Protein AF-0000000086670358 (afdb_homodimer)

pLDDT: mean 89.49, std 18.05, range [20.8, 98.94]

Radius of gyration: 26.91 Å; Cα contacts (8 Å, |Δi|>4): 1297; chains: 2; bounding box: 58×82×70 Å

InterPro domains:
  IPR007577 Glycosyltransferase, DXD sugar-binding motif [PF04488] (51-144)
  IPR029044 Nucleotide-diphospho-sugar transferases [SSF53448] (92-226)

Solvent-accessible surface area (backbone atoms only — not comparable to full-atom values): 35829 Å² total; per-residue (Å²): 132,79,78,81,76,72,82,74,72,80,70,80,76,76,82,60,94,47,50,21,48,62,27,37,38,34,68,57,56,53,76,55,61,83,57,73,58,77,46,50,52,48,42,34,47,15,53,48,24,38,46,71,47,56,59,43,72,32,38,37,38,36,22,48,62,45,71,70,43,51,50,31,16,52,72,35,76,44,28,70,34,19,19,53,50,66,60,41,84,48,60,41,81,38,79,40,87,70,60,57,43,36,91,79,65,49,68,51,90,43,43,70,57,30,33,56,58,49,48,46,51,50,31,28,73,65,22,10,34,40,44,36,52,53,28,37,45,66,41,60,52,62,50,63,28,48,18,59,28,39,23,40,38,17,18,25,77,86,65,34,33,39,72,53,40,38,33,25,21,52,67,34,68,56,43,51,54,33,64,63,44,25,44,74,45,52,77,82,61,89,41,50,30,43,22,50,39,43,31,38,45,40,33,51,32,38,70,41,82,37,41,40,42,59,27,21,26,46,31,40,17,63,52,48,72,48,70,69,39,46,44,53,33,62,34,72,48,95,58,68,66,81,61,61,69,73,64,75,39,75,63,58,86,56,95,63,83,84,73,65,74,82,70,84,69,83,50,83,71,71,61,85,61,56,51,31,34,27,42,34,50,56,74,71,60,54,89,80,56,70,47,82,94,58,88,63,72,30,54,39,53,26,74,56,35,23,22,41,48,17,52,68,46,27,55,55,49,50,52,35,38,76,69,66,74,47,46,71,66,46,76,74,117,133,78,79,81,76,72,81,76,73,80,70,80,77,74,81,62,94,44,50,21,49,64,28,38,38,35,68,56,56,53,77,56,62,83,57,75,58,76,44,50,53,48,42,36,48,15,55,48,24,39,46,70,47,56,59,43,72,33,36,36,40,36,23,46,61,46,69,71,44,51,51,32,16,51,73,35,75,44,28,69,34,22,19,53,50,67,62,40,86,49,59,42,80,39,80,39,87,70,61,57,45,37,92,79,65,50,68,50,90,42,41,70,57,30,33,56,60,48,48,47,51,50,31,28,73,64,22,10,33,42,43,35,53,54,27,36,45,66,42,60,53,61,49,64,28,49,17,60,27,39,23,42,40,17,17,25,77,87,65,35,32,40,71,53,40,38,34,24,21,52,66,36,70,56,42,50,54,34,64,62,45,22,42,74,46,52,77,83,61,90,41,48,29,44,21,49,40,40,32,38,45,39,32,50,33,37,71,42,83,36,41,41,43,58,28,22,26,45,30,39,18,63,50,49,72,49,71,67,40,44,45,54,34,61,34,71,47,97,57,67,67,79,60,60,67,74,64,75,39,75,63,58,86,55,97,64,83,84,74,64,75,80,70,86,69,82,53,83,73,71,59,84,61,57,50,30,34,28,42,34,51,57,72,71,60,53,90,81,56,70,47,83,96,57,87,64,74,30,54,40,54,26,74,58,35,24,23,41,47,17,53,68,46,29,56,55,50,50,53,35,39,77,70,66,73,47,48,71,65,45,77,74,121

Sequence (666 aa):
MRPNTNLNFTSTILRGKDEIPNQVHFVWALYDVDSELRLAFEQYLSMYSAWFYLKPHTIYLHTNAKEAQIDRARNGSSGKWAARIFSMPGLQVKWMEAPHETNQGVKLAYKEHISDFMRVKAVHEYGGVYIDFDVQVLRDVAALRKSGFTAVGGRQIDQNLNSGTFMSKKGTKMTKLWMENMHKFYNGGWTTHSNWCLTRVAESLVREPGEVLILDSKAFAPVGWNPEDAIELFGLQNETLELDIDAGLTASADDGEVKIDWTPIKPSWPLDWTATYFLHAFTPDWKVIPIEGFQGVTPRYILSRQSNYALATYPVVKHMYINGLVTMEDGEYMRPNTNLNFTSTILRGKDEIPNQVHFVWALYDVDSELRLAFEQYLSMYSAWFYLKPHTIYLHTNAKEAQIDRARNGSSGKWAARIFSMPGLQVKWMEAPHETNQGVKLAYKEHISDFMRVKAVHEYGGVYIDFDVQVLRDVAALRKSGFTAVGGRQIDQNLNSGTFMSKKGTKMTKLWMENMHKFYNGGWTTHSNWCLTRVAESLVREPGEVLILDSKAFAPVGWNPEDAIELFGLQNETLELDIDAGLTASADDGEVKIDWTPIKPSWPLDWTATYFLHAFTPDWKVIPIEGFQGVTPRYILSRQSNYALATYPVVKHMYINGLVTMEDGEY

Secondary structure (DSSP, 8-state):
------------------SS-SEEEEEE--SSTTS-----HHHHHHHHHHHHHH--SEEEEEE---HHHHHHHHHTTT-HHHHHHTT-TTEEEEE-PPPSB-TT--B---HHHHHHHHHHHHHHHH-EEEE-TTEEE-S--HHHHTSS-SEEEEB-TTSSBPSSEEEE-TT-HHHHHHHHHHHHH--S-SSIIIIIHHHHHHHHHTTSTTSEEEE-HHHH--S-SSHHHHHHHH---SS-----HHHHS-----S--------SSPPSSSPP-TT-SEEE-----TTTS--TT---S-HHHHHTT-SHHHHHHHHHHHHHHHTTS--TTTT--/------------------SS-SEEEEEE--SSTTS-----HHHHHHHHHHHHHH--SEEEEEE---HHHHHHHHHTTT-HHHHHHTT-TTEEEEE-PPPSB-TT--B---HHHHHHHHHHHHHHHH-EEEE-TTEEE-S--HHHHTSS-SEEEEB-TTSSBPSSEEEE-TT-HHHHHHHHHHHHH--S-SSIIIIIHHHHHHHHHTTSTTSEEEE-HHHH--S-SSHHHHHHHH---SS-----HHHHS-----S--------SSPPSSSPP-TT-SEEE-----TTTS--TT---S-HHHHHTT-SHHHHHHHHHHHHHHHTTS--TTTT--

Foldseek 3Di:
DPPPPPPPPPDPPPPDPFLFALEEEEEDEDPPLPDAPADDVLLLLAVLLSCVAAVGQAYEYEYQHDPVRLVCLCVAVNHLSSVSNSPDPRYDYDYDDFDQAFPVRHGDPDRLVSRLLVQLVVCQAAWHKYAYSLKGFQHYCSCVRRVLAQWEWEAAPVRFTDQRIITGHHNAQLSVQLNVCLSVQDDNDDDRSGRVSSRVSQVVCVVPPRHYHYHYNLAAEVFDQDLVRLCLAQAFAPDADPPPLCPRHDVPPPVDDDDDDPDPDQDSPQGDSPNYRMYNNNDDDCVVRPHPPDDDDALLSLCSRGHNNSSSSVNSSVVCVVVPVHDNCTPVD/DPDPPPPPPPDPPPPDPFLFALEEEEEDEDPPLPDAPADDVLLLLAVLLSCVAAVGQAYEYEYQHDPVRLVCLCVAVNHLSSVSNSPDPRYDYDYDDFDQAFPVRHGDPDRLVSRLLVQLVVCQAAWHKYAYSLKGFQHYCSCVRRVLAQWEWEAAPVRFTDQRIITGHHNAQLSVQLNVCLSVQDDNDDDRSGRVSSRVSQVVCVVPPRHYHYHYNLAAEVFDQDLVRLCLAQAFAPDADPPPVCPRPPVPPPVDDDDDDPDPDQDSPQGDSPNYRMYNNNDDDCVVRPHPPDDDDALLSLCSRGHNNSSSSVVSSVVCVVVPVHDNCTPVD

Nearest PDB structures (foldseek):
  8xgq-assembly1_A  TM=5.984E-01  e=5.494E-05  Legionella pneumophila subsp. pneumophila
  8j2n-assembly2_B  TM=5.446E-01  e=3.021E-04  Mycobacterium tuberculosis H37Rv
  4kt7-assembly1_B  TM=4.990E-01  e=3.854E-04  Anaerococcus prevotii DSM 20548
  8j2n-assembly1_A  TM=4.870E-01  e=1.644E-04  Mycobacterium tuberculosis H37Rv
  4ph6-assembly1_B  TM=3.455E-01  e=5.078E-01  Enterococcus faecalis V583

Organism: Colletotrichum gloeosporioides (NCBI:txid474922)

Structure (mmCIF, N/CA/C/O backbone):
data_AF-0000000086670358-model_v1
#
loop_
_entity.id
_entity.type
_entity.pdbx_description
1 polymer 'Glycosyl transferase'
#
loop_
_atom_site.group_PDB
_atom_site.id
_atom_site.type_symbol
_atom_site.label_atom_id
_atom_site.label_alt_id
_atom_site.label_comp_id
_atom_site.label_asym_id
_atom_site.label_entity_id
_atom_site.label_seq_id
_atom_site.pdbx_PDB_ins_code
_atom_site.Cartn_x
_atom_site.Cartn_y
_atom_site.Cartn_z
_atom_site.occupancy
_atom_site.B_iso_or_equiv
_atom_site.auth_seq_id
_atom_site.auth_comp_id
_atom_site.auth_asym_id
_atom_site.auth_atom_id
_atom_site.pdbx_PDB_model_num
ATOM 1 N N . MET A 1 1 ? -17.438 30.344 37.406 1 20.84 1 MET A N 1
ATOM 2 C CA . MET A 1 1 ? -16.016 30.078 37.156 1 20.84 1 MET A CA 1
ATOM 3 C C . MET A 1 1 ? -15.812 28.609 36.781 1 20.84 1 MET A C 1
ATOM 5 O O . MET A 1 1 ? -15.938 27.719 37.625 1 20.84 1 MET A O 1
ATOM 9 N N . ARG A 1 2 ? -16.172 28.188 35.656 1 28.94 2 ARG A N 1
ATOM 10 C CA . ARG A 1 2 ? -16.172 26.781 35.25 1 28.94 2 ARG A CA 1
ATOM 11 C C . ARG A 1 2 ? -14.781 26.188 35.344 1 28.94 2 ARG A C 1
ATOM 13 O O . ARG A 1 2 ? -13.797 26.844 35.031 1 28.94 2 ARG A O 1
ATOM 20 N N . PRO A 1 3 ? -14.594 25.141 36.188 1 29 3 PRO A N 1
ATOM 21 C CA . PRO A 1 3 ? -13.297 24.5 36.438 1 29 3 PRO A CA 1
ATOM 22 C C . PRO A 1 3 ? -12.484 24.281 35.188 1 29 3 PRO A C 1
ATOM 24 O O . PRO A 1 3 ? -13.047 24.125 34.094 1 29 3 PRO A O 1
ATOM 27 N N . ASN A 1 4 ? -11.242 24.953 35.062 1 30.42 4 ASN A N 1
ATOM 28 C CA . ASN A 1 4 ? -10.195 24.703 34.094 1 30.42 4 ASN A CA 1
ATOM 29 C C . ASN A 1 4 ? -9.844 23.219 34 1 30.42 4 ASN A C 1
ATOM 31 O O . ASN A 1 4 ? -9.289 22.656 34.969 1 30.42 4 ASN A O 1
ATOM 35 N N . THR A 1 5 ? -10.711 22.422 33.562 1 33.19 5 THR A N 1
ATOM 36 C CA . THR A 1 5 ? -10.461 21 33.438 1 33.19 5 THR A CA 1
ATOM 37 C C . THR A 1 5 ? -9.109 20.75 32.75 1 33.19 5 THR A C 1
ATOM 39 O O . THR A 1 5 ? -8.953 20.969 31.562 1 33.19 5 THR A O 1
ATOM 42 N N . ASN A 1 6 ? -7.996 20.984 33.531 1 32.22 6 ASN A N 1
ATOM 43 C CA . ASN A 1 6 ? -6.676 20.5 33.156 1 32.22 6 ASN A CA 1
ATOM 44 C C . ASN A 1 6 ? -6.734 1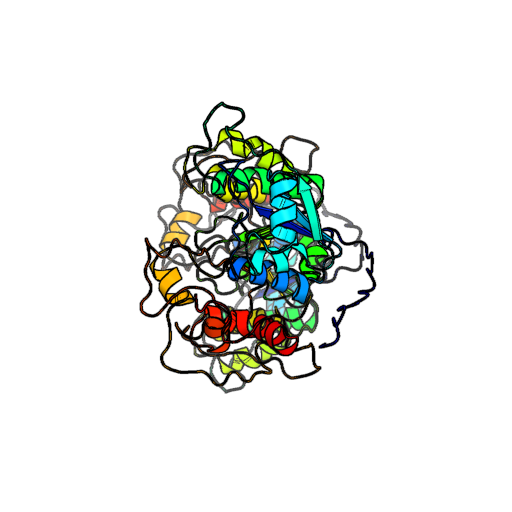9.031 32.719 1 32.22 6 ASN A C 1
ATOM 46 O O . ASN A 1 6 ? -7.141 18.156 33.469 1 32.22 6 ASN A O 1
ATOM 50 N N . LEU A 1 7 ? -6.957 18.797 31.516 1 35.41 7 LEU A N 1
ATOM 51 C CA . LEU A 1 7 ? -6.844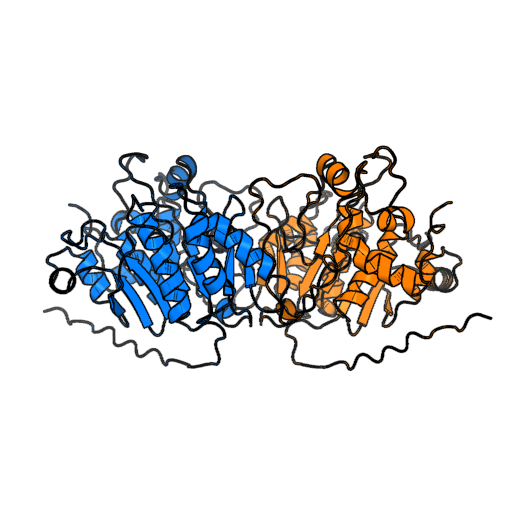 17.453 30.953 1 35.41 7 LEU A CA 1
ATOM 52 C C . LEU A 1 7 ? -5.488 16.828 31.297 1 35.41 7 LEU A C 1
ATOM 54 O O . LEU A 1 7 ? -4.473 17.188 30.703 1 35.41 7 LEU A O 1
ATOM 58 N N . ASN A 1 8 ? -5.184 16.641 32.625 1 33.59 8 ASN A N 1
ATOM 59 C CA . ASN A 1 8 ? -3.994 15.914 33.062 1 33.59 8 ASN A CA 1
ATOM 60 C C . ASN A 1 8 ? -3.998 14.477 32.531 1 33.59 8 ASN A C 1
ATOM 62 O O . ASN A 1 8 ? -4.535 13.586 33.188 1 33.59 8 ASN A O 1
ATOM 66 N N . PHE A 1 9 ? -4.074 14.188 31.312 1 34.56 9 PHE A N 1
ATOM 67 C CA . PHE A 1 9 ? -3.986 12.789 30.906 1 34.56 9 PHE A CA 1
ATOM 68 C C . PHE A 1 9 ? -2.537 12.32 30.906 1 34.56 9 PHE A C 1
ATOM 70 O O . PHE A 1 9 ? -1.729 12.766 30.094 1 34.56 9 PHE A O 1
ATOM 77 N N . THR A 1 10 ? -2.037 11.875 32.094 1 32.06 10 THR A N 1
ATOM 78 C CA . THR A 1 10 ? -0.748 11.203 32.188 1 32.06 10 THR A CA 1
ATOM 79 C C . THR A 1 10 ? -0.733 9.953 31.297 1 32.06 10 THR A C 1
ATOM 81 O O . THR A 1 10 ? -1.354 8.945 31.625 1 32.06 10 THR A O 1
ATOM 84 N N . SER A 1 11 ? -0.647 10.086 30.062 1 33.22 11 SER A N 1
ATOM 85 C CA . SER A 1 11 ? -0.424 8.906 29.234 1 33.22 11 SER A CA 1
ATOM 86 C C . SER A 1 11 ? 0.93 8.266 29.531 1 33.22 11 SER A C 1
ATOM 88 O O . SER A 1 11 ? 1.943 8.969 29.625 1 33.22 11 SER A O 1
ATOM 90 N N . THR A 1 12 ? 0.969 7.16 30.281 1 32.34 12 THR A N 1
ATOM 91 C CA . THR A 1 12 ? 2.158 6.332 30.469 1 32.34 12 THR A CA 1
ATOM 92 C C . THR A 1 12 ? 2.871 6.117 29.125 1 32.34 12 THR A C 1
ATOM 94 O O . THR A 1 12 ? 2.285 5.582 28.188 1 32.34 12 THR A O 1
ATOM 97 N N . ILE A 1 13 ? 3.949 6.863 28.891 1 36.16 13 ILE A N 1
ATOM 98 C CA . ILE A 1 13 ? 4.863 6.703 27.766 1 36.16 13 ILE A CA 1
ATOM 99 C C . ILE A 1 13 ? 5.426 5.285 27.75 1 36.16 13 ILE A C 1
ATOM 101 O O . ILE A 1 13 ? 6.156 4.891 28.672 1 36.16 13 ILE A O 1
ATOM 105 N N . LEU A 1 14 ? 4.816 4.344 27.312 1 33.03 14 LEU A N 1
ATOM 106 C CA . LEU A 1 14 ? 5.469 3.059 27.094 1 33.03 14 LEU A CA 1
ATOM 107 C C . LEU A 1 14 ? 6.609 3.188 26.094 1 33.03 14 LEU A C 1
ATOM 109 O O . LEU A 1 14 ? 6.379 3.539 24.922 1 33.03 14 LEU A O 1
ATOM 113 N N . ARG A 1 15 ? 7.777 3.629 26.469 1 36.81 15 ARG A N 1
ATOM 114 C CA . ARG A 1 15 ? 8.992 3.678 25.672 1 36.81 15 ARG A CA 1
ATOM 115 C C . ARG A 1 15 ? 9.281 2.324 25.031 1 36.81 15 ARG A C 1
ATOM 117 O O . ARG A 1 15 ? 9.914 1.461 25.641 1 36.81 15 ARG A O 1
ATOM 124 N N . GLY A 1 16 ? 8.328 1.654 24.547 1 43.72 16 GLY A N 1
ATOM 125 C CA . GLY A 1 16 ? 8.711 0.408 23.906 1 43.72 16 GLY A CA 1
ATOM 126 C C . GLY A 1 16 ? 9.531 0.615 22.641 1 43.72 16 GLY A C 1
ATOM 127 O O . GLY A 1 16 ? 9.602 1.728 22.125 1 43.72 16 GLY A O 1
ATOM 128 N N . LYS A 1 17 ? 10.508 -0.25 22.172 1 54.41 17 LYS A N 1
ATOM 129 C CA . LYS A 1 17 ? 11.453 -0.236 21.062 1 54.41 17 LYS A CA 1
ATOM 130 C C . LYS A 1 17 ? 10.742 -0.004 19.734 1 54.41 17 LYS A C 1
ATOM 132 O O . LYS A 1 17 ? 10.398 -0.958 19.031 1 54.41 17 LYS A O 1
ATOM 137 N N . ASP A 1 18 ? 9.977 1.22 19.625 1 65.31 18 ASP A N 1
ATOM 138 C CA . ASP A 1 18 ? 9.438 1.544 18.312 1 65.31 18 ASP A CA 1
ATOM 139 C C . ASP A 1 18 ? 10.562 1.773 17.297 1 65.31 18 ASP A C 1
ATOM 141 O O . ASP A 1 18 ? 11.586 2.387 17.625 1 65.31 18 ASP A O 1
ATOM 145 N N . GLU A 1 19 ? 10.383 1.155 16.156 1 79.12 19 GLU A N 1
ATOM 146 C CA . GLU A 1 19 ? 11.312 1.487 15.078 1 79.12 19 GLU A CA 1
ATOM 147 C C . GLU A 1 19 ? 11.219 2.965 14.711 1 79.12 19 GLU A C 1
ATOM 149 O O . GLU A 1 19 ? 12.234 3.664 14.672 1 79.12 19 GLU A O 1
ATOM 154 N N . ILE A 1 20 ? 9.961 3.508 14.578 1 97.69 20 ILE A N 1
ATOM 155 C CA . ILE A 1 20 ? 9.695 4.926 14.352 1 97.69 20 ILE A CA 1
ATOM 156 C C . ILE A 1 20 ? 9.102 5.543 15.617 1 97.69 20 ILE A C 1
ATOM 158 O O . ILE A 1 20 ? 8.078 5.078 16.125 1 97.69 20 ILE A O 1
ATOM 162 N N . PRO A 1 21 ? 9.711 6.574 16.203 1 98.19 21 PRO A N 1
ATOM 163 C CA . PRO A 1 21 ? 9.25 7.121 17.469 1 98.19 21 PRO A CA 1
ATOM 164 C C . PRO A 1 21 ? 7.84 7.699 17.391 1 98.19 21 PRO A C 1
ATOM 166 O O . PRO A 1 21 ? 7.449 8.242 16.359 1 98.19 21 PRO A O 1
ATOM 169 N N . ASN A 1 22 ? 7.094 7.574 18.484 1 98 22 ASN A N 1
ATOM 170 C CA . ASN A 1 22 ? 5.738 8.102 18.531 1 98 22 ASN A CA 1
ATOM 171 C C . ASN A 1 22 ? 5.73 9.602 18.828 1 98 22 ASN A C 1
ATOM 173 O O . ASN A 1 22 ? 5.324 10.023 19.906 1 98 22 ASN A O 1
ATOM 177 N N . GLN A 1 23 ? 6.121 10.352 17.969 1 98.5 23 GLN A N 1
ATOM 178 C CA . GLN A 1 23 ? 6.055 11.812 17.953 1 98.5 23 GLN A CA 1
ATOM 179 C C . GLN A 1 23 ? 5.609 12.32 16.578 1 98.5 23 GLN A C 1
ATOM 181 O O . GLN A 1 23 ? 5.738 11.617 15.578 1 98.5 23 GLN A O 1
ATOM 186 N N . VAL A 1 24 ? 5.02 13.492 16.594 1 98.88 24 VAL A N 1
ATOM 187 C CA . VAL A 1 24 ? 4.449 14 15.352 1 98.88 24 VAL A CA 1
ATOM 188 C C . VAL A 1 24 ? 5.008 15.391 15.062 1 98.88 24 VAL A C 1
ATOM 190 O O . VAL A 1 24 ? 5.461 16.094 15.969 1 98.88 24 VAL A O 1
ATOM 193 N N . HIS A 1 25 ? 5.051 15.727 13.766 1 98.94 25 HIS A N 1
ATOM 194 C CA . HIS A 1 25 ? 5.566 17.016 13.305 1 98.94 25 HIS A CA 1
ATOM 195 C C . HIS A 1 25 ? 4.527 17.75 12.461 1 98.94 25 HIS A C 1
ATOM 197 O O . HIS A 1 25 ? 3.889 17.156 11.594 1 98.94 25 HIS A O 1
ATOM 203 N N . PHE A 1 26 ? 4.414 19 12.773 1 98.94 26 PHE A N 1
ATOM 204 C CA . PHE A 1 26 ? 3.721 19.969 11.938 1 98.94 26 PHE A CA 1
ATOM 205 C C . PHE A 1 26 ? 4.652 21.109 11.547 1 98.94 26 PHE A C 1
ATOM 207 O O . PHE A 1 26 ? 5.574 21.453 12.289 1 98.94 26 PHE A O 1
ATOM 214 N N . VAL A 1 27 ? 4.387 21.672 10.312 1 98.81 27 VAL A N 1
ATOM 215 C CA . VAL A 1 27 ? 5.148 22.844 9.867 1 98.81 27 VAL A CA 1
ATOM 216 C C . VAL A 1 27 ? 4.195 23.984 9.523 1 98.81 27 VAL A C 1
ATOM 218 O O . VAL A 1 27 ? 3.182 23.766 8.852 1 98.81 27 VAL A O 1
ATOM 221 N N . TRP A 1 28 ? 4.457 25.125 10.055 1 98.12 28 TRP A N 1
ATOM 222 C CA . TRP A 1 28 ? 3.797 26.359 9.625 1 98.12 28 TRP A CA 1
ATOM 223 C C . TRP A 1 28 ? 4.82 27.438 9.289 1 98.12 28 TRP A C 1
ATOM 225 O O . TRP A 1 28 ? 5.254 28.188 10.164 1 98.12 28 TRP A O 1
ATOM 235 N N . ALA A 1 29 ? 5.117 27.578 8.023 1 97 29 ALA A N 1
ATOM 236 C CA . ALA A 1 29 ? 6.105 28.547 7.555 1 97 29 ALA A CA 1
ATOM 237 C C . ALA A 1 29 ? 5.449 29.875 7.215 1 97 29 ALA A C 1
ATOM 239 O O . ALA A 1 29 ? 4.363 29.922 6.633 1 97 29 ALA A O 1
ATOM 240 N N . LEU A 1 30 ? 6.102 30.922 7.625 1 95.62 30 LEU A N 1
ATOM 241 C CA . LEU A 1 30 ? 5.711 32.281 7.223 1 95.62 30 LEU A CA 1
ATOM 242 C C . LEU A 1 30 ? 6.574 32.75 6.062 1 95.62 30 LEU A C 1
ATOM 244 O O . LEU A 1 30 ? 7.801 32.781 6.172 1 95.62 30 LEU A O 1
ATOM 248 N N . TYR A 1 31 ? 5.898 33.062 5 1 94.19 31 TYR A N 1
ATOM 249 C CA . TYR A 1 31 ? 6.668 33.625 3.9 1 94.19 31 TYR A CA 1
ATOM 250 C C . TYR A 1 31 ? 7.207 35 4.27 1 94.19 31 TYR A C 1
ATOM 252 O O . TYR A 1 31 ? 8.391 35.281 4.078 1 94.19 31 TYR A O 1
ATOM 260 N N . ASP A 1 32 ? 6.238 35.875 4.664 1 93.31 32 ASP A N 1
ATOM 261 C CA . ASP A 1 32 ? 6.598 37.125 5.32 1 93.31 32 ASP A CA 1
ATOM 262 C C . ASP A 1 32 ? 6.773 36.906 6.824 1 93.31 32 ASP A C 1
ATOM 264 O O . ASP A 1 32 ? 5.797 36.719 7.551 1 93.31 32 ASP A O 1
ATOM 268 N N . VAL A 1 33 ? 7.953 37.062 7.262 1 92.06 33 VAL A N 1
ATOM 269 C CA . VAL A 1 33 ? 8.297 36.75 8.641 1 92.06 33 VAL A CA 1
ATOM 270 C C . VAL A 1 33 ? 7.574 37.688 9.594 1 92.06 33 VAL A C 1
ATOM 272 O O . VAL A 1 33 ? 7.508 37.438 10.797 1 92.06 33 VAL A O 1
ATOM 275 N N . ASP A 1 34 ? 6.977 38.75 9.039 1 93.25 34 ASP A N 1
ATOM 276 C CA . ASP A 1 34 ? 6.285 39.719 9.891 1 93.25 34 ASP A CA 1
ATOM 277 C C . ASP A 1 34 ? 4.789 39.406 9.953 1 93.25 34 ASP A C 1
ATOM 279 O O . ASP A 1 34 ? 4.055 40.031 10.719 1 93.25 34 ASP A O 1
ATOM 283 N N . SER A 1 35 ? 4.383 38.438 9.234 1 93.25 35 SER A N 1
ATOM 284 C CA . SER A 1 35 ? 2.971 38.062 9.242 1 93.25 35 SER A CA 1
ATOM 285 C C . SER A 1 35 ? 2.598 37.312 10.531 1 93.25 35 SER A C 1
ATOM 287 O O . SER A 1 35 ? 3.459 36.75 11.203 1 93.25 35 SER A O 1
ATOM 289 N N . GLU A 1 36 ? 1.332 37.344 10.836 1 93 36 GLU A N 1
ATOM 290 C CA . GLU A 1 36 ? 0.828 36.688 12.031 1 93 36 GLU A CA 1
ATOM 291 C C . GLU A 1 36 ? 0.563 35.188 11.766 1 93 36 GLU A C 1
ATOM 293 O O . GLU A 1 36 ? 0.35 34.781 10.625 1 93 36 GLU A O 1
ATOM 298 N N . LEU A 1 37 ? 0.663 34.438 12.844 1 94.81 37 LEU A N 1
ATOM 299 C CA . LEU A 1 37 ? 0.271 33.031 12.789 1 94.81 37 LEU A CA 1
ATOM 300 C C . LEU A 1 37 ? -1.247 32.906 12.758 1 94.81 37 LEU A C 1
ATOM 302 O O . LEU A 1 37 ? -1.882 32.75 13.805 1 94.81 37 LEU A O 1
ATOM 306 N N . ARG A 1 38 ? -1.776 32.969 11.555 1 91.38 38 ARG A N 1
ATOM 307 C CA . ARG A 1 38 ? -3.217 32.812 11.375 1 91.38 38 ARG A CA 1
ATOM 308 C C . ARG A 1 38 ? -3.594 31.359 11.109 1 91.38 38 ARG A C 1
ATOM 310 O O . ARG A 1 38 ? -3.361 30.844 10.016 1 91.38 38 ARG A O 1
ATOM 317 N N . LEU A 1 39 ? -4.164 30.781 12.086 1 95.94 39 LEU A N 1
ATOM 318 C CA . LEU A 1 39 ? -4.582 29.375 12.016 1 95.94 39 LEU A CA 1
ATOM 319 C C . LEU A 1 39 ? -6.094 29.25 12.172 1 95.94 39 LEU A C 1
ATOM 321 O O . LEU A 1 39 ? -6.699 29.984 12.961 1 95.94 39 LEU A O 1
ATOM 325 N N . ALA A 1 40 ? -6.68 28.375 11.391 1 95.81 40 ALA A N 1
ATOM 326 C CA . ALA A 1 40 ? -8.125 28.141 11.398 1 95.81 40 ALA A CA 1
ATOM 327 C C . ALA A 1 40 ? -8.453 26.844 12.141 1 95.81 40 ALA A C 1
ATOM 329 O O . ALA A 1 40 ? -7.562 26.156 12.633 1 95.81 40 ALA A O 1
ATOM 330 N N . PHE A 1 41 ? -9.734 26.578 12.258 1 97.81 41 PHE A N 1
ATOM 331 C CA . PHE A 1 41 ? -10.219 25.422 12.984 1 97.81 41 PHE A CA 1
ATOM 332 C C . PHE A 1 41 ? -9.656 24.141 12.391 1 97.81 41 PHE A C 1
ATOM 334 O O . PHE A 1 41 ? -9.312 23.203 13.117 1 97.81 41 PHE A O 1
ATOM 341 N N . GLU A 1 42 ? -9.531 24.016 11.086 1 98.38 42 GLU A N 1
ATOM 342 C CA . GLU A 1 42 ? -9.07 22.797 10.422 1 98.38 42 GLU A CA 1
ATOM 343 C C . GLU A 1 42 ? -7.672 22.406 10.898 1 98.38 42 GLU A C 1
ATOM 345 O O . GLU A 1 42 ? -7.375 21.219 11.07 1 98.38 42 GLU A O 1
ATOM 350 N N . GLN A 1 43 ? -6.812 23.469 11.117 1 98.44 43 GLN A N 1
ATOM 351 C CA . GLN A 1 43 ? -5.469 23.188 11.602 1 98.44 43 GLN A CA 1
ATOM 352 C C . GLN A 1 43 ? -5.504 22.656 13.039 1 98.44 43 GLN A C 1
ATOM 354 O O . GLN A 1 43 ? -4.773 21.734 13.383 1 98.44 43 GLN A O 1
ATOM 359 N N . TYR A 1 44 ? -6.352 23.266 13.836 1 98.62 44 TYR A N 1
ATOM 360 C CA . TYR A 1 44 ? -6.535 22.766 15.195 1 98.62 44 TYR A CA 1
ATOM 361 C C . TYR A 1 44 ? -7.07 21.328 15.18 1 98.62 44 TYR A C 1
ATOM 363 O O . TYR A 1 44 ? -6.59 20.469 15.922 1 98.62 44 TYR A O 1
ATOM 371 N N . LEU A 1 45 ? -8.016 21.062 14.289 1 98.81 45 LEU A N 1
ATOM 372 C CA . LEU A 1 45 ? -8.609 19.734 14.141 1 98.81 45 LEU A CA 1
ATOM 373 C C . LEU A 1 45 ? -7.543 18.719 13.766 1 98.81 45 LEU A C 1
ATOM 375 O O . LEU A 1 45 ? -7.523 17.609 14.312 1 98.81 45 LEU A O 1
ATOM 379 N N . SER A 1 46 ? -6.688 19.047 12.891 1 98.88 46 SER A N 1
ATOM 380 C CA . SER A 1 46 ? -5.617 18.156 12.469 1 98.88 46 SER A CA 1
ATOM 381 C C . SER A 1 46 ? -4.711 17.781 13.633 1 98.88 46 SER A C 1
ATOM 383 O O . SER A 1 46 ? -4.496 16.594 13.898 1 98.88 46 SER A O 1
ATOM 385 N N . MET A 1 47 ? -4.238 18.781 14.344 1 98.88 47 MET A N 1
ATOM 386 C CA . MET A 1 47 ? -3.346 18.516 15.469 1 98.88 47 MET A CA 1
ATOM 387 C C . MET A 1 47 ? -4.066 17.75 16.562 1 98.88 47 MET A C 1
ATOM 389 O O . MET A 1 47 ? -3.5 16.828 17.156 1 98.88 47 MET A O 1
ATOM 393 N N . TYR A 1 48 ? -5.324 18.094 16.797 1 98.81 48 TYR A N 1
ATOM 394 C CA . TYR A 1 48 ? -6.102 17.406 17.828 1 98.81 48 TYR A CA 1
ATOM 395 C C . TYR A 1 48 ? -6.34 15.945 17.453 1 98.81 48 TYR A C 1
ATOM 397 O O . TYR A 1 48 ? -6.277 15.062 18.297 1 98.81 48 TYR A O 1
ATOM 405 N N . SER A 1 49 ? -6.672 15.703 16.188 1 98.81 49 SER A N 1
ATOM 406 C CA . SER A 1 49 ? -6.887 14.328 15.758 1 98.81 49 SER A CA 1
ATOM 407 C C . SER A 1 49 ? -5.617 13.492 15.914 1 98.81 49 SER A C 1
ATOM 409 O O . SER A 1 49 ? -5.684 12.312 16.266 1 98.81 49 SER A O 1
ATOM 411 N N . ALA A 1 50 ? -4.445 14.117 15.664 1 98.88 50 ALA A N 1
ATOM 412 C CA . ALA A 1 50 ? -3.174 13.438 15.891 1 98.88 50 ALA A CA 1
ATOM 413 C C . ALA A 1 50 ? -2.99 13.102 17.375 1 98.88 50 ALA A C 1
ATOM 415 O O . ALA A 1 50 ? -2.613 11.977 17.719 1 98.88 50 ALA A O 1
ATOM 416 N N . TRP A 1 51 ? -3.264 14.07 18.188 1 98.75 51 TRP A N 1
ATOM 417 C CA . TRP A 1 51 ? -3.174 13.844 19.625 1 98.75 51 TRP A CA 1
ATOM 418 C C . TRP A 1 51 ? -4.141 12.75 20.062 1 98.75 51 TRP A C 1
ATOM 420 O O . TRP A 1 51 ? -3.768 11.852 20.812 1 98.75 51 TRP A O 1
ATOM 430 N N . PHE A 1 52 ? -5.371 12.789 19.578 1 98.12 52 PHE A N 1
ATOM 431 C CA . PHE A 1 52 ? -6.473 11.922 19.984 1 98.12 52 PHE A CA 1
ATOM 432 C C . PHE A 1 52 ? -6.18 10.469 19.609 1 98.12 52 PHE A C 1
ATOM 434 O O . PHE A 1 52 ? -6.332 9.578 20.453 1 98.12 52 PHE A O 1
ATOM 441 N N . TYR A 1 53 ? -5.68 10.203 18.438 1 98 53 TYR A N 1
ATOM 442 C CA . TYR A 1 53 ? -5.57 8.828 17.953 1 98 53 TYR A CA 1
ATOM 443 C C . TYR A 1 53 ? -4.16 8.289 18.172 1 98 53 TYR A C 1
ATOM 445 O O . TYR A 1 53 ? -3.982 7.113 18.5 1 98 53 TYR A O 1
ATOM 453 N N . LEU A 1 54 ? -3.141 9.133 18.016 1 98.12 54 LEU A N 1
ATOM 454 C CA . LEU A 1 54 ? -1.774 8.617 18.031 1 98.12 54 LEU A CA 1
ATOM 455 C C . LEU A 1 54 ? -1.197 8.664 19.438 1 98.12 54 LEU A C 1
ATOM 457 O O . LEU A 1 54 ? -0.246 7.941 19.75 1 98.12 54 LEU A O 1
ATOM 461 N N . LYS A 1 55 ? -1.719 9.586 20.234 1 97.62 55 LYS A N 1
ATOM 462 C CA . LYS A 1 55 ? -1.231 9.781 21.594 1 97.62 55 LYS A CA 1
ATOM 463 C C . LYS A 1 55 ? 0.289 9.914 21.625 1 97.62 55 LYS A C 1
ATOM 465 O O . LYS A 1 55 ? 0.963 9.211 22.375 1 97.62 55 LYS A O 1
ATOM 470 N N . PRO A 1 56 ? 0.788 10.875 20.828 1 98.25 56 PRO A N 1
ATOM 471 C CA . PRO A 1 56 ? 2.242 11.023 20.734 1 98.25 56 PRO A CA 1
ATOM 472 C C . PRO A 1 56 ? 2.869 11.539 22.016 1 98.25 56 PRO A C 1
ATOM 474 O O . PRO A 1 56 ? 2.213 12.242 22.797 1 98.25 56 PRO A O 1
ATOM 477 N N . HIS A 1 57 ? 4.137 11.18 22.172 1 96.44 57 HIS A N 1
ATOM 478 C CA . HIS A 1 57 ? 4.879 11.719 23.297 1 96.44 57 HIS A CA 1
ATOM 479 C C . HIS A 1 57 ? 5.109 13.219 23.141 1 96.44 57 HIS A C 1
ATOM 481 O O . HIS A 1 57 ? 5.117 13.961 24.125 1 96.44 57 HIS A O 1
ATOM 487 N N . THR A 1 58 ? 5.332 13.594 21.938 1 98.25 58 THR A N 1
ATOM 488 C CA . THR A 1 58 ? 5.621 14.984 21.641 1 98.25 58 THR A CA 1
ATOM 489 C C . THR A 1 58 ? 4.965 15.398 20.312 1 98.25 58 THR A C 1
ATOM 491 O O . THR A 1 58 ? 4.965 14.633 19.359 1 98.25 58 THR A O 1
ATOM 494 N N . ILE A 1 59 ? 4.352 16.547 20.359 1 98.88 59 ILE A N 1
ATOM 495 C CA . ILE A 1 59 ? 3.918 17.219 19.141 1 98.88 59 ILE A CA 1
ATOM 496 C C . ILE A 1 59 ? 4.848 18.391 18.828 1 98.88 59 ILE A C 1
ATOM 498 O O . ILE A 1 59 ? 4.926 19.344 19.609 1 98.88 59 ILE A O 1
ATOM 502 N N . TYR A 1 60 ? 5.547 18.328 17.719 1 98.94 60 TYR A N 1
ATOM 503 C CA . TYR A 1 60 ? 6.43 19.406 17.297 1 98.94 60 TYR A CA 1
ATOM 504 C C . TYR A 1 60 ? 5.73 20.344 16.312 1 98.94 60 TYR A C 1
ATOM 506 O O . TYR A 1 60 ? 5.137 19.875 15.328 1 98.94 60 TYR A O 1
ATOM 514 N N . LEU A 1 61 ? 5.789 21.578 16.594 1 98.88 61 LEU A N 1
ATOM 515 C CA . LEU A 1 61 ? 5.457 22.609 15.617 1 98.88 61 LEU A CA 1
ATOM 516 C C . LEU A 1 61 ? 6.707 23.359 15.172 1 98.88 61 LEU A C 1
ATOM 518 O O . LEU A 1 61 ? 7.305 24.094 15.953 1 98.88 61 LEU A O 1
ATOM 522 N N . HIS A 1 62 ? 7.09 23.156 13.945 1 98.81 62 HIS A N 1
ATOM 523 C CA . HIS A 1 62 ? 8.227 23.859 13.367 1 98.81 62 HIS A CA 1
ATOM 524 C C . HIS A 1 62 ? 7.773 25.125 12.641 1 98.81 62 HIS A C 1
ATOM 526 O O . HIS A 1 62 ? 6.867 25.078 11.805 1 98.81 62 HIS A O 1
ATOM 532 N N . THR A 1 63 ? 8.398 26.25 12.969 1 98.5 63 THR A N 1
ATOM 533 C CA . THR A 1 63 ? 8.023 27.516 12.352 1 98.5 63 THR A CA 1
ATOM 534 C C . THR A 1 63 ? 9.195 28.5 12.352 1 98.5 63 THR A C 1
ATOM 536 O O . THR A 1 63 ? 10.133 28.344 13.133 1 98.5 63 THR A O 1
ATOM 539 N N . ASN A 1 64 ? 9.156 29.422 11.391 1 97.81 64 ASN A N 1
ATOM 540 C CA . ASN A 1 64 ? 10.133 30.516 11.391 1 97.81 64 ASN A CA 1
ATOM 541 C C . ASN A 1 64 ? 9.562 31.781 12.016 1 97.81 64 ASN A C 1
ATOM 543 O O . ASN A 1 64 ? 10.102 32.875 11.82 1 97.81 64 ASN A O 1
ATOM 547 N N . ALA A 1 65 ? 8.453 31.672 12.711 1 97.69 65 ALA A N 1
ATOM 548 C CA . ALA A 1 65 ? 7.824 32.812 13.375 1 97.69 65 ALA A CA 1
ATOM 549 C C . ALA A 1 65 ? 8.703 33.344 14.516 1 97.69 65 ALA A C 1
ATOM 551 O O . ALA A 1 65 ? 9.367 32.562 15.195 1 97.69 65 ALA A O 1
ATOM 552 N N . LYS A 1 66 ? 8.625 34.625 14.789 1 97.19 66 LYS A N 1
ATOM 553 C CA . LYS A 1 66 ? 9.352 35.25 15.891 1 97.19 66 LYS A CA 1
ATOM 554 C C . LYS A 1 66 ? 8.641 35.031 17.219 1 97.19 66 LYS A C 1
ATOM 556 O O . LYS A 1 66 ? 7.469 34.656 17.25 1 97.19 66 LYS A O 1
ATOM 561 N N . GLU A 1 67 ? 9.359 35.25 18.219 1 96.94 67 GLU A N 1
ATOM 562 C CA . GLU A 1 67 ? 8.844 35 19.562 1 96.94 67 GLU A CA 1
ATOM 563 C C . GLU A 1 67 ? 7.574 35.812 19.828 1 96.94 67 GLU A C 1
ATOM 565 O O . GLU A 1 67 ? 6.641 35.344 20.469 1 96.94 67 GLU A O 1
ATOM 570 N N . ALA A 1 68 ? 7.559 37.062 19.297 1 96.94 68 ALA A N 1
ATOM 571 C CA . ALA A 1 68 ? 6.398 37.906 19.5 1 96.94 68 ALA A CA 1
ATOM 572 C C . ALA A 1 68 ? 5.148 37.312 18.859 1 96.94 68 ALA A C 1
ATOM 574 O O . ALA A 1 68 ? 4.055 37.406 19.422 1 96.94 68 ALA A O 1
ATOM 575 N N . GLN A 1 69 ? 5.309 36.781 17.719 1 97.25 69 GLN A N 1
ATOM 576 C CA . GLN A 1 69 ? 4.207 36.125 17.016 1 97.25 69 GLN A CA 1
ATOM 577 C C . GLN A 1 69 ? 3.727 34.875 17.781 1 97.25 69 GLN A C 1
ATOM 579 O O . GLN A 1 69 ? 2.523 34.625 17.859 1 97.25 69 GLN A O 1
ATOM 584 N N . ILE A 1 70 ? 4.66 34.125 18.312 1 97.62 70 ILE A N 1
ATOM 585 C CA . ILE A 1 70 ? 4.344 32.938 19.109 1 97.62 70 ILE A CA 1
ATOM 586 C C . ILE A 1 70 ? 3.57 33.344 20.359 1 97.62 70 ILE A C 1
ATOM 588 O O . ILE A 1 70 ? 2.572 32.688 20.719 1 97.62 70 ILE A O 1
ATOM 592 N N . ASP A 1 71 ? 3.994 34.406 20.953 1 97.44 71 ASP A N 1
ATOM 593 C CA . ASP A 1 71 ? 3.328 34.875 22.156 1 97.44 71 ASP A CA 1
ATOM 594 C C . ASP A 1 71 ? 1.892 35.312 21.859 1 97.44 71 ASP A C 1
ATOM 596 O O . ASP A 1 71 ? 0.978 35.031 22.641 1 97.44 71 ASP A O 1
ATOM 600 N N . ARG A 1 72 ? 1.742 36 20.703 1 97.19 72 ARG A N 1
ATOM 601 C CA . ARG A 1 72 ? 0.407 36.438 20.312 1 97.19 72 ARG A CA 1
ATOM 602 C C . ARG A 1 72 ? -0.49 35.25 19.984 1 97.19 72 ARG A C 1
ATOM 604 O O . ARG A 1 72 ? -1.692 35.281 20.25 1 97.19 72 ARG A O 1
ATOM 611 N N . ALA A 1 73 ? 0.121 34.188 19.469 1 96.62 73 ALA A N 1
ATOM 612 C CA . ALA A 1 73 ? -0.64 32.969 19.234 1 96.62 73 ALA A CA 1
ATOM 613 C C . ALA A 1 73 ? -1.058 32.312 20.547 1 96.62 73 ALA A C 1
ATOM 615 O O . ALA A 1 73 ? -2.209 31.906 20.688 1 96.62 73 ALA A O 1
ATOM 616 N N . ARG A 1 74 ? -0.235 32.281 21.516 1 96.56 74 ARG A N 1
ATOM 617 C CA . ARG A 1 74 ? -0.46 31.641 22.812 1 96.56 74 ARG A CA 1
ATOM 618 C C . ARG A 1 74 ? -1.525 32.375 23.609 1 96.56 74 ARG A C 1
ATOM 620 O O . ARG A 1 74 ? -2.352 31.75 24.281 1 96.56 74 ARG A O 1
ATOM 627 N N . ASN A 1 75 ? -1.524 33.688 23.5 1 96 75 ASN A N 1
ATOM 628 C CA . ASN A 1 75 ? -2.393 34.469 24.375 1 96 75 ASN A CA 1
ATOM 629 C C . ASN A 1 75 ? -3.734 34.781 23.719 1 96 75 ASN A C 1
ATOM 631 O O . ASN A 1 75 ? -4.578 35.438 24.297 1 96 75 ASN A O 1
ATOM 635 N N . GLY A 1 76 ? -3.854 34.375 22.484 1 93.69 76 GLY A N 1
ATOM 636 C CA . GLY A 1 76 ? -5.156 34.5 21.844 1 93.69 76 GLY A CA 1
ATOM 637 C C . GLY A 1 76 ? -5.277 35.688 20.922 1 93.69 76 GLY A C 1
ATOM 638 O O . GLY A 1 76 ? -6.262 35.812 20.188 1 93.69 76 GLY A O 1
ATOM 639 N N . SER A 1 77 ? -4.25 36.5 20.844 1 94.06 77 SER A N 1
ATOM 640 C CA . SER A 1 77 ? -4.293 37.719 20.031 1 94.06 77 SER A CA 1
ATOM 641 C C . SER A 1 77 ? -4.336 37.375 18.531 1 94.06 77 SER A C 1
ATOM 643 O O . SER A 1 77 ? -4.863 38.156 17.734 1 94.06 77 SER A O 1
ATOM 645 N N . SER A 1 78 ? -3.799 36.25 18.172 1 93.75 78 SER A N 1
ATOM 646 C CA . SER A 1 78 ? -3.771 35.844 16.766 1 93.75 78 SER A CA 1
ATOM 647 C C . SER A 1 78 ? -5.039 35.094 16.391 1 93.75 78 SER A C 1
ATOM 649 O O . SER A 1 78 ? -5.234 34.75 15.227 1 93.75 78 SER A O 1
ATOM 651 N N . GLY A 1 79 ? -5.875 34.781 17.391 1 94.12 79 GLY A N 1
ATOM 652 C CA . GLY A 1 79 ? -7.117 34.062 17.125 1 94.12 79 GLY A CA 1
ATOM 653 C C . GLY A 1 79 ? -7.336 32.875 18.047 1 94.12 79 GLY A C 1
ATOM 654 O O . GLY A 1 79 ? -6.383 32.344 18.609 1 94.12 79 GLY A O 1
ATOM 655 N N . LYS A 1 80 ? -8.547 32.469 18.109 1 94.75 80 LYS A N 1
ATOM 656 C CA . LYS A 1 80 ? -8.969 31.406 19 1 94.75 80 LYS A CA 1
ATOM 657 C C . LYS A 1 80 ? -8.25 30.094 18.688 1 94.75 80 LYS A C 1
ATOM 659 O O . LYS A 1 80 ? -7.766 29.406 19.594 1 94.75 80 LYS A O 1
ATOM 664 N N . TRP A 1 81 ? -8.18 29.797 17.469 1 97.06 81 TRP A N 1
ATOM 665 C CA . TRP A 1 81 ? -7.668 28.484 17.062 1 97.06 81 TRP A CA 1
ATOM 666 C C . TRP A 1 81 ? -6.152 28.422 17.234 1 97.06 81 TRP A C 1
ATOM 668 O O . TRP A 1 81 ? -5.602 27.375 17.578 1 97.06 81 TRP A O 1
ATOM 678 N N . ALA A 1 82 ? -5.488 29.547 17 1 97.38 82 ALA A N 1
ATOM 679 C CA . ALA A 1 82 ? -4.066 29.594 17.312 1 97.38 82 ALA A CA 1
ATOM 680 C C . ALA A 1 82 ? -3.828 29.328 18.797 1 97.38 82 ALA A C 1
ATOM 682 O O . ALA A 1 82 ? -2.934 28.562 19.172 1 97.38 82 ALA A O 1
ATOM 683 N N . ALA A 1 83 ? -4.629 29.984 19.609 1 97.12 83 ALA A N 1
ATOM 684 C CA . ALA A 1 83 ? -4.492 29.797 21.047 1 97.12 83 ALA A CA 1
ATOM 685 C C . ALA A 1 83 ? -4.711 28.328 21.438 1 97.12 83 ALA A C 1
ATOM 687 O O . ALA A 1 83 ? -3.99 27.781 22.281 1 97.12 83 ALA A O 1
ATOM 688 N N . ARG A 1 84 ? -5.656 27.672 20.797 1 97.56 84 ARG A N 1
ATOM 689 C CA . ARG A 1 84 ? -5.945 26.266 21.078 1 97.56 84 ARG A CA 1
ATOM 690 C C . ARG A 1 84 ? -4.789 25.375 20.656 1 97.56 84 ARG A C 1
ATOM 692 O O . ARG A 1 84 ? -4.406 24.453 21.375 1 97.56 84 ARG A O 1
ATOM 699 N N . ILE A 1 85 ? -4.223 25.656 19.516 1 98.38 85 ILE A N 1
ATOM 700 C CA . ILE A 1 85 ? -3.107 24.875 18.984 1 98.38 85 ILE A CA 1
ATOM 701 C C . ILE A 1 85 ? -1.904 25.016 19.906 1 98.38 85 ILE A C 1
ATOM 703 O O . ILE A 1 85 ? -1.284 24.016 20.281 1 98.38 85 ILE A O 1
ATOM 707 N N . PHE A 1 86 ? -1.651 26.203 20.359 1 98.12 86 PHE A N 1
ATOM 708 C CA . PHE A 1 86 ? -0.458 26.453 21.156 1 98.12 86 PHE A CA 1
ATOM 709 C C . PHE A 1 86 ? -0.669 26.031 22.609 1 98.12 86 PHE A C 1
ATOM 711 O O . PHE A 1 86 ? 0.263 26.062 23.406 1 98.12 86 PHE A O 1
ATOM 718 N N . SER A 1 87 ? -1.853 25.516 22.922 1 97 87 SER A N 1
ATOM 719 C CA . SER A 1 87 ? -2.137 24.984 24.25 1 97 87 SER A CA 1
ATOM 720 C C . SER A 1 87 ? -2.248 23.469 24.219 1 97 87 SER A C 1
ATOM 722 O O . SER A 1 87 ? -2.598 22.844 25.234 1 97 87 SER A O 1
ATOM 724 N N . MET A 1 88 ? -1.947 22.859 23.125 1 98.06 88 MET A N 1
ATOM 725 C CA . MET A 1 88 ? -2.037 21.406 22.984 1 98.06 88 MET A CA 1
ATOM 726 C C . MET A 1 88 ? -1.097 20.703 23.969 1 98.06 88 MET A C 1
ATOM 728 O O . MET A 1 88 ? 0.047 21.125 24.141 1 98.06 88 MET A O 1
ATOM 732 N N . PRO A 1 89 ? -1.542 19.641 24.578 1 96.56 89 PRO A N 1
ATOM 733 C CA . PRO A 1 89 ? -0.631 18.859 25.422 1 96.56 89 PRO A CA 1
ATOM 734 C C . PRO A 1 89 ? 0.55 18.281 24.656 1 96.56 89 PRO A C 1
ATOM 736 O O . PRO A 1 89 ? 0.367 17.719 23.562 1 96.56 89 PRO A O 1
ATOM 739 N N . GLY A 1 90 ? 1.673 18.469 25.172 1 96.81 90 GLY A N 1
ATOM 740 C CA . GLY A 1 90 ? 2.854 17.859 24.578 1 96.81 90 GLY A CA 1
ATOM 741 C C . GLY A 1 90 ? 3.438 18.672 23.438 1 96.81 90 GLY A C 1
ATOM 742 O O . GLY A 1 90 ? 4.402 18.25 22.797 1 96.81 90 GLY A O 1
ATOM 743 N N . LEU A 1 91 ? 2.916 19.906 23.266 1 98.5 91 LEU A N 1
ATOM 744 C CA . LEU A 1 91 ? 3.387 20.734 22.156 1 98.5 91 LEU A CA 1
ATOM 745 C C . LEU A 1 91 ? 4.762 21.312 22.453 1 98.5 91 LEU A C 1
ATOM 747 O O . LEU A 1 91 ? 4.984 21.844 23.547 1 98.5 91 LEU A O 1
ATOM 751 N N . GLN A 1 92 ? 5.645 21.172 21.578 1 98.56 92 GLN A N 1
ATOM 752 C CA . GLN A 1 92 ? 6.934 21.859 21.562 1 98.56 92 GLN A CA 1
ATOM 753 C C . GLN A 1 92 ? 7.098 22.656 20.281 1 98.56 92 GLN A C 1
ATOM 755 O O . GLN A 1 92 ? 7.07 22.109 19.172 1 98.56 92 GLN A O 1
ATOM 760 N N . VAL A 1 93 ? 7.238 23.938 20.469 1 98.56 93 VAL A N 1
ATOM 761 C CA . VAL A 1 93 ? 7.469 24.812 19.328 1 98.56 93 VAL A CA 1
ATOM 762 C C . VAL A 1 93 ? 8.961 24.906 19.031 1 98.56 93 VAL A C 1
ATOM 764 O O . VAL A 1 93 ? 9.758 25.203 19.922 1 98.56 93 VAL A O 1
ATOM 767 N N . LYS A 1 94 ? 9.344 24.578 17.812 1 98.44 94 LYS A N 1
ATOM 768 C CA . LYS A 1 94 ? 10.742 24.641 17.391 1 98.44 94 LYS A CA 1
ATOM 769 C C . LYS A 1 94 ? 10.93 25.641 16.266 1 98.44 94 LYS A C 1
ATOM 771 O O . LYS A 1 94 ? 10.32 25.531 15.195 1 98.44 94 LYS A O 1
ATOM 776 N N . TRP A 1 95 ? 11.758 26.594 16.578 1 97.94 95 TRP A N 1
ATOM 777 C CA . TRP A 1 95 ? 12.109 27.5 15.508 1 97.94 95 TRP A CA 1
ATOM 778 C C . TRP A 1 95 ? 12.984 26.812 14.469 1 97.94 95 TRP A C 1
ATOM 780 O O . TRP A 1 95 ? 13.906 26.062 14.812 1 97.94 95 TRP A O 1
ATOM 790 N N . MET A 1 96 ? 12.633 27.078 13.219 1 97.69 96 MET A N 1
ATOM 791 C CA . MET A 1 96 ? 13.391 26.547 12.086 1 97.69 96 MET A CA 1
ATOM 792 C C . MET A 1 96 ? 13.492 27.562 10.969 1 97.69 96 MET A C 1
ATOM 794 O O . MET A 1 96 ? 12.508 28.219 10.633 1 97.69 96 MET A O 1
ATOM 798 N N . GLU A 1 97 ? 14.711 27.672 10.43 1 95.94 97 GLU A N 1
ATOM 799 C CA . GLU A 1 97 ? 14.883 28.578 9.305 1 95.94 97 GLU A CA 1
ATOM 800 C C . GLU A 1 97 ? 14.086 28.125 8.086 1 95.94 97 GLU A C 1
ATOM 802 O O . GLU A 1 97 ? 14.109 26.938 7.742 1 95.94 97 GLU A O 1
ATOM 807 N N . ALA A 1 98 ? 13.367 29.047 7.52 1 95.75 98 ALA A N 1
ATOM 808 C CA . ALA A 1 98 ? 12.648 28.781 6.277 1 95.75 98 ALA A CA 1
ATOM 809 C C . ALA A 1 98 ? 13.516 29.094 5.062 1 95.75 98 ALA A C 1
ATOM 811 O O . ALA A 1 98 ? 13.969 30.219 4.898 1 95.75 98 ALA A O 1
ATOM 812 N N . PRO A 1 99 ? 13.734 28.062 4.27 1 95.5 99 PRO A N 1
ATOM 813 C CA . PRO A 1 99 ? 14.508 28.391 3.066 1 95.5 99 PRO A CA 1
ATOM 814 C C . PRO A 1 99 ? 13.711 29.203 2.057 1 95.5 99 PRO A C 1
ATOM 816 O O . PRO A 1 99 ? 12.516 28.969 1.861 1 95.5 99 PRO A O 1
ATOM 819 N N . HIS A 1 100 ? 14.391 30.188 1.448 1 95 100 HIS A N 1
ATOM 820 C CA . HIS A 1 100 ? 13.703 30.984 0.442 1 95 100 HIS A CA 1
ATOM 821 C C . HIS A 1 100 ? 14.18 30.641 -0.963 1 95 100 HIS A C 1
ATOM 823 O O . HIS A 1 100 ? 13.617 31.109 -1.951 1 95 100 HIS A O 1
ATOM 829 N N . GLU A 1 101 ? 15.148 29.859 -1.052 1 96.25 101 GLU A N 1
ATOM 830 C CA . GLU A 1 101 ? 15.641 29.328 -2.322 1 96.25 101 GLU A CA 1
ATOM 831 C C . GLU A 1 101 ? 16.281 27.953 -2.141 1 96.25 101 GLU A C 1
ATOM 833 O O . GLU A 1 101 ? 16.656 27.578 -1.03 1 96.25 101 GLU A O 1
ATOM 838 N N . THR A 1 102 ? 16.328 27.234 -3.209 1 97.06 102 THR A N 1
ATOM 839 C CA . THR A 1 102 ? 17.047 25.969 -3.186 1 97.06 102 THR A CA 1
ATOM 840 C C . THR A 1 102 ? 18.547 26.203 -3.117 1 97.06 102 THR A C 1
ATOM 842 O O . THR A 1 102 ? 19.016 27.328 -3.234 1 97.06 102 THR A O 1
ATOM 845 N N . ASN A 1 103 ? 19.281 25.094 -2.932 1 95.31 103 ASN A N 1
ATOM 846 C CA . ASN A 1 103 ? 20.734 25.188 -2.926 1 95.31 103 ASN A CA 1
ATOM 847 C C . ASN A 1 103 ? 21.281 25.562 -4.301 1 95.31 103 ASN A C 1
ATOM 849 O O . ASN A 1 103 ? 22.438 25.938 -4.426 1 95.31 103 ASN A O 1
ATOM 853 N N . GLN A 1 104 ? 20.438 25.531 -5.305 1 94.44 104 GLN A N 1
ATOM 854 C CA . GLN A 1 104 ? 20.828 25.891 -6.66 1 94.44 104 GLN A CA 1
ATOM 855 C C . GLN A 1 104 ? 20.359 27.297 -7.02 1 94.44 104 GLN A C 1
ATOM 857 O O . GLN A 1 104 ? 20.453 27.719 -8.172 1 94.44 104 GLN A O 1
ATOM 862 N N . GLY A 1 105 ? 19.75 27.906 -6.066 1 94.25 105 GLY A N 1
ATOM 863 C CA . GLY A 1 105 ? 19.422 29.312 -6.238 1 94.25 105 GLY A CA 1
ATOM 864 C C . GLY A 1 105 ? 18.031 29.531 -6.801 1 94.25 105 GLY A C 1
ATOM 865 O O . GLY A 1 105 ? 17.672 30.641 -7.18 1 94.25 105 GLY A O 1
ATOM 866 N N . VAL A 1 106 ? 17.266 28.5 -6.93 1 95.88 106 VAL A N 1
ATOM 867 C CA . VAL A 1 106 ? 15.898 28.672 -7.422 1 95.88 106 VAL A CA 1
ATOM 868 C C . VAL A 1 106 ? 14.992 29.156 -6.293 1 95.88 106 VAL A C 1
ATOM 870 O O . VAL A 1 106 ? 14.898 28.5 -5.246 1 95.88 106 VAL A O 1
ATOM 873 N N . LYS A 1 107 ? 14.336 30.219 -6.527 1 96.19 107 LYS A N 1
ATOM 874 C CA . LYS A 1 107 ? 13.516 30.844 -5.496 1 96.19 107 LYS A CA 1
ATOM 875 C C . LYS A 1 107 ? 12.281 30 -5.188 1 96.19 107 LYS A C 1
ATOM 877 O O . LYS A 1 107 ? 11.648 29.469 -6.098 1 96.19 107 LYS A O 1
ATOM 882 N N . LEU A 1 108 ? 11.93 29.906 -3.916 1 96.12 108 LEU A N 1
ATOM 883 C CA . LEU A 1 108 ? 10.68 29.297 -3.473 1 96.12 108 LEU A CA 1
ATOM 884 C C . LEU A 1 108 ? 9.578 30.344 -3.369 1 96.12 108 LEU A C 1
ATOM 886 O O . LEU A 1 108 ? 9.578 31.172 -2.453 1 96.12 108 LEU A O 1
ATOM 890 N N . ALA A 1 109 ? 8.625 30.25 -4.199 1 89.38 109 ALA A N 1
ATOM 891 C CA . ALA A 1 109 ? 7.652 31.312 -4.367 1 89.38 109 ALA A CA 1
ATOM 892 C C . ALA A 1 109 ? 6.5 31.172 -3.379 1 89.38 109 ALA A C 1
ATOM 894 O O . ALA A 1 109 ? 5.781 32.125 -3.102 1 89.38 109 ALA A O 1
ATOM 895 N N . TYR A 1 110 ? 6.324 29.969 -2.838 1 91.38 110 TYR A N 1
ATOM 896 C CA . TYR A 1 110 ? 5.148 29.703 -2.01 1 91.38 110 TYR A CA 1
ATOM 897 C C . TYR A 1 110 ? 5.555 29.156 -0.65 1 91.38 110 TYR A C 1
ATOM 899 O O . TYR A 1 110 ? 6.488 28.359 -0.55 1 91.38 110 TYR A O 1
ATOM 9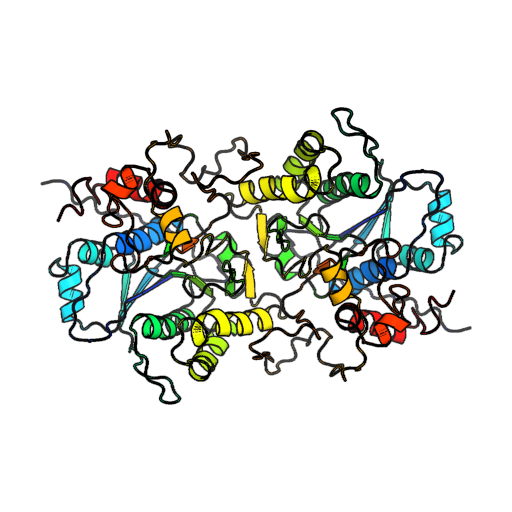07 N N . LYS A 1 111 ? 4.836 29.562 0.406 1 92.88 111 LYS A N 1
ATOM 908 C CA . LYS A 1 111 ? 5.094 29.062 1.752 1 92.88 111 LYS A CA 1
ATOM 909 C C . LYS A 1 111 ? 4.895 27.547 1.819 1 92.88 111 LYS A C 1
ATOM 911 O O . LYS A 1 111 ? 5.566 26.875 2.594 1 92.88 111 LYS A O 1
ATOM 916 N N . GLU A 1 112 ? 3.959 27.078 0.939 1 93.38 112 GLU A N 1
ATOM 917 C CA . GLU A 1 112 ? 3.713 25.641 0.883 1 93.38 112 GLU A CA 1
ATOM 918 C C . GLU A 1 112 ? 4.953 24.875 0.419 1 93.38 112 GLU A C 1
ATOM 920 O O . GLU A 1 112 ? 5.234 23.781 0.901 1 93.38 112 GLU A O 1
ATOM 925 N N . HIS A 1 113 ? 5.727 25.469 -0.5 1 96.12 113 HIS A N 1
ATOM 926 C CA . HIS A 1 113 ? 6.969 24.859 -0.961 1 96.12 113 HIS A CA 1
ATOM 927 C C . HIS A 1 113 ? 8.047 24.906 0.115 1 96.12 113 HIS A C 1
ATOM 929 O O . HIS A 1 113 ? 8.836 23.984 0.26 1 96.12 113 HIS A O 1
ATOM 935 N N . ILE A 1 114 ? 8.031 26.047 0.814 1 97.31 114 ILE A N 1
ATOM 936 C CA . ILE A 1 114 ? 8.945 26.172 1.939 1 97.31 114 ILE A CA 1
ATOM 937 C C . ILE A 1 114 ? 8.68 25.062 2.957 1 97.31 114 ILE A C 1
ATOM 939 O O . ILE A 1 114 ? 9.609 24.406 3.43 1 97.31 114 ILE A O 1
ATOM 943 N N . SER A 1 115 ? 7.453 24.828 3.223 1 97.69 115 SER A N 1
ATOM 944 C CA . SER A 1 115 ? 7.035 23.797 4.156 1 97.69 115 SER A CA 1
ATOM 945 C C . SER A 1 115 ? 7.527 22.422 3.717 1 97.69 115 SER A C 1
ATOM 947 O O . SER A 1 115 ? 7.879 21.578 4.551 1 97.69 115 SER A O 1
ATOM 949 N N . ASP A 1 116 ? 7.566 22.172 2.391 1 98.12 116 ASP A N 1
ATOM 950 C CA . ASP A 1 116 ? 8.055 20.906 1.865 1 98.12 116 ASP A CA 1
ATOM 951 C C . ASP A 1 116 ? 9.492 20.641 2.297 1 98.12 116 ASP A C 1
ATOM 953 O O . ASP A 1 116 ? 9.844 19.531 2.686 1 98.12 116 ASP A O 1
ATOM 957 N N . PHE A 1 117 ? 10.32 21.656 2.262 1 98.31 117 PHE A N 1
ATOM 958 C CA . PHE A 1 117 ? 11.727 21.5 2.627 1 98.31 117 PHE A CA 1
ATOM 959 C C . PHE A 1 117 ? 11.883 21.375 4.137 1 98.31 117 PHE A C 1
ATOM 961 O O . PHE A 1 117 ? 12.695 20.594 4.621 1 98.31 117 PHE A O 1
ATOM 968 N N . MET A 1 118 ? 11.086 22.094 4.875 1 98.69 118 MET A N 1
ATOM 969 C CA . MET A 1 118 ? 11.172 22.078 6.332 1 98.69 118 MET A CA 1
ATOM 970 C C . MET A 1 118 ? 10.695 20.734 6.891 1 98.69 118 MET A C 1
ATOM 972 O O . MET A 1 118 ? 11.273 20.219 7.852 1 98.69 118 MET A O 1
ATOM 976 N N . ARG A 1 119 ? 9.711 20.141 6.254 1 98.75 119 ARG A N 1
ATOM 977 C CA . ARG A 1 119 ? 9.094 18.953 6.816 1 98.75 119 ARG A CA 1
ATOM 978 C C . ARG A 1 119 ? 10.039 17.75 6.746 1 98.75 119 ARG A C 1
ATOM 980 O O . ARG A 1 119 ? 10.094 16.938 7.668 1 98.75 119 ARG A O 1
ATOM 987 N N . VAL A 1 120 ? 10.734 17.594 5.645 1 98.69 120 VAL A N 1
ATOM 988 C CA . VAL A 1 120 ? 11.664 16.469 5.523 1 98.69 120 VAL A CA 1
ATOM 989 C C . VAL A 1 120 ? 12.82 16.656 6.504 1 98.69 120 VAL A C 1
ATOM 991 O O . VAL A 1 120 ? 13.273 15.68 7.117 1 98.69 120 VAL A O 1
ATOM 994 N N . LYS A 1 121 ? 13.289 17.922 6.633 1 98.38 121 LYS A N 1
ATOM 995 C CA . LYS A 1 121 ? 14.352 18.203 7.594 1 98.38 121 LYS A CA 1
ATOM 996 C C . LYS A 1 121 ? 13.914 17.875 9.016 1 98.38 121 LYS A C 1
ATOM 998 O O . LYS A 1 121 ? 14.672 17.25 9.773 1 98.38 121 LYS A O 1
ATOM 1003 N N . ALA A 1 122 ? 12.719 18.25 9.375 1 98.75 122 ALA A N 1
ATOM 1004 C CA . ALA A 1 122 ? 12.188 17.969 10.711 1 98.75 122 ALA A CA 1
ATOM 1005 C C . ALA A 1 122 ? 12.188 16.469 10.992 1 98.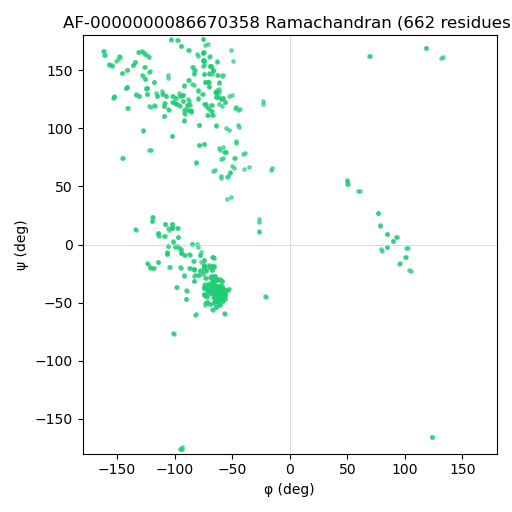75 122 ALA A C 1
ATOM 1007 O O . ALA A 1 122 ? 12.711 16.031 12.023 1 98.75 122 ALA A O 1
ATOM 1008 N N . VAL A 1 123 ? 11.688 15.688 10.094 1 98.81 123 VAL A N 1
ATOM 1009 C CA . VAL A 1 123 ? 11.57 14.25 10.312 1 98.81 123 VAL A CA 1
ATOM 1010 C C . VAL A 1 123 ? 12.961 13.609 10.273 1 98.81 123 VAL A C 1
ATOM 1012 O O . VAL A 1 123 ? 13.227 12.664 11.023 1 98.81 123 VAL A O 1
ATOM 1015 N N . HIS A 1 124 ? 13.836 14.109 9.422 1 98.75 124 HIS A N 1
ATOM 1016 C CA . HIS A 1 124 ? 15.195 13.594 9.367 1 98.75 124 HIS A CA 1
ATOM 1017 C C . HIS A 1 124 ? 15.914 13.789 10.703 1 98.75 124 HIS A C 1
ATOM 1019 O O . HIS A 1 124 ? 16.641 12.906 11.156 1 98.75 124 HIS A O 1
ATOM 1025 N N . GLU A 1 125 ? 15.688 14.883 11.336 1 98.31 125 GLU A N 1
ATOM 1026 C CA . GLU A 1 125 ? 16.422 15.266 12.547 1 98.31 125 GLU A CA 1
ATOM 1027 C C . GLU A 1 125 ? 15.812 14.602 13.781 1 98.31 125 GLU A C 1
ATOM 1029 O O . GLU A 1 125 ? 16.531 14.25 14.719 1 98.31 125 GLU A O 1
ATOM 1034 N N . TYR A 1 126 ? 14.477 14.375 13.75 1 98.19 126 TYR A N 1
ATOM 1035 C CA . TYR A 1 126 ? 13.852 13.961 15 1 98.19 126 TYR A CA 1
ATOM 1036 C C . TYR A 1 126 ? 13.219 12.586 14.867 1 98.19 126 TYR A C 1
ATOM 1038 O O . TYR A 1 126 ? 12.961 11.906 15.867 1 98.19 126 TYR A O 1
ATOM 1046 N N . GLY A 1 127 ? 12.969 12.188 13.633 1 98.56 127 GLY A N 1
ATOM 1047 C CA . GLY A 1 127 ? 12.133 11.008 13.445 1 98.56 127 GLY A CA 1
ATOM 1048 C C . GLY A 1 127 ? 10.68 11.234 13.836 1 98.56 127 GLY A C 1
ATOM 1049 O O . GLY A 1 127 ? 10.359 12.227 14.5 1 98.56 127 GLY A O 1
ATOM 1050 N N . GLY A 1 128 ? 9.805 10.383 13.383 1 98.81 128 GLY A N 1
ATOM 1051 C CA . GLY A 1 128 ? 8.398 10.492 13.734 1 98.81 128 GLY A CA 1
ATOM 1052 C C . GLY A 1 128 ? 7.484 10.594 12.523 1 98.81 128 GLY A C 1
ATOM 1053 O O . GLY A 1 128 ? 7.883 10.242 11.414 1 98.81 128 GLY A O 1
ATOM 1054 N N . VAL A 1 129 ? 6.258 10.992 12.781 1 98.94 129 VAL A N 1
ATOM 1055 C CA . VAL A 1 129 ? 5.227 11.125 11.758 1 98.94 129 VAL A CA 1
ATOM 1056 C C . VAL A 1 129 ? 5.055 12.594 11.375 1 98.94 129 VAL A C 1
ATOM 1058 O O . VAL A 1 129 ? 4.879 13.445 12.25 1 98.94 129 VAL A O 1
ATOM 1061 N N . TYR A 1 130 ? 5.227 12.883 10.094 1 98.94 130 TYR A N 1
ATOM 1062 C CA . TYR A 1 130 ? 4.867 14.211 9.625 1 98.94 130 TYR A CA 1
ATOM 1063 C C . TYR A 1 130 ? 3.398 14.273 9.219 1 98.94 130 TYR A C 1
ATOM 1065 O O . TYR A 1 130 ? 2.889 13.352 8.578 1 98.94 130 TYR A O 1
ATOM 1073 N N . ILE A 1 131 ? 2.73 15.414 9.523 1 98.94 131 ILE A N 1
ATOM 1074 C CA . ILE A 1 131 ? 1.314 15.586 9.219 1 98.94 131 ILE A CA 1
ATOM 1075 C C . ILE A 1 131 ? 1.062 17.016 8.742 1 98.94 131 ILE A C 1
ATOM 1077 O O . ILE A 1 131 ? 1.265 17.969 9.484 1 98.94 131 ILE A O 1
ATOM 1081 N N . ASP A 1 132 ? 0.586 17.125 7.422 1 98.75 132 ASP A N 1
ATOM 1082 C CA . ASP A 1 132 ? 0.112 18.438 6.961 1 98.75 132 ASP A CA 1
ATOM 1083 C C . ASP A 1 132 ? -1.1 18.891 7.77 1 98.75 132 ASP A C 1
ATOM 1085 O O . ASP A 1 132 ? -1.896 18.062 8.227 1 98.75 132 ASP A O 1
ATOM 1089 N N . PHE A 1 133 ? -1.328 20.141 7.789 1 98.56 133 PHE A N 1
ATOM 1090 C CA . PHE A 1 133 ? -2.408 20.672 8.609 1 98.56 133 PHE A CA 1
ATOM 1091 C C . PHE A 1 133 ? -3.764 20.375 7.973 1 98.56 133 PHE A C 1
ATOM 1093 O O . PHE A 1 133 ? -4.805 20.562 8.609 1 98.56 133 PHE A O 1
ATOM 1100 N N . ASP A 1 134 ? -3.797 19.969 6.734 1 98.38 134 ASP A N 1
ATOM 1101 C CA . ASP A 1 134 ? -5.066 19.562 6.152 1 98.38 134 ASP A CA 1
ATOM 1102 C C . ASP A 1 134 ? -5.168 18.031 6.086 1 98.38 134 ASP A C 1
ATOM 1104 O O . ASP A 1 134 ? -5.949 17.484 5.305 1 98.38 134 ASP A O 1
ATOM 1108 N N . VAL A 1 135 ? -4.316 17.328 6.793 1 98.88 135 VAL A N 1
ATOM 1109 C CA . VAL A 1 135 ? -4.43 15.891 7.02 1 98.88 135 VAL A CA 1
ATOM 1110 C C . VAL A 1 135 ? -5.133 15.633 8.352 1 98.88 135 VAL A C 1
ATOM 1112 O O . VAL A 1 135 ? -4.77 16.219 9.375 1 98.88 135 VAL A O 1
ATOM 1115 N N . GLN A 1 136 ? -6.168 14.82 8.336 1 98.88 136 GLN A N 1
ATOM 1116 C CA . GLN A 1 136 ? -6.871 14.398 9.539 1 98.88 136 GLN A CA 1
ATOM 1117 C C . GLN A 1 136 ? -6.57 12.938 9.875 1 98.88 136 GLN A C 1
ATOM 1119 O O . GLN A 1 136 ? -6.703 12.062 9.023 1 98.88 136 GLN A O 1
ATOM 1124 N N . VAL A 1 137 ? -6.152 12.711 11.125 1 98.81 137 VAL A N 1
ATOM 1125 C CA . VAL A 1 137 ? -5.863 11.352 11.57 1 98.81 137 VAL A CA 1
ATOM 1126 C C . VAL A 1 137 ? -7.164 10.641 11.914 1 98.81 137 VAL A C 1
ATOM 1128 O O . VAL A 1 137 ? -8.023 11.188 12.609 1 98.81 137 VAL A O 1
ATOM 1131 N N . LEU A 1 138 ? -7.297 9.398 11.398 1 98.06 138 LEU A N 1
ATOM 1132 C CA . LEU A 1 138 ? -8.555 8.688 11.602 1 98.06 138 LEU A CA 1
ATOM 1133 C C . LEU A 1 138 ? -8.344 7.453 12.477 1 98.06 138 LEU A C 1
ATOM 1135 O O . LEU A 1 138 ? -9.312 6.883 12.992 1 98.06 138 LEU A O 1
ATOM 1139 N N . ARG A 1 139 ? -7.027 7.102 12.594 1 95.75 139 ARG A N 1
ATOM 1140 C CA . ARG A 1 139 ? -6.73 5.918 13.391 1 95.75 139 ARG A CA 1
ATOM 1141 C C . ARG A 1 139 ? -5.266 5.902 13.82 1 95.75 139 ARG A C 1
ATOM 1143 O O . ARG A 1 139 ? -4.434 6.605 13.242 1 95.75 139 ARG A O 1
ATOM 1150 N N . ASP A 1 140 ? -5.039 5.035 14.836 1 96.94 140 ASP A N 1
ATOM 1151 C CA . ASP A 1 140 ? -3.67 4.891 15.328 1 96.94 140 ASP A CA 1
ATOM 1152 C C . ASP A 1 140 ? -2.793 4.172 14.305 1 96.94 140 ASP A C 1
ATOM 1154 O O . ASP A 1 140 ? -3.27 3.307 13.57 1 96.94 140 ASP A O 1
ATOM 1158 N N . VAL A 1 141 ? -1.534 4.555 14.281 1 97.81 141 VAL A N 1
ATOM 1159 C CA . VAL A 1 141 ? -0.602 3.943 13.336 1 97.81 141 VAL A CA 1
ATOM 1160 C C . VAL A 1 141 ? 0.526 3.254 14.102 1 97.81 141 VAL A C 1
ATOM 1162 O O . VAL A 1 141 ? 1.617 3.053 13.562 1 97.81 141 VAL A O 1
ATOM 1165 N N . ALA A 1 142 ? 0.33 2.869 15.352 1 97.44 142 ALA A N 1
ATOM 1166 C CA . ALA A 1 142 ? 1.358 2.217 16.156 1 97.44 142 ALA A CA 1
ATOM 1167 C C . ALA A 1 142 ? 1.873 0.954 15.477 1 97.44 142 ALA A C 1
ATOM 1169 O O . ALA A 1 142 ? 3.078 0.695 15.461 1 97.44 142 ALA A O 1
ATOM 1170 N N . ALA A 1 143 ? 0.963 0.183 14.922 1 96.88 143 ALA A N 1
ATOM 1171 C CA . ALA A 1 143 ? 1.364 -1.054 14.258 1 96.88 143 ALA A CA 1
ATOM 1172 C C . ALA A 1 143 ? 2.311 -0.77 13.094 1 96.88 143 ALA A C 1
ATOM 1174 O O . ALA A 1 143 ? 3.242 -1.537 12.844 1 96.88 143 ALA A O 1
ATOM 1175 N N . LEU A 1 144 ? 2.094 0.348 12.391 1 98.19 144 LEU A N 1
ATOM 1176 C CA . LEU A 1 144 ? 2.973 0.741 11.297 1 98.19 144 LEU A CA 1
ATOM 1177 C C . LEU A 1 144 ? 4.324 1.208 11.828 1 98.19 144 LEU A C 1
ATOM 1179 O O . LEU A 1 144 ? 5.367 0.831 11.289 1 98.19 144 LEU A O 1
ATOM 1183 N N . ARG A 1 145 ? 4.297 1.939 12.906 1 97.94 145 ARG A N 1
ATOM 1184 C CA . ARG A 1 145 ? 5.535 2.434 13.5 1 97.94 145 ARG A CA 1
ATOM 1185 C C . ARG A 1 145 ? 6.391 1.284 14.016 1 97.94 145 ARG A C 1
ATOM 1187 O O . ARG A 1 145 ? 7.621 1.385 14.055 1 97.94 145 ARG A O 1
ATOM 1194 N N . LYS A 1 146 ? 5.754 0.202 14.367 1 96.81 146 LYS A N 1
ATOM 1195 C CA . LYS A 1 146 ? 6.434 -0.933 14.977 1 96.81 146 LYS A CA 1
ATOM 1196 C C . LYS A 1 146 ? 6.664 -2.051 13.969 1 96.81 146 LYS A C 1
ATOM 1198 O O . LYS A 1 146 ? 7 -3.176 14.344 1 96.81 146 LYS A O 1
ATOM 1203 N N . SER A 1 147 ? 6.527 -1.784 12.75 1 96.62 147 SER A N 1
ATOM 1204 C CA . SER A 1 147 ? 6.535 -2.807 11.703 1 96.62 147 SER A CA 1
ATOM 1205 C C . SER A 1 147 ? 7.945 -3.326 11.453 1 96.62 147 SER A C 1
ATOM 1207 O O . SER A 1 147 ? 8.125 -4.367 10.812 1 96.62 147 SER A O 1
ATOM 1209 N N . GLY A 1 148 ? 8.938 -2.637 11.844 1 96.38 148 GLY A N 1
ATOM 1210 C CA . GLY A 1 148 ? 10.312 -3.016 11.578 1 96.38 148 GLY A CA 1
ATOM 1211 C C . GLY A 1 148 ? 10.93 -2.254 10.422 1 96.38 148 GLY A C 1
ATOM 1212 O O . GLY A 1 148 ? 12.148 -2.289 10.227 1 96.38 148 GLY A O 1
ATOM 1213 N N . PHE A 1 149 ? 10.133 -1.517 9.672 1 97.81 149 PHE A N 1
ATOM 1214 C CA . PHE A 1 149 ? 10.633 -0.652 8.609 1 97.81 149 PHE A CA 1
ATOM 1215 C C . PHE A 1 149 ? 11.094 0.687 9.18 1 97.81 149 PHE A C 1
ATOM 1217 O O . PHE A 1 149 ? 10.5 1.203 10.125 1 97.81 149 PHE A O 1
ATOM 1224 N N . THR A 1 150 ? 12.117 1.247 8.547 1 98.12 150 THR A N 1
ATOM 1225 C CA . THR A 1 150 ? 12.672 2.488 9.086 1 98.12 150 THR A CA 1
ATOM 1226 C C . THR A 1 150 ? 11.852 3.688 8.617 1 98.12 150 THR A C 1
ATOM 1228 O O . THR A 1 150 ? 11.938 4.77 9.203 1 98.12 150 THR A O 1
ATOM 1231 N N . ALA A 1 151 ? 11.102 3.498 7.5 1 98.75 151 ALA A N 1
ATOM 1232 C CA . ALA A 1 151 ? 10.227 4.543 6.973 1 98.75 151 ALA A CA 1
ATOM 1233 C C . ALA A 1 151 ? 8.969 3.941 6.355 1 98.75 151 ALA A C 1
ATOM 1235 O O . ALA A 1 151 ? 8.992 2.816 5.852 1 98.75 151 ALA A O 1
ATOM 1236 N N . VAL A 1 152 ? 7.871 4.668 6.449 1 98.88 152 VAL A N 1
ATOM 1237 C CA . VAL A 1 152 ? 6.59 4.25 5.895 1 98.88 152 VAL A CA 1
ATOM 1238 C C . VAL A 1 152 ? 5.957 5.406 5.121 1 98.88 152 VAL A C 1
ATOM 1240 O O . VAL A 1 152 ? 5.918 6.539 5.609 1 98.88 152 VAL A O 1
ATOM 1243 N N . GLY A 1 153 ? 5.559 5.152 3.904 1 98.81 153 GLY A N 1
ATOM 1244 C CA . GLY A 1 153 ? 4.801 6.086 3.088 1 98.81 153 GLY A CA 1
ATOM 1245 C C . GLY A 1 153 ? 3.576 5.461 2.445 1 98.81 153 GLY A C 1
ATOM 1246 O O . GLY A 1 153 ? 3.391 4.246 2.506 1 98.81 153 GLY A O 1
ATOM 1247 N N . GLY A 1 154 ? 2.703 6.273 1.944 1 98.81 154 GLY A N 1
ATOM 1248 C CA . GLY A 1 154 ? 1.512 5.836 1.235 1 98.81 154 GLY A CA 1
ATOM 1249 C C . GLY A 1 154 ? 1.35 6.492 -0.123 1 98.81 154 GLY A C 1
ATOM 1250 O O . GLY A 1 154 ? 1.688 7.664 -0.296 1 98.81 154 GLY A O 1
ATOM 1251 N N . ARG A 1 155 ? 0.802 5.715 -1.065 1 98.75 155 ARG A N 1
ATOM 1252 C CA . ARG A 1 155 ? 0.519 6.242 -2.398 1 98.75 155 ARG A CA 1
ATOM 1253 C C . ARG A 1 155 ? -0.611 7.266 -2.354 1 98.75 155 ARG A C 1
ATOM 1255 O O . ARG A 1 155 ? -1.449 7.234 -1.451 1 98.75 155 ARG A O 1
ATOM 1262 N N . GLN A 1 156 ? -0.545 8.156 -3.338 1 98.25 156 GLN A N 1
ATOM 1263 C CA . GLN A 1 156 ? -1.7 8.969 -3.705 1 98.25 156 GLN A CA 1
ATOM 1264 C C . GLN A 1 156 ? -2.439 8.367 -4.898 1 98.25 156 GLN A C 1
ATOM 1266 O O . GLN A 1 156 ? -2.004 7.363 -5.461 1 98.25 156 GLN A O 1
ATOM 1271 N N . ILE A 1 157 ? -3.539 9.008 -5.23 1 96.38 157 ILE A N 1
ATOM 1272 C CA . ILE A 1 157 ? -4.34 8.516 -6.348 1 96.38 157 ILE A CA 1
ATOM 1273 C C . ILE A 1 157 ? -3.494 8.492 -7.617 1 96.38 157 ILE A C 1
ATOM 1275 O O . ILE A 1 157 ? -3.643 7.602 -8.453 1 96.38 157 ILE A O 1
ATOM 1279 N N . ASP A 1 158 ? -2.562 9.375 -7.77 1 94.88 158 ASP A N 1
ATOM 1280 C CA . ASP A 1 158 ? -1.728 9.445 -8.969 1 94.88 158 ASP A CA 1
ATOM 1281 C C . ASP A 1 158 ? -0.539 8.492 -8.867 1 94.88 158 ASP A C 1
ATOM 1283 O O . ASP A 1 158 ? 0.371 8.539 -9.695 1 94.88 158 ASP A O 1
ATOM 1287 N N . GLN A 1 159 ? -0.395 7.754 -7.793 1 94.62 159 GLN A N 1
ATOM 1288 C CA . GLN A 1 159 ? 0.554 6.668 -7.566 1 94.62 159 GLN A CA 1
ATOM 1289 C C . GLN A 1 159 ? 1.9 7.207 -7.086 1 94.62 159 GLN A C 1
ATOM 1291 O O . GLN A 1 159 ? 2.811 6.434 -6.785 1 94.62 159 GLN A O 1
ATOM 1296 N N . ASN A 1 160 ? 2.008 8.562 -7 1 97.12 160 ASN A N 1
ATOM 1297 C CA . ASN A 1 160 ? 3.125 9.094 -6.23 1 97.12 160 ASN A CA 1
ATOM 1298 C C . ASN A 1 160 ? 2.902 8.938 -4.73 1 97.12 160 ASN A C 1
ATOM 1300 O O . ASN A 1 160 ? 1.779 8.688 -4.289 1 97.12 160 ASN A O 1
ATOM 1304 N N . LEU A 1 161 ? 3.984 8.961 -4.023 1 98.56 161 LEU A N 1
ATOM 1305 C CA . LEU A 1 161 ? 3.852 8.922 -2.57 1 98.56 161 LEU A CA 1
ATOM 1306 C C . LEU A 1 161 ? 3.375 10.266 -2.031 1 98.56 161 LEU A C 1
ATOM 1308 O O . LEU A 1 161 ? 3.74 11.312 -2.564 1 98.56 161 LEU A O 1
ATOM 1312 N N . ASN A 1 162 ? 2.605 10.195 -0.978 1 98.75 162 ASN A N 1
ATOM 1313 C CA . ASN A 1 162 ? 2.121 11.383 -0.278 1 98.75 162 ASN A CA 1
ATOM 1314 C C . ASN A 1 162 ? 3.232 12.055 0.524 1 98.75 162 ASN A C 1
ATOM 1316 O O . ASN A 1 162 ? 3.859 11.414 1.374 1 98.75 162 ASN A O 1
ATOM 1320 N N . SER A 1 163 ? 3.492 13.305 0.216 1 98.5 163 SER A N 1
ATOM 1321 C CA . SER A 1 163 ? 4.539 14.016 0.945 1 98.5 163 SER A CA 1
ATOM 1322 C C . SER A 1 163 ? 3.957 14.812 2.105 1 98.5 163 SER A C 1
ATOM 1324 O O . SER A 1 163 ? 4.699 15.367 2.916 1 98.5 163 SER A O 1
ATOM 1326 N N . GLY A 1 164 ? 2.604 14.867 2.197 1 98.69 164 GLY A N 1
ATOM 1327 C CA . GLY A 1 164 ? 1.966 15.594 3.281 1 98.69 164 GLY A CA 1
ATOM 1328 C C . GLY A 1 164 ? 1.846 14.789 4.559 1 98.69 164 GLY A C 1
ATOM 1329 O O . GLY A 1 164 ? 1.497 15.328 5.609 1 98.69 164 GLY A O 1
ATOM 1330 N N . THR A 1 165 ? 2.055 13.5 4.43 1 98.81 165 THR A N 1
ATOM 1331 C CA . THR A 1 165 ? 2.125 12.633 5.602 1 98.81 165 THR A CA 1
ATOM 1332 C C . THR A 1 165 ? 3.002 11.414 5.32 1 98.81 165 THR A C 1
ATOM 1334 O O . THR A 1 165 ? 2.852 10.758 4.289 1 98.81 165 THR A O 1
ATOM 1337 N N . PHE A 1 166 ? 3.965 11.148 6.137 1 98.88 166 PHE A N 1
ATOM 1338 C CA . PHE A 1 166 ? 4.922 10.047 6.094 1 98.88 166 PHE A CA 1
ATOM 1339 C C . PHE A 1 166 ? 5.582 9.852 7.453 1 98.88 166 PHE A C 1
ATOM 1341 O O . PHE A 1 166 ? 5.402 10.672 8.359 1 98.88 166 PHE A O 1
ATOM 1348 N N . MET A 1 167 ? 6.246 8.789 7.66 1 98.62 167 MET A N 1
ATOM 1349 C CA . MET A 1 167 ? 6.93 8.586 8.938 1 98.62 167 MET A CA 1
ATOM 1350 C C . MET A 1 167 ? 8.281 7.918 8.727 1 98.62 167 MET A C 1
ATOM 1352 O O . MET A 1 167 ? 8.492 7.219 7.738 1 98.62 167 MET A O 1
ATOM 1356 N N . SER A 1 168 ? 9.156 8.219 9.594 1 98.69 168 SER A N 1
ATOM 1357 C CA . SER A 1 168 ? 10.531 7.73 9.484 1 98.69 168 SER A CA 1
ATOM 1358 C C . SER A 1 168 ? 11.227 7.73 10.836 1 98.69 168 SER A C 1
ATOM 1360 O O . SER A 1 168 ? 10.883 8.523 11.719 1 98.69 168 SER A O 1
ATOM 1362 N N . LYS A 1 169 ? 12.188 6.879 10.906 1 98.25 169 LYS A N 1
ATOM 1363 C CA . LYS A 1 169 ? 13.203 7.051 11.938 1 98.25 169 LYS A CA 1
ATOM 1364 C C . LYS A 1 169 ? 14.07 8.273 11.656 1 98.25 169 LYS A C 1
ATOM 1366 O O . LYS A 1 169 ? 14.078 8.789 10.531 1 98.25 169 LYS A O 1
ATOM 1371 N N . LYS A 1 170 ? 14.711 8.664 12.711 1 97.75 170 LYS A N 1
ATOM 1372 C CA . LYS A 1 170 ? 15.68 9.742 12.539 1 97.75 170 LYS A CA 1
ATOM 1373 C C . LYS A 1 170 ? 16.828 9.305 11.633 1 97.75 170 LYS A C 1
ATOM 1375 O O . LYS A 1 170 ? 17.328 8.188 11.742 1 97.75 170 LYS A O 1
ATOM 1380 N N . GLY A 1 171 ? 17.172 10.094 10.641 1 97.75 171 GLY A N 1
ATOM 1381 C CA . GLY A 1 171 ? 18.406 9.938 9.891 1 97.75 171 GLY A CA 1
ATOM 1382 C C . GLY A 1 171 ? 18.359 8.789 8.891 1 97.75 171 GLY A C 1
ATOM 1383 O O . GLY A 1 171 ? 19.391 8.211 8.555 1 97.75 171 GLY A O 1
ATOM 1384 N N . THR A 1 172 ? 17.25 8.438 8.422 1 97.75 172 THR A N 1
ATOM 1385 C CA . THR A 1 172 ? 17.141 7.305 7.512 1 97.75 172 THR A CA 1
ATOM 1386 C C . THR A 1 172 ? 17.641 7.676 6.121 1 97.75 172 THR A C 1
ATOM 1388 O O . THR A 1 172 ? 17.75 8.859 5.789 1 97.75 172 THR A O 1
ATOM 1391 N N . LYS A 1 173 ? 17.891 6.652 5.273 1 97.75 173 LYS A N 1
ATOM 1392 C CA . LYS A 1 173 ? 18.281 6.852 3.883 1 97.75 173 LYS A CA 1
ATOM 1393 C C . LYS A 1 173 ? 17.188 7.605 3.111 1 97.75 173 LYS A C 1
ATOM 1395 O O . LYS A 1 173 ? 17.5 8.453 2.27 1 97.75 173 LYS A O 1
ATOM 1400 N N . MET A 1 174 ? 15.977 7.32 3.393 1 98.44 174 MET A N 1
ATOM 1401 C CA . MET A 1 174 ? 14.891 7.953 2.646 1 98.44 174 MET A CA 1
ATOM 1402 C C . MET A 1 174 ? 14.906 9.461 2.836 1 98.44 174 MET A C 1
ATOM 1404 O O . MET A 1 174 ? 14.953 10.219 1.861 1 98.44 174 MET A O 1
ATOM 1408 N N . THR A 1 175 ? 14.961 9.867 4.094 1 98.69 175 THR A N 1
ATOM 1409 C CA . THR A 1 175 ? 14.906 11.305 4.344 1 98.69 175 THR A CA 1
ATOM 1410 C C . THR A 1 175 ? 16.203 11.977 3.893 1 98.69 175 THR A C 1
ATOM 1412 O O . THR A 1 175 ? 16.188 13.094 3.375 1 98.69 175 THR A O 1
ATOM 1415 N N . LYS A 1 176 ? 17.281 11.312 4.02 1 98.25 176 LYS A N 1
ATOM 1416 C CA . LYS A 1 176 ? 18.562 11.875 3.59 1 98.25 176 LYS A CA 1
ATOM 1417 C C . LYS A 1 176 ? 18.578 12.102 2.08 1 98.25 176 LYS A C 1
ATOM 1419 O O . LYS A 1 176 ? 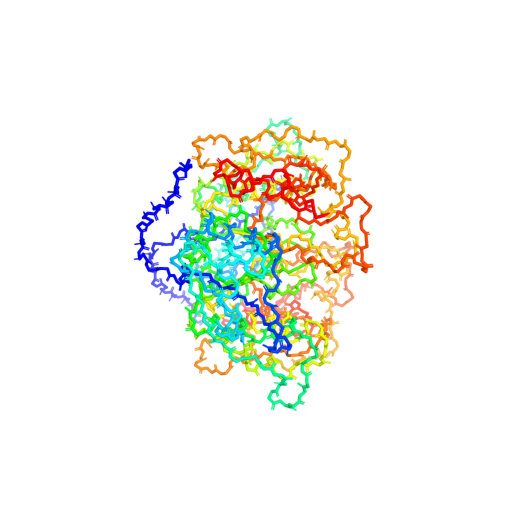18.859 13.203 1.613 1 98.25 176 LYS A O 1
ATOM 1424 N N . LEU A 1 177 ? 18.281 11.047 1.357 1 98.19 177 LEU A N 1
ATOM 1425 C CA . LEU A 1 177 ? 18.312 11.117 -0.099 1 98.19 177 LEU A CA 1
ATOM 1426 C C . LEU A 1 177 ? 17.25 12.086 -0.617 1 98.19 177 LEU A C 1
ATOM 1428 O O . LEU A 1 177 ? 17.469 12.797 -1.601 1 98.19 177 LEU A O 1
ATOM 1432 N N . TRP A 1 178 ? 16.094 12.125 0.024 1 98.56 178 TRP A N 1
ATOM 1433 C CA . TRP A 1 178 ? 15.047 13.07 -0.342 1 98.56 178 TRP A CA 1
ATOM 1434 C C . TRP A 1 178 ? 15.508 14.508 -0.131 1 98.56 178 TRP A C 1
ATOM 1436 O O . TRP A 1 178 ? 15.422 15.336 -1.042 1 98.56 178 TRP A O 1
ATOM 1446 N N . MET A 1 179 ? 16.078 14.844 0.997 1 97.44 179 MET A N 1
ATOM 1447 C CA . MET A 1 179 ? 16.578 16.172 1.318 1 97.44 179 MET A CA 1
ATOM 1448 C C . MET A 1 179 ? 17.641 16.609 0.321 1 97.44 179 MET A C 1
ATOM 1450 O O . MET A 1 179 ? 17.672 17.766 -0.098 1 97.44 179 MET A O 1
ATOM 1454 N N . GLU A 1 180 ? 18.406 15.703 -0.065 1 94.94 180 GLU A N 1
ATOM 1455 C CA . GLU A 1 180 ? 19.516 16.016 -0.964 1 94.94 180 GLU A CA 1
ATOM 1456 C C . GLU A 1 180 ? 19.016 16.281 -2.381 1 94.94 180 GLU A C 1
ATOM 1458 O O . GLU A 1 180 ? 19.5 17.203 -3.051 1 94.94 180 GLU A O 1
ATOM 1463 N N . ASN A 1 181 ? 18.047 15.57 -2.793 1 97.19 181 ASN A N 1
ATOM 1464 C CA . ASN A 1 181 ? 17.672 15.617 -4.203 1 97.19 181 ASN A CA 1
ATOM 1465 C C . ASN A 1 181 ? 16.547 16.594 -4.453 1 97.19 181 ASN A C 1
ATOM 1467 O O . ASN A 1 181 ? 16.359 17.078 -5.574 1 97.19 181 ASN A O 1
ATOM 1471 N N . MET A 1 182 ? 15.82 16.938 -3.408 1 97.44 182 MET A N 1
ATOM 1472 C CA . MET A 1 182 ? 14.664 17.797 -3.635 1 97.44 182 MET A CA 1
ATOM 1473 C C . MET A 1 182 ? 15.109 19.188 -4.086 1 97.44 182 MET A C 1
ATOM 1475 O O . MET A 1 182 ? 14.391 19.875 -4.816 1 97.44 182 MET A O 1
ATOM 1479 N N . HIS A 1 183 ? 16.281 19.641 -3.715 1 96.69 183 HIS A N 1
ATOM 1480 C CA . HIS A 1 183 ? 16.844 20.906 -4.191 1 96.69 183 HIS A CA 1
ATOM 1481 C C . HIS A 1 183 ? 17.094 20.859 -5.695 1 96.69 183 HIS A C 1
ATOM 1483 O O . HIS A 1 183 ? 16.859 21.844 -6.398 1 96.69 183 HIS A O 1
ATOM 1489 N N . LYS A 1 184 ? 17.5 19.734 -6.16 1 95.44 184 LYS A N 1
ATOM 1490 C CA . LYS A 1 184 ? 17.844 19.547 -7.57 1 95.44 184 LYS A CA 1
ATOM 1491 C C . LYS A 1 184 ? 16.594 19.516 -8.438 1 95.44 184 LYS A C 1
ATOM 1493 O O . LYS A 1 184 ? 16.609 19.984 -9.578 1 95.44 184 LYS A O 1
ATOM 1498 N N . PHE A 1 185 ? 15.531 19.094 -7.879 1 95.56 185 PHE A N 1
ATOM 1499 C CA . PHE A 1 185 ? 14.391 18.797 -8.742 1 95.56 185 PHE A CA 1
ATOM 1500 C C . PHE A 1 185 ? 13.312 19.859 -8.594 1 95.56 185 PHE A C 1
ATOM 1502 O O . PHE A 1 185 ? 12.328 19.859 -9.336 1 95.56 185 PHE A O 1
ATOM 1509 N N . TYR A 1 186 ? 13.531 20.719 -7.645 1 96.25 186 TYR A N 1
ATOM 1510 C CA . TYR A 1 186 ? 12.57 21.812 -7.555 1 96.25 186 TYR A CA 1
ATOM 1511 C C . TYR A 1 186 ? 12.578 22.656 -8.828 1 96.25 186 TYR A C 1
ATOM 1513 O O . TYR A 1 186 ? 13.625 23.156 -9.227 1 96.25 186 TYR A O 1
ATOM 1521 N N . ASN A 1 187 ? 11.406 22.844 -9.43 1 93.44 187 ASN A N 1
ATOM 1522 C CA . ASN A 1 187 ? 11.289 23.594 -10.672 1 93.44 187 ASN A CA 1
ATOM 1523 C C . ASN A 1 187 ? 10.133 24.594 -10.617 1 93.44 187 ASN A C 1
ATOM 1525 O O . ASN A 1 187 ? 9.664 25.062 -11.656 1 93.44 187 ASN A O 1
ATOM 1529 N N . GLY A 1 188 ? 9.648 24.781 -9.445 1 93.06 188 GLY A N 1
ATOM 1530 C CA . GLY A 1 188 ? 8.523 25.688 -9.289 1 93.06 188 GLY A CA 1
ATOM 1531 C C . GLY A 1 188 ? 7.184 24.984 -9.281 1 93.06 188 GLY A C 1
ATOM 1532 O O . GLY A 1 188 ? 6.172 25.547 -8.867 1 93.06 188 GLY A O 1
ATOM 1533 N N . GLY A 1 189 ? 7.195 23.719 -9.75 1 91.81 189 GLY A N 1
ATOM 1534 C CA . GLY A 1 189 ? 5.977 22.922 -9.711 1 91.81 189 GLY A CA 1
ATOM 1535 C C . GLY A 1 189 ? 5.641 22.422 -8.32 1 91.81 189 GLY A C 1
ATOM 1536 O O . GLY A 1 189 ? 6.488 22.422 -7.43 1 91.81 189 GLY A O 1
ATOM 1537 N N . TRP A 1 190 ? 4.457 21.969 -8.18 1 91.56 190 TRP A N 1
ATOM 1538 C CA . TRP A 1 190 ? 3.936 21.656 -6.852 1 91.56 190 TRP A CA 1
ATOM 1539 C C . TRP A 1 190 ? 4.457 20.297 -6.375 1 91.56 190 TRP A C 1
ATOM 1541 O O . TRP A 1 190 ? 4.633 20.078 -5.176 1 91.56 190 TRP A O 1
ATOM 1551 N N . THR A 1 191 ? 4.812 19.375 -7.344 1 95 191 THR A N 1
ATOM 1552 C CA . THR A 1 191 ? 4.93 18 -6.887 1 95 191 THR A CA 1
ATOM 1553 C C . THR A 1 191 ? 6.316 17.438 -7.199 1 95 191 THR A C 1
ATOM 1555 O O . THR A 1 191 ? 6.719 16.422 -6.633 1 95 191 THR A O 1
ATOM 1558 N N . THR A 1 192 ? 7.078 18.031 -8.047 1 96.06 192 THR A N 1
ATOM 1559 C CA . THR A 1 192 ? 8.289 17.406 -8.57 1 96.06 192 THR A CA 1
ATOM 1560 C C . THR A 1 192 ? 9.305 17.188 -7.453 1 96.06 192 THR A C 1
ATOM 1562 O O . THR A 1 192 ? 9.812 16.078 -7.289 1 96.06 192 THR A O 1
ATOM 1565 N N . HIS A 1 193 ? 9.617 18.172 -6.586 1 97.25 193 HIS A N 1
ATOM 1566 C CA . HIS A 1 193 ? 10.617 18.078 -5.527 1 97.25 193 HIS A CA 1
ATOM 1567 C C . HIS A 1 193 ? 10.078 17.297 -4.332 1 97.25 193 HIS A C 1
ATOM 1569 O O . HIS A 1 193 ? 10.852 16.812 -3.51 1 97.25 193 HIS A O 1
ATOM 1575 N N . SER A 1 194 ? 8.742 17.266 -4.23 1 97.81 194 SER A N 1
ATOM 1576 C CA . SER A 1 194 ? 8.117 16.656 -3.057 1 97.81 194 SER A CA 1
ATOM 1577 C C . SER A 1 194 ? 7.629 15.242 -3.363 1 97.81 194 SER A C 1
ATOM 1579 O O . SER A 1 194 ? 8.375 14.273 -3.219 1 97.81 194 SER A O 1
ATOM 1581 N N . ASN A 1 195 ? 6.52 15.094 -4.039 1 98.12 195 ASN A N 1
ATOM 1582 C CA . ASN A 1 195 ? 5.895 13.797 -4.258 1 98.12 195 ASN A CA 1
ATOM 1583 C C . ASN A 1 195 ? 6.723 12.93 -5.199 1 98.12 195 ASN A C 1
ATOM 1585 O O . ASN A 1 195 ? 7.016 11.773 -4.891 1 98.12 195 ASN A O 1
ATOM 1589 N N . TRP A 1 196 ? 7.07 13.508 -6.355 1 97.38 196 TRP A N 1
ATOM 1590 C CA . TRP A 1 196 ? 7.781 12.727 -7.363 1 97.38 196 TRP A CA 1
ATOM 1591 C C . TRP A 1 196 ? 9.164 12.32 -6.863 1 97.38 196 TRP A C 1
ATOM 1593 O O . TRP A 1 196 ? 9.555 11.148 -6.965 1 97.38 196 TRP A O 1
ATOM 1603 N N . CYS A 1 197 ? 9.938 13.234 -6.324 1 97.94 197 CYS A N 1
ATOM 1604 C CA . CYS A 1 197 ? 11.258 12.953 -5.781 1 97.94 197 CYS A CA 1
ATOM 1605 C C . CYS A 1 197 ? 11.18 11.914 -4.668 1 97.94 197 CYS A C 1
ATOM 1607 O O . CYS A 1 197 ? 11.945 10.945 -4.664 1 97.94 197 CYS A O 1
ATOM 1609 N N . LEU A 1 198 ? 10.258 12.109 -3.754 1 98.62 198 LEU A N 1
ATOM 1610 C CA . LEU A 1 198 ? 10.047 11.148 -2.678 1 98.62 198 LEU A CA 1
ATOM 1611 C C . LEU A 1 198 ? 9.766 9.758 -3.238 1 98.62 198 LEU A C 1
ATOM 1613 O O . LEU A 1 198 ? 10.305 8.766 -2.748 1 98.62 198 LEU A O 1
ATOM 1617 N N . THR A 1 199 ? 8.969 9.695 -4.223 1 98.19 199 THR A N 1
ATOM 1618 C CA . THR A 1 199 ? 8.578 8.422 -4.824 1 98.19 199 THR A CA 1
ATOM 1619 C C . THR A 1 199 ? 9.797 7.688 -5.379 1 98.19 199 THR A C 1
ATOM 1621 O O . THR A 1 199 ? 9.984 6.5 -5.113 1 98.19 199 THR A O 1
ATOM 1624 N N . ARG A 1 200 ? 10.602 8.375 -6.098 1 97.19 200 ARG A N 1
ATOM 1625 C CA . ARG A 1 200 ? 11.781 7.766 -6.695 1 97.19 200 ARG A CA 1
ATOM 1626 C C . ARG A 1 200 ? 12.742 7.262 -5.621 1 97.19 200 ARG A C 1
ATOM 1628 O O . ARG A 1 200 ? 13.266 6.152 -5.723 1 97.19 200 ARG A O 1
ATOM 1635 N N . VAL A 1 201 ? 12.898 8.047 -4.602 1 97.94 201 VAL A N 1
ATOM 1636 C CA . VAL A 1 201 ? 13.789 7.684 -3.506 1 97.94 201 VAL A CA 1
ATOM 1637 C C . VAL A 1 201 ? 13.234 6.465 -2.77 1 97.94 201 VAL A C 1
ATOM 1639 O O . VAL A 1 201 ? 13.945 5.469 -2.588 1 97.94 201 VAL A O 1
ATOM 1642 N N . ALA A 1 202 ? 12 6.543 -2.41 1 98.5 202 ALA A N 1
ATOM 1643 C CA . ALA A 1 202 ? 11.391 5.488 -1.611 1 98.5 202 ALA A CA 1
ATOM 1644 C C . ALA A 1 202 ? 11.383 4.16 -2.365 1 98.5 202 ALA A C 1
ATOM 1646 O O . ALA A 1 202 ? 11.734 3.119 -1.805 1 98.5 202 ALA A O 1
ATOM 1647 N N . GLU A 1 203 ? 10.984 4.219 -3.588 1 97.06 203 GLU A N 1
ATOM 1648 C CA . GLU A 1 203 ? 10.938 2.994 -4.383 1 97.06 203 GLU A CA 1
ATOM 1649 C C . GLU A 1 203 ? 12.32 2.365 -4.516 1 97.06 203 GLU A C 1
ATOM 1651 O O . GLU A 1 203 ? 12.461 1.143 -4.461 1 97.06 203 GLU A O 1
ATOM 1656 N N . SER A 1 204 ? 13.336 3.174 -4.645 1 96 204 SER A N 1
ATOM 1657 C CA . SER A 1 204 ? 14.695 2.668 -4.793 1 96 204 SER A CA 1
ATOM 1658 C C . SER A 1 204 ? 15.164 1.967 -3.521 1 96 204 SER A C 1
ATOM 1660 O O . SER A 1 204 ? 16.109 1.165 -3.557 1 96 204 SER A O 1
ATOM 1662 N N . LEU A 1 205 ? 14.5 2.24 -2.434 1 97.12 205 LEU A N 1
ATOM 1663 C CA . LEU A 1 205 ? 14.945 1.721 -1.146 1 97.12 205 LEU A CA 1
ATOM 1664 C C . LEU A 1 205 ? 14.133 0.491 -0.747 1 97.12 205 LEU A C 1
ATOM 1666 O O . LEU A 1 205 ? 14.438 -0.159 0.255 1 97.12 205 LEU A O 1
ATOM 1670 N N . VAL A 1 206 ? 13.148 0.091 -1.55 1 96.19 206 VAL A N 1
ATOM 1671 C CA . VAL A 1 206 ? 12.328 -1.076 -1.25 1 96.19 206 VAL A CA 1
ATOM 1672 C C . VAL A 1 206 ? 13.18 -2.34 -1.313 1 96.19 206 VAL A C 1
ATOM 1674 O O . VAL A 1 206 ? 12.961 -3.289 -0.558 1 96.19 206 VAL A O 1
ATOM 1677 N N . ARG A 1 207 ? 14.133 -2.33 -2.131 1 91.94 207 ARG A N 1
ATOM 1678 C CA . ARG A 1 207 ? 14.969 -3.506 -2.346 1 91.94 207 ARG A CA 1
ATOM 1679 C C . ARG A 1 207 ? 15.812 -3.814 -1.112 1 91.94 207 ARG A C 1
ATOM 1681 O O . ARG A 1 207 ? 16.359 -4.91 -0.989 1 91.94 207 ARG A O 1
ATOM 1688 N N . GLU A 1 208 ? 16 -2.787 -0.286 1 93.56 208 GLU A N 1
ATOM 1689 C CA . GLU A 1 208 ? 16.703 -2.998 0.978 1 93.56 208 GLU A CA 1
ATOM 1690 C C . GLU A 1 208 ? 15.727 -3.406 2.084 1 93.56 208 GLU A C 1
ATOM 1692 O O . GLU A 1 208 ? 14.867 -2.619 2.48 1 93.56 208 GLU A O 1
ATOM 1697 N N . PRO A 1 209 ? 15.906 -4.633 2.586 1 92.94 209 PRO A N 1
ATOM 1698 C CA . PRO A 1 209 ? 14.93 -5.141 3.557 1 92.94 209 PRO A CA 1
ATOM 1699 C C . PRO A 1 209 ? 14.766 -4.219 4.766 1 92.94 209 PRO A C 1
ATOM 1701 O O . PRO A 1 209 ? 15.758 -3.848 5.398 1 92.94 209 PRO A O 1
ATOM 1704 N N . GLY A 1 210 ? 13.562 -3.775 5.004 1 95.12 210 GLY A N 1
ATOM 1705 C CA . GLY A 1 210 ? 13.242 -3.035 6.215 1 95.12 210 GLY A CA 1
ATOM 1706 C C . GLY A 1 210 ? 13.43 -1.537 6.066 1 95.12 210 GLY A C 1
ATOM 1707 O O . GLY A 1 210 ? 13.219 -0.781 7.016 1 95.12 210 GLY A O 1
ATOM 1708 N N . GLU A 1 211 ? 13.797 -1.054 4.855 1 96.62 211 GLU A N 1
ATOM 1709 C CA . GLU A 1 211 ? 14.062 0.373 4.699 1 96.62 211 GLU A CA 1
ATOM 1710 C C . GLU A 1 211 ? 12.766 1.155 4.504 1 96.62 211 GLU A C 1
ATOM 1712 O O . GLU A 1 211 ? 12.422 2.014 5.32 1 96.62 211 GLU A O 1
ATOM 1717 N N . VAL A 1 212 ? 12.008 0.807 3.387 1 98.38 212 VAL A N 1
ATOM 1718 C CA . VAL A 1 212 ? 10.812 1.602 3.154 1 98.38 212 VAL A CA 1
ATOM 1719 C C . VAL A 1 212 ? 9.617 0.678 2.91 1 98.38 212 VAL A C 1
ATOM 1721 O O . VAL A 1 212 ? 9.703 -0.253 2.105 1 98.38 212 VAL A O 1
ATOM 1724 N N . LEU A 1 213 ? 8.578 0.915 3.65 1 98.69 213 LEU A N 1
ATOM 1725 C CA . LEU A 1 213 ? 7.277 0.292 3.451 1 98.69 213 LEU A CA 1
ATOM 1726 C C . LEU A 1 213 ? 6.336 1.231 2.707 1 98.69 213 LEU A C 1
ATOM 1728 O O . LEU A 1 213 ? 6.078 2.35 3.158 1 98.69 213 LEU A O 1
ATOM 1732 N N . ILE A 1 214 ? 5.836 0.819 1.575 1 98.88 214 ILE A N 1
ATOM 1733 C CA . ILE A 1 214 ? 4.934 1.657 0.793 1 98.88 214 ILE A CA 1
ATOM 1734 C C . ILE A 1 214 ? 3.521 1.081 0.843 1 98.88 214 ILE A C 1
ATOM 1736 O O . ILE A 1 214 ? 3.283 -0.037 0.381 1 98.88 214 ILE A O 1
ATOM 1740 N N . LEU A 1 215 ? 2.576 1.863 1.373 1 98.88 215 LEU A N 1
ATOM 1741 C CA . LEU A 1 215 ? 1.179 1.466 1.498 1 98.88 215 LEU A CA 1
ATOM 1742 C C . LEU A 1 215 ? 0.366 1.954 0.304 1 98.88 215 LEU A C 1
ATOM 1744 O O . LEU A 1 215 ? 0.854 2.748 -0.502 1 98.88 215 LEU A O 1
ATOM 1748 N N . ASP A 1 216 ? -0.885 1.474 0.227 1 98.56 216 ASP A N 1
ATOM 1749 C CA . ASP A 1 216 ? -1.774 1.849 -0.868 1 98.56 216 ASP A CA 1
ATOM 1750 C C . ASP A 1 216 ? -2.299 3.271 -0.687 1 98.56 216 ASP A C 1
ATOM 1752 O O . ASP A 1 216 ? -1.991 3.93 0.309 1 98.56 216 ASP A O 1
ATOM 1756 N N . SER A 1 217 ? -3.061 3.727 -1.659 1 98.12 217 SER A N 1
ATOM 1757 C CA . SER A 1 217 ? -3.514 5.113 -1.665 1 98.12 217 SER A CA 1
ATOM 1758 C C . SER A 1 217 ? -4.59 5.348 -0.611 1 98.12 217 SER A C 1
ATOM 1760 O O . SER A 1 217 ? -4.77 6.473 -0.138 1 98.12 217 SER A O 1
ATOM 1762 N N . LYS A 1 218 ? -5.285 4.352 -0.164 1 97.69 218 LYS A N 1
ATOM 1763 C CA . LYS A 1 218 ? -6.367 4.52 0.805 1 97.69 218 LYS A CA 1
ATOM 1764 C C . LYS A 1 218 ? -5.812 4.801 2.199 1 97.69 218 LYS A C 1
ATOM 1766 O O . LYS A 1 218 ? -6.535 5.281 3.074 1 97.69 218 LYS A O 1
ATOM 1771 N N . ALA A 1 219 ? -4.559 4.477 2.365 1 98.62 219 ALA A N 1
ATOM 1772 C CA . ALA A 1 219 ? -3.973 4.52 3.701 1 98.62 219 ALA A CA 1
ATOM 1773 C C . ALA A 1 219 ? -3.773 5.961 4.168 1 98.62 219 ALA A C 1
ATOM 1775 O O . ALA A 1 219 ? -4.211 6.332 5.262 1 98.62 219 ALA A O 1
ATOM 1776 N N . PHE A 1 220 ? -3.131 6.816 3.27 1 98.75 220 PHE A N 1
ATOM 1777 C CA . PHE A 1 220 ? -2.744 8.141 3.734 1 98.75 220 PHE A CA 1
ATOM 1778 C C . PHE A 1 220 ? -3.398 9.227 2.885 1 98.75 220 PHE A C 1
ATOM 1780 O O . PHE A 1 220 ? -3.461 10.391 3.291 1 98.75 220 PHE A O 1
ATOM 1787 N N . ALA A 1 221 ? -3.834 8.859 1.701 1 98.5 221 ALA A N 1
ATOM 1788 C CA . ALA A 1 221 ? -4.41 9.828 0.774 1 98.5 221 ALA A CA 1
ATOM 1789 C C . ALA A 1 221 ? -5.531 9.203 -0.048 1 98.5 221 ALA A C 1
ATOM 1791 O O . ALA A 1 221 ? -5.414 9.07 -1.269 1 98.5 221 ALA A O 1
ATOM 1792 N N . PRO A 1 222 ? -6.668 9 0.6 1 97.5 222 PRO A N 1
ATOM 1793 C CA . PRO A 1 222 ? -7.75 8.242 -0.039 1 97.5 222 PRO A CA 1
ATOM 1794 C C . PRO A 1 222 ? -8.523 9.07 -1.059 1 97.5 222 PRO A C 1
ATOM 1796 O O . PRO A 1 222 ? -9.383 8.539 -1.772 1 97.5 222 PRO A O 1
ATOM 1799 N N . VAL A 1 223 ? -8.281 10.398 -1.139 1 97.5 223 VAL A N 1
ATOM 1800 C CA . VAL A 1 223 ? -8.961 11.25 -2.107 1 97.5 223 VAL A CA 1
ATOM 1801 C C . VAL A 1 223 ? -7.934 12.023 -2.932 1 97.5 223 VAL A C 1
ATOM 1803 O O . VAL A 1 223 ? -6.754 12.07 -2.572 1 97.5 223 VAL A O 1
ATOM 1806 N N . GLY A 1 224 ? -8.414 12.578 -4.059 1 96.56 224 GLY A N 1
ATOM 1807 C CA . GLY A 1 224 ? -7.527 13.359 -4.91 1 96.56 224 GLY A CA 1
ATOM 1808 C C . GLY A 1 224 ? -7.562 14.844 -4.609 1 96.56 224 GLY A C 1
ATOM 1809 O O . GLY A 1 224 ? -8.203 15.273 -3.645 1 96.56 224 GLY A O 1
ATOM 1810 N N . TRP A 1 225 ? -6.844 15.633 -5.453 1 95.81 225 TRP A N 1
ATOM 1811 C CA . TRP A 1 225 ? -6.723 17.062 -5.203 1 95.81 225 TRP A CA 1
ATOM 1812 C C . TRP A 1 225 ? -7.406 17.875 -6.301 1 95.81 225 TRP A C 1
ATOM 1814 O O . TRP A 1 225 ? -7.27 19.094 -6.359 1 95.81 225 TRP A O 1
ATOM 1824 N N . ASN A 1 226 ? -8.109 17.203 -7.176 1 95.88 226 ASN A N 1
ATOM 1825 C CA . ASN A 1 226 ? -8.852 17.922 -8.211 1 95.88 226 ASN A CA 1
ATOM 1826 C C . ASN A 1 226 ? -10.109 18.578 -7.648 1 95.88 226 ASN A C 1
ATOM 1828 O O . ASN A 1 226 ? -10.594 18.188 -6.582 1 95.88 226 ASN A O 1
ATOM 1832 N N . PRO A 1 227 ? -10.602 19.594 -8.383 1 96.19 227 PRO A N 1
ATOM 1833 C CA . PRO A 1 227 ? -11.805 20.266 -7.898 1 96.19 227 PRO A CA 1
ATOM 1834 C C . PRO A 1 227 ? -12.953 19.312 -7.609 1 96.19 227 PRO A C 1
ATOM 1836 O O . PRO A 1 227 ? -13.648 19.453 -6.605 1 96.19 227 PRO A O 1
ATOM 1839 N N . GLU A 1 228 ? -13.117 18.281 -8.438 1 95.94 228 GLU A N 1
ATOM 1840 C CA . GLU A 1 228 ? -14.203 17.328 -8.25 1 95.94 228 GLU A CA 1
ATOM 1841 C C . GLU A 1 228 ? -14.023 16.531 -6.957 1 95.94 228 GLU A C 1
ATOM 1843 O O . GLU A 1 228 ? -15 16.156 -6.309 1 95.94 228 GLU A O 1
ATOM 1848 N N . ASP A 1 229 ? -12.812 16.25 -6.586 1 96.81 229 ASP A N 1
ATOM 1849 C CA . ASP A 1 229 ? -12.523 15.547 -5.344 1 96.81 229 ASP A CA 1
ATOM 1850 C C . ASP A 1 229 ? -12.906 16.391 -4.129 1 96.81 229 ASP A C 1
ATOM 1852 O O . ASP A 1 229 ? -13.469 15.875 -3.158 1 96.81 229 ASP A O 1
ATOM 1856 N N . ALA A 1 230 ? -12.633 17.672 -4.223 1 96.94 230 ALA A N 1
ATOM 1857 C CA . ALA A 1 230 ? -12.984 18.594 -3.141 1 96.94 230 ALA A CA 1
ATOM 1858 C C . ALA A 1 230 ? -14.5 18.688 -2.979 1 96.94 230 ALA A C 1
ATOM 1860 O O . ALA A 1 230 ? -15.016 18.672 -1.856 1 96.94 230 ALA A O 1
ATOM 1861 N N . ILE A 1 231 ? -15.156 18.781 -4.102 1 96.12 231 ILE A N 1
ATOM 1862 C CA . ILE A 1 231 ? -16.609 18.875 -4.082 1 96.12 231 ILE A CA 1
ATOM 1863 C C . ILE A 1 231 ? -17.203 17.609 -3.461 1 96.12 231 ILE A C 1
ATOM 1865 O O . ILE A 1 231 ? -18.109 17.688 -2.631 1 96.12 231 ILE A O 1
ATOM 1869 N N . GLU A 1 232 ? -16.656 16.484 -3.812 1 96.06 232 GLU A N 1
ATOM 1870 C CA . GLU A 1 232 ? -17.141 15.219 -3.264 1 96.06 232 GLU A CA 1
ATOM 1871 C C . GLU A 1 232 ? -16.859 15.117 -1.768 1 96.06 232 GLU A C 1
ATOM 1873 O O . GLU A 1 232 ? -17.703 14.648 -1 1 96.06 232 GLU A O 1
ATOM 1878 N N . LEU A 1 233 ? -15.734 15.539 -1.338 1 97.62 233 LEU A N 1
ATOM 1879 C CA . LEU A 1 233 ? -15.297 15.398 0.047 1 97.62 233 LEU A CA 1
ATOM 1880 C C . LEU A 1 233 ? -16.047 16.375 0.955 1 97.62 233 LEU A C 1
ATOM 1882 O O . LEU A 1 233 ? -16.562 15.977 2 1 97.62 233 LEU A O 1
ATOM 1886 N N . PHE A 1 234 ? -16.203 17.625 0.541 1 97.38 234 PHE A N 1
ATOM 1887 C CA . PHE A 1 234 ? -16.672 18.688 1.428 1 97.38 234 PHE A CA 1
ATOM 1888 C C . PHE A 1 234 ? -18.125 19.031 1.135 1 97.38 234 PHE A C 1
ATOM 1890 O O . PHE A 1 234 ? -18.781 19.688 1.938 1 97.38 234 PHE A O 1
ATOM 1897 N N . GLY A 1 235 ? -18.578 18.656 -0.061 1 96.06 235 GLY A N 1
ATOM 1898 C CA . GLY A 1 235 ? -19.922 19.047 -0.48 1 96.06 235 GLY A CA 1
ATOM 1899 C C . GLY A 1 235 ? -21 18.562 0.464 1 96.06 235 GLY A C 1
ATOM 1900 O O . GLY A 1 235 ? -20.922 17.453 1 1 96.06 235 GLY A O 1
ATOM 1901 N N . LEU A 1 236 ? -22.016 19.375 0.594 1 93.62 236 LEU A N 1
ATOM 1902 C CA . LEU A 1 236 ? -23.094 19.094 1.532 1 93.62 236 LEU A CA 1
ATOM 1903 C C . LEU A 1 236 ? -24.141 18.172 0.907 1 93.62 236 LEU A C 1
ATOM 1905 O O . LEU A 1 236 ? -24.453 18.297 -0.276 1 93.62 236 LEU A O 1
ATOM 1909 N N . GLN A 1 237 ? -24.5 17.25 1.87 1 89.94 237 GLN A N 1
ATOM 1910 C CA . GLN A 1 237 ? -25.578 16.359 1.505 1 89.94 237 GLN A CA 1
ATOM 1911 C C . GLN A 1 237 ? -26.875 16.734 2.227 1 89.94 237 GLN A C 1
ATOM 1913 O O . GLN A 1 237 ? -26.844 17.281 3.328 1 89.94 237 GLN A O 1
ATOM 1918 N N . ASN A 1 238 ? -27.969 16.547 1.589 1 80.69 238 ASN A N 1
ATOM 1919 C CA . ASN A 1 238 ? -29.266 16.953 2.135 1 80.69 238 ASN A CA 1
ATOM 1920 C C . ASN A 1 238 ? -29.75 15.984 3.201 1 80.69 238 ASN A C 1
ATOM 1922 O O . ASN A 1 238 ? -30.719 16.281 3.914 1 80.69 238 ASN A O 1
ATOM 1926 N N . GLU A 1 239 ? -29.188 14.859 3.281 1 77.94 239 GLU A N 1
ATOM 1927 C CA . GLU A 1 239 ? -29.609 13.867 4.27 1 77.94 239 GLU A CA 1
ATOM 1928 C C . GLU A 1 239 ? -28.531 13.672 5.34 1 77.94 239 GLU A C 1
ATOM 1930 O O . GLU A 1 239 ? -27.344 13.727 5.047 1 77.94 239 GLU A O 1
ATOM 1935 N N . THR A 1 240 ? -29.141 13.719 6.598 1 71.5 240 THR A N 1
ATOM 1936 C CA . THR A 1 240 ? -28.25 13.375 7.691 1 71.5 240 THR A CA 1
ATOM 1937 C C . THR A 1 240 ? -28.312 11.875 7.988 1 71.5 240 THR A C 1
ATOM 1939 O O . THR A 1 240 ? -29.391 11.312 8.148 1 71.5 240 THR A O 1
ATOM 1942 N N . LEU A 1 241 ? -27.172 11.266 7.773 1 67.62 241 LEU A N 1
ATOM 1943 C CA . LEU A 1 241 ? -27.125 9.844 8.086 1 67.62 241 LEU A CA 1
ATOM 1944 C C . LEU A 1 241 ? -27.062 9.617 9.594 1 67.62 241 LEU A C 1
ATOM 1946 O O . LEU A 1 241 ? -26.438 10.391 10.32 1 67.62 241 LEU A O 1
ATOM 1950 N N . GLU A 1 242 ? -28.094 8.883 10.07 1 59.22 242 GLU A N 1
ATOM 1951 C CA . GLU A 1 242 ? -27.969 8.484 11.469 1 59.22 242 GLU A CA 1
ATOM 1952 C C . GLU A 1 242 ? -26.703 7.68 11.711 1 59.22 242 GLU A C 1
ATOM 1954 O O . GLU A 1 242 ? -26.438 6.691 11.023 1 59.22 242 GLU A O 1
ATOM 1959 N N . LEU A 1 243 ? -25.641 8.32 11.898 1 57.91 243 LEU A N 1
ATOM 1960 C CA . LEU A 1 243 ? -24.422 7.574 12.188 1 57.91 243 LEU A CA 1
ATOM 1961 C C . LEU A 1 243 ? -24.609 6.664 13.398 1 57.91 243 LEU A C 1
ATOM 1963 O O . LEU A 1 243 ? -25.203 7.074 14.398 1 57.91 243 LEU A O 1
ATOM 1967 N N . ASP A 1 244 ? -24.844 5.41 13.156 1 47.12 244 ASP A N 1
ATOM 1968 C CA . ASP A 1 244 ? -24.641 4.633 14.375 1 47.12 244 ASP A CA 1
ATOM 1969 C C . ASP A 1 244 ? -23.406 5.125 15.141 1 47.12 244 ASP A C 1
ATOM 1971 O O . ASP A 1 244 ? -22.281 5.02 14.648 1 47.12 244 ASP A O 1
ATOM 1975 N N . ILE A 1 245 ? -23.625 6.195 15.805 1 45 245 ILE A N 1
ATOM 1976 C CA . ILE A 1 245 ? -22.609 6.863 16.609 1 45 245 ILE A CA 1
ATOM 1977 C C . ILE A 1 245 ? -21.5 5.875 16.953 1 45 245 ILE A C 1
ATOM 1979 O O . ILE A 1 245 ? -20.344 6.27 17.172 1 45 245 ILE A O 1
ATOM 1983 N N . ASP A 1 246 ? -21.906 4.695 17.359 1 39.47 246 ASP A N 1
ATOM 1984 C CA . ASP A 1 246 ? -20.875 3.74 17.781 1 39.47 246 ASP A CA 1
ATOM 1985 C C . ASP A 1 246 ? -20 3.336 16.609 1 39.47 246 ASP A C 1
ATOM 1987 O O . ASP A 1 246 ? -19.047 2.564 16.766 1 39.47 246 ASP A O 1
ATOM 1991 N N . ALA A 1 247 ? -20.375 3.5 15.438 1 38.69 247 ALA A N 1
ATOM 1992 C CA . ALA A 1 247 ? -19.719 2.971 14.242 1 38.69 247 ALA A CA 1
ATOM 1993 C C . ALA A 1 247 ? -18.438 3.729 13.945 1 38.69 247 ALA A C 1
ATOM 1995 O O . ALA A 1 247 ? -17.547 3.209 13.266 1 38.69 247 ALA A O 1
ATOM 1996 N N . GLY A 1 248 ? -18.5 5.031 13.875 1 38.34 248 GLY A N 1
ATOM 1997 C CA . GLY A 1 248 ? -17.359 5.844 13.484 1 38.34 248 GLY A CA 1
ATOM 1998 C C . GLY A 1 248 ? -16.141 5.629 14.375 1 38.34 248 GLY A C 1
ATOM 1999 O O . GLY A 1 248 ? -15.055 6.129 14.078 1 38.34 248 GLY A O 1
ATOM 2000 N N . LEU A 1 249 ? -16.391 5.93 15.758 1 38.88 249 LEU A N 1
ATOM 2001 C CA . LEU A 1 249 ? -15.227 5.742 16.609 1 38.88 249 LEU A CA 1
ATOM 2002 C C . LEU A 1 249 ? -14.602 4.371 16.391 1 38.88 249 LEU A C 1
ATOM 2004 O O . LEU A 1 249 ? -15.25 3.465 15.867 1 38.88 249 LEU A O 1
ATOM 2008 N N . THR A 1 250 ? -13.352 4.25 16.969 1 38.91 250 THR A N 1
ATOM 2009 C CA . THR A 1 250 ? -12.547 3.035 17.047 1 38.91 250 THR A CA 1
ATOM 2010 C C . THR A 1 250 ? -13.43 1.823 17.344 1 38.91 250 THR A C 1
ATOM 2012 O O . THR A 1 250 ? -14.039 1.746 18.406 1 38.91 250 THR A O 1
ATOM 2015 N N . ALA A 1 251 ? -14.352 1.364 16.531 1 35.66 251 ALA A N 1
ATOM 2016 C CA . ALA A 1 251 ? -14.773 0.051 17.016 1 35.66 251 ALA A CA 1
ATOM 2017 C C . ALA A 1 251 ? -13.773 -0.519 18 1 35.66 251 ALA A C 1
ATOM 2019 O O . ALA A 1 251 ? -12.656 -0.899 17.625 1 35.66 251 ALA A O 1
ATOM 2020 N N . SER A 1 252 ? -13.609 0.12 19.109 1 37.38 252 SER A N 1
ATOM 2021 C CA . SER A 1 252 ? -12.82 -0.613 20.094 1 37.38 252 SER A CA 1
ATOM 2022 C C . SER A 1 252 ? -12.859 -2.115 19.828 1 37.38 252 SER A C 1
ATOM 2024 O O . SER A 1 252 ? -13.875 -2.639 19.359 1 37.38 252 SER A O 1
ATOM 2026 N N . ALA A 1 253 ? -11.68 -2.656 19.625 1 38.41 253 ALA A N 1
ATOM 2027 C CA . ALA A 1 253 ? -11.562 -4.109 19.625 1 38.41 253 ALA A CA 1
ATOM 2028 C C . ALA A 1 253 ? -12.648 -4.754 20.469 1 38.41 253 ALA A C 1
ATOM 2030 O O . ALA A 1 253 ? -12.391 -5.191 21.594 1 38.41 253 ALA A O 1
ATOM 2031 N N . ASP A 1 254 ? -13.789 -4.078 20.734 1 38.47 254 ASP A N 1
ATOM 2032 C CA . ASP A 1 254 ? -14.648 -5 21.484 1 38.47 254 ASP A CA 1
ATOM 2033 C C . ASP A 1 254 ? -14.797 -6.328 20.734 1 38.47 254 ASP A C 1
ATOM 2035 O O . ASP A 1 254 ? -14.75 -6.371 19.516 1 38.47 254 ASP A O 1
ATOM 2039 N N . ASP A 1 255 ? -14.539 -7.406 21.406 1 46.66 255 ASP A N 1
ATOM 2040 C CA . ASP A 1 255 ? -14.664 -8.836 21.141 1 46.66 255 ASP A CA 1
ATOM 2041 C C . ASP A 1 255 ? -15.766 -9.117 20.125 1 46.66 255 ASP A C 1
ATOM 2043 O O . ASP A 1 255 ? -16.234 -10.25 20 1 46.66 255 ASP A O 1
ATOM 2047 N N . GLY A 1 256 ? -16.344 -7.98 19.406 1 53.22 256 GLY A N 1
ATOM 2048 C CA . GLY A 1 256 ? -17.547 -8.336 18.656 1 53.22 256 GLY A CA 1
ATOM 2049 C C . GLY A 1 256 ? -17.266 -8.68 17.203 1 53.22 256 GLY A C 1
ATOM 2050 O O . GLY A 1 256 ? -16.094 -8.75 16.797 1 53.22 256 GLY A O 1
ATOM 2051 N N . GLU A 1 257 ? -18.328 -8.93 16.438 1 69.25 257 GLU A N 1
ATOM 2052 C CA . GLU A 1 257 ? -18.438 -9.383 15.055 1 69.25 257 GLU A CA 1
ATOM 2053 C C . GLU A 1 257 ? -17.938 -8.312 14.086 1 69.25 257 GLU A C 1
ATOM 2055 O O . GLU A 1 257 ? -18.281 -7.137 14.219 1 69.25 257 GLU A O 1
ATOM 2060 N N . VAL A 1 258 ? -16.797 -8.555 13.414 1 78.56 258 VAL A N 1
ATOM 2061 C CA . VAL A 1 258 ? -16.312 -7.691 12.352 1 78.56 258 VAL A CA 1
ATOM 2062 C C . VAL A 1 258 ? -17.453 -7.359 11.391 1 78.56 258 VAL A C 1
ATOM 2064 O O . VAL A 1 258 ? -18.078 -8.258 10.836 1 78.56 258 VAL A O 1
ATOM 2067 N N . LYS A 1 259 ? -17.734 -6.113 11.312 1 81.94 259 LYS A N 1
ATOM 2068 C CA . LYS A 1 259 ? -18.734 -5.68 10.336 1 81.94 259 LYS A CA 1
ATOM 2069 C C . LYS A 1 259 ? -18.094 -5.398 8.984 1 81.94 259 LYS A C 1
ATOM 2071 O O . LYS A 1 259 ? -17.141 -4.613 8.891 1 81.94 259 LYS A O 1
ATOM 2076 N N . ILE A 1 260 ? -18.578 -6.137 8.023 1 90.5 260 ILE A N 1
ATOM 2077 C CA . ILE A 1 260 ? -18.062 -5.977 6.668 1 90.5 260 ILE A CA 1
ATOM 2078 C C . ILE A 1 260 ? -19.125 -5.352 5.781 1 90.5 260 ILE A C 1
ATOM 2080 O O . ILE A 1 260 ? -20.281 -5.773 5.805 1 90.5 260 ILE A O 1
ATOM 2084 N N . ASP A 1 261 ? -18.766 -4.328 5.078 1 83.69 261 ASP A N 1
ATOM 2085 C CA . ASP A 1 261 ? -19.656 -3.703 4.105 1 83.69 261 ASP A CA 1
ATOM 2086 C C . ASP A 1 261 ? -19.578 -4.41 2.754 1 83.69 261 ASP A C 1
ATOM 2088 O O . ASP A 1 261 ? -18.547 -4.328 2.064 1 83.69 261 ASP A O 1
ATOM 2092 N N . TRP A 1 262 ? -20.672 -5.043 2.297 1 89.25 262 TRP A N 1
ATOM 2093 C CA . TRP A 1 262 ? -20.672 -5.848 1.078 1 89.25 262 TRP A CA 1
ATOM 2094 C C . TRP A 1 262 ? -21.312 -5.09 -0.077 1 89.25 262 TRP A C 1
ATOM 2096 O O . TRP A 1 262 ? -21.625 -5.676 -1.119 1 89.25 262 TRP A O 1
ATOM 2106 N N . THR A 1 263 ? -21.453 -3.775 0.02 1 83.62 263 THR A N 1
ATOM 2107 C CA . THR A 1 263 ? -22.031 -2.994 -1.067 1 83.62 263 THR A CA 1
ATOM 2108 C C . THR A 1 263 ? -21.109 -2.99 -2.281 1 83.62 263 THR A C 1
ATOM 2110 O O . THR A 1 263 ? -19.953 -2.545 -2.193 1 83.62 263 THR A O 1
ATOM 2113 N N . PRO A 1 264 ? -21.578 -3.492 -3.434 1 77.12 264 PRO A N 1
ATOM 2114 C CA . PRO A 1 264 ? -20.703 -3.697 -4.594 1 77.12 264 PRO A CA 1
ATOM 2115 C C . PRO A 1 264 ? -20.266 -2.385 -5.242 1 77.12 264 PRO A C 1
ATOM 2117 O O . PRO A 1 264 ? -19.188 -2.312 -5.828 1 77.12 264 PRO A O 1
ATOM 2120 N N . ILE A 1 265 ? -21.188 -1.42 -5.312 1 72.5 265 ILE A N 1
ATOM 2121 C CA . ILE A 1 265 ? -20.875 -0.142 -5.945 1 72.5 265 ILE A CA 1
ATOM 2122 C C . ILE A 1 265 ? -20.531 0.895 -4.879 1 72.5 265 ILE A C 1
ATOM 2124 O O . ILE A 1 265 ? -21.297 1.084 -3.922 1 72.5 265 ILE A O 1
ATOM 2128 N N . LYS A 1 266 ? -19.375 1.446 -5.113 1 73.12 266 LYS A N 1
ATOM 2129 C CA . LYS A 1 266 ? -18.953 2.477 -4.168 1 73.12 266 LYS A CA 1
ATOM 2130 C C . LYS A 1 266 ? -19.797 3.732 -4.305 1 73.12 266 LYS A C 1
ATOM 2132 O O . LYS A 1 266 ? -19.812 4.375 -5.355 1 73.12 266 LYS A O 1
ATOM 2137 N N . PRO A 1 267 ? -20.484 4.02 -3.248 1 78.12 267 PRO A N 1
ATOM 2138 C CA . PRO A 1 267 ? -21.25 5.258 -3.311 1 78.12 267 PRO A CA 1
ATOM 2139 C C . PRO A 1 267 ? -20.391 6.508 -3.172 1 78.12 267 PRO A C 1
ATOM 2141 O O . PRO A 1 267 ? -19.266 6.43 -2.676 1 78.12 267 PRO A O 1
ATOM 2144 N N . SER A 1 268 ? -20.969 7.52 -3.76 1 81.62 268 SER A N 1
ATOM 2145 C CA . SER A 1 268 ? -20.297 8.805 -3.555 1 81.62 268 SER A CA 1
ATOM 2146 C C . SER A 1 268 ? -20.547 9.336 -2.146 1 81.62 268 SER A C 1
ATOM 2148 O O . SER A 1 268 ? -19.844 10.234 -1.685 1 81.62 268 SER A O 1
ATOM 2150 N N . TRP A 1 269 ? -21.625 8.828 -1.486 1 86.75 269 TRP A N 1
ATOM 2151 C CA . TRP A 1 269 ? -21.938 9.242 -0.124 1 86.75 269 TRP A CA 1
ATOM 2152 C C . TRP A 1 269 ? -22.703 8.141 0.612 1 86.75 269 TRP A C 1
ATOM 2154 O O . TRP A 1 269 ? -23.719 7.641 0.117 1 86.75 269 TRP A O 1
ATOM 2164 N N . PRO A 1 270 ? -22.172 7.719 1.85 1 90.94 270 PRO A N 1
ATOM 2165 C CA . PRO A 1 270 ? -20.875 8.188 2.361 1 90.94 270 PRO A CA 1
ATOM 2166 C C . PRO A 1 270 ? -19.703 7.395 1.798 1 90.94 270 PRO A C 1
ATOM 2168 O O . PRO A 1 270 ? -19.859 6.223 1.443 1 90.94 270 PRO A O 1
ATOM 2171 N N . LEU A 1 271 ? -18.625 8.062 1.699 1 92.31 271 LEU A N 1
ATOM 2172 C CA . LEU A 1 271 ? -17.391 7.363 1.351 1 92.31 271 LEU A CA 1
ATOM 2173 C C . LEU A 1 271 ? -16.953 6.441 2.482 1 92.31 271 LEU A C 1
ATOM 2175 O O . LEU A 1 271 ? -17.281 6.684 3.648 1 92.31 271 LEU A O 1
ATOM 2179 N N . ASP A 1 272 ? -16.219 5.395 2.115 1 90.06 272 ASP A N 1
ATOM 2180 C CA . ASP A 1 272 ? -15.742 4.391 3.062 1 90.06 272 ASP A CA 1
ATOM 2181 C C . ASP A 1 272 ? -14.312 4.691 3.508 1 90.06 272 ASP A C 1
ATOM 2183 O O . ASP A 1 272 ? -13.383 4.672 2.693 1 90.06 272 ASP A O 1
ATOM 2187 N N . TRP A 1 273 ? -14.141 4.895 4.828 1 93 273 TRP A N 1
ATOM 2188 C CA . TRP A 1 273 ? -12.836 5.234 5.375 1 93 273 TRP A CA 1
ATOM 2189 C C . TRP A 1 273 ? -12.25 4.062 6.152 1 93 273 TRP A C 1
ATOM 2191 O O . TRP A 1 273 ? -11.312 4.238 6.938 1 93 273 TRP A O 1
ATOM 2201 N N . THR A 1 274 ? -12.742 2.875 5.965 1 90.81 274 THR A N 1
ATOM 2202 C CA . THR A 1 274 ? -12.43 1.722 6.805 1 90.81 274 THR A CA 1
ATOM 2203 C C . THR A 1 274 ? -10.945 1.377 6.727 1 90.81 274 THR A C 1
ATOM 2205 O O . THR A 1 274 ? -10.352 0.954 7.723 1 90.81 274 THR A O 1
ATOM 2208 N N . ALA A 1 275 ? -10.359 1.649 5.605 1 95.38 275 ALA A N 1
ATOM 2209 C CA . ALA A 1 275 ? -8.961 1.261 5.414 1 95.38 275 ALA A CA 1
ATOM 2210 C C . ALA A 1 275 ? -8.039 2.473 5.508 1 95.38 275 ALA A C 1
ATOM 2212 O O . ALA A 1 275 ? -6.859 2.389 5.156 1 95.38 275 ALA A O 1
ATOM 2213 N N . THR A 1 276 ? -8.562 3.617 6 1 97.75 276 THR A N 1
ATOM 2214 C CA . THR A 1 276 ? -7.82 4.871 5.988 1 97.75 276 THR A CA 1
ATOM 2215 C C . THR A 1 276 ? -7.242 5.172 7.367 1 97.75 276 THR A C 1
ATOM 2217 O O . THR A 1 276 ? -7.957 5.113 8.375 1 97.75 276 THR A O 1
ATOM 2220 N N . TYR A 1 277 ? -5.91 5.449 7.379 1 98.62 277 TYR A N 1
ATOM 2221 C CA . TYR A 1 277 ? -5.27 5.918 8.602 1 98.62 277 TYR A CA 1
ATOM 2222 C C . TYR A 1 277 ? -5.305 7.438 8.688 1 98.62 277 TYR A C 1
ATOM 2224 O O . TYR A 1 277 ? -5.617 8 9.742 1 98.62 277 TYR A O 1
ATOM 2232 N N . PHE A 1 278 ? -4.93 8.039 7.57 1 98.81 278 PHE A N 1
ATOM 2233 C CA . PHE A 1 278 ? -4.883 9.492 7.434 1 98.81 278 PHE A CA 1
ATOM 2234 C C . PHE A 1 278 ? -5.723 9.953 6.25 1 98.81 278 PHE A C 1
ATOM 2236 O O . PHE A 1 278 ? -5.684 9.344 5.176 1 98.81 278 PHE A O 1
ATOM 2243 N N . LEU A 1 279 ? -6.504 10.984 6.496 1 98.81 279 LEU A N 1
ATOM 2244 C CA . LEU A 1 279 ? -7.242 11.625 5.418 1 98.81 279 LEU A CA 1
ATOM 2245 C C . LEU A 1 279 ? -6.566 12.922 4.996 1 98.81 279 LEU A C 1
ATOM 2247 O O . LEU A 1 279 ? -6.727 13.953 5.652 1 98.81 279 LEU A O 1
ATOM 2251 N N . HIS A 1 280 ? -5.691 12.852 3.973 1 98.88 280 HIS A N 1
ATOM 2252 C CA . HIS A 1 280 ? -5.227 14.086 3.344 1 98.88 280 HIS A CA 1
ATOM 2253 C C . HIS A 1 280 ? -6.336 14.734 2.52 1 98.88 280 HIS A C 1
ATOM 2255 O O . HIS A 1 280 ? -6.707 14.219 1.46 1 98.88 280 HIS A O 1
ATOM 2261 N N . ALA A 1 281 ? -6.805 15.844 2.965 1 98.56 281 ALA A N 1
ATOM 2262 C CA . ALA A 1 281 ? -8 16.453 2.396 1 98.56 281 ALA A CA 1
ATOM 2263 C C . ALA A 1 281 ? -7.668 17.266 1.148 1 98.56 281 ALA A C 1
ATOM 2265 O O . ALA A 1 281 ? -8.547 17.578 0.348 1 98.56 281 ALA A O 1
ATOM 2266 N N . PHE A 1 282 ? -6.398 17.656 1.044 1 97.62 282 PHE A N 1
ATOM 2267 C CA . PHE A 1 282 ? -5.98 18.547 -0.037 1 97.62 282 PHE A CA 1
ATOM 2268 C C . PHE A 1 282 ? -6.898 19.75 -0.126 1 97.62 282 PHE A C 1
ATOM 2270 O O . PHE A 1 282 ? -7.402 20.078 -1.202 1 97.62 282 PHE A O 1
ATOM 2277 N N . THR A 1 283 ? -7.055 20.391 1.009 1 97.06 283 THR A N 1
ATOM 2278 C CA . THR A 1 283 ? -7.996 21.5 1.105 1 97.06 283 THR A CA 1
ATOM 2279 C C . THR A 1 283 ? -7.625 22.625 0.129 1 97.06 283 THR A C 1
ATOM 2281 O O . THR A 1 283 ? -6.516 23.156 0.181 1 97.06 283 THR A O 1
ATOM 2284 N N . PRO A 1 284 ? -8.594 22.969 -0.683 1 95.06 284 PRO A N 1
ATOM 2285 C CA . PRO A 1 284 ? -8.289 24.016 -1.665 1 95.06 284 PRO A CA 1
ATOM 2286 C C . PRO A 1 284 ? -8.531 25.422 -1.123 1 95.06 284 PRO A C 1
ATOM 2288 O O . PRO A 1 284 ? -9 25.578 0.008 1 95.06 284 PRO A O 1
ATOM 2291 N N . ASP A 1 285 ? -7.992 26.328 -1.942 1 92.38 285 ASP A N 1
ATOM 2292 C CA . ASP A 1 285 ? -8.469 27.688 -1.756 1 92.38 285 ASP A CA 1
ATOM 2293 C C . ASP A 1 285 ? -9.93 27.828 -2.172 1 92.38 285 ASP A C 1
ATOM 2295 O O . ASP A 1 285 ? -10.258 27.734 -3.357 1 92.38 285 ASP A O 1
ATOM 2299 N N . TRP A 1 286 ? -10.758 28.109 -1.265 1 92.69 286 TRP A N 1
ATOM 2300 C CA . TRP A 1 286 ? -12.195 28.078 -1.49 1 92.69 286 TRP A CA 1
ATOM 2301 C C . TRP A 1 286 ? -12.625 29.219 -2.414 1 92.69 286 TRP A C 1
ATOM 2303 O O . TRP A 1 286 ? -13.727 29.203 -2.957 1 92.69 286 TRP A O 1
ATOM 2313 N N . LYS A 1 287 ? -11.836 30.25 -2.578 1 91.06 287 LYS A N 1
ATOM 2314 C CA . LYS A 1 287 ? -12.109 31.312 -3.543 1 91.06 287 LYS A CA 1
ATOM 2315 C C . LYS A 1 287 ? -11.961 30.797 -4.973 1 91.06 287 LYS A C 1
ATOM 2317 O O . LYS A 1 287 ? -12.625 31.297 -5.887 1 91.06 287 LYS A O 1
ATOM 2322 N N . VAL A 1 288 ? -11.109 29.797 -5.105 1 91.38 288 VAL A N 1
ATOM 2323 C CA . VAL A 1 288 ? -10.82 29.234 -6.414 1 91.38 288 VAL A CA 1
ATOM 2324 C C . VAL A 1 288 ? -11.797 28.078 -6.703 1 91.38 288 VAL A C 1
ATOM 2326 O O . VAL A 1 288 ? -12.25 27.922 -7.836 1 91.38 288 VAL A O 1
ATOM 2329 N N . ILE A 1 289 ? -12.086 27.281 -5.684 1 92.94 289 ILE A N 1
ATOM 2330 C CA . ILE A 1 289 ? -13.008 26.156 -5.809 1 92.94 289 ILE A CA 1
ATOM 2331 C C . ILE A 1 289 ? -14.156 26.312 -4.816 1 92.94 289 ILE A C 1
ATOM 2333 O O . ILE A 1 289 ? -14.188 25.656 -3.773 1 92.94 289 ILE A O 1
ATOM 2337 N N . PRO A 1 290 ? -15.07 27.109 -5.25 1 92.19 290 PRO A N 1
ATOM 2338 C CA . PRO A 1 290 ? -16.203 27.312 -4.34 1 92.19 290 PRO A CA 1
ATOM 2339 C C . PRO A 1 290 ? -17.125 26.094 -4.293 1 92.19 290 PRO A C 1
ATOM 2341 O O . PRO A 1 290 ? -17.312 25.406 -5.305 1 92.19 290 PRO A O 1
ATOM 2344 N N . ILE A 1 291 ? -17.578 25.797 -3.123 1 92.69 291 ILE A N 1
ATOM 2345 C CA . ILE A 1 291 ? -18.578 24.75 -2.906 1 92.69 291 ILE A CA 1
ATOM 2346 C C . ILE A 1 291 ? -19.859 25.391 -2.361 1 92.69 291 ILE A C 1
ATOM 2348 O O . ILE A 1 291 ? -19.828 26.141 -1.382 1 92.69 291 ILE A O 1
ATOM 2352 N N . GLU A 1 292 ? -20.969 25.094 -3.004 1 90.25 292 GLU A N 1
ATOM 2353 C CA . GLU A 1 292 ? -22.25 25.688 -2.637 1 90.25 292 GLU A CA 1
ATOM 2354 C C . GLU A 1 292 ? -22.609 25.391 -1.181 1 90.25 292 GLU A C 1
ATOM 2356 O O . GLU A 1 292 ? -22.594 24.234 -0.759 1 90.25 292 GLU A O 1
ATOM 2361 N N . GLY A 1 293 ? -22.891 26.406 -0.405 1 89.19 293 GLY A N 1
ATOM 2362 C CA . GLY A 1 293 ? -23.344 26.25 0.968 1 89.19 293 GLY A CA 1
ATOM 2363 C C . GLY A 1 293 ? -22.219 25.969 1.945 1 89.19 293 GLY A C 1
ATOM 2364 O O . GLY A 1 293 ? -22.453 25.875 3.152 1 89.19 293 GLY A O 1
ATOM 2365 N N . PHE A 1 294 ? -21.078 25.812 1.399 1 92.5 294 PHE A N 1
ATOM 2366 C CA . PHE A 1 294 ? -19.906 25.516 2.229 1 92.5 294 PHE A CA 1
ATOM 2367 C C . PHE A 1 294 ? -19.188 26.797 2.617 1 92.5 294 PHE A C 1
ATOM 2369 O O . PHE A 1 294 ? -18.797 27.594 1.751 1 92.5 294 PHE A O 1
ATOM 2376 N N . GLN A 1 295 ? -19.031 27 3.914 1 88.56 295 GLN A N 1
ATOM 2377 C CA . GLN A 1 295 ? -18.406 28.219 4.391 1 88.56 295 GLN A CA 1
ATOM 2378 C C . GLN A 1 295 ? -17.078 27.938 5.074 1 88.56 295 GLN A C 1
ATOM 2380 O O . GLN A 1 295 ? -16.531 28.797 5.789 1 88.56 295 GLN A O 1
ATOM 2385 N N . GLY A 1 296 ? -16.609 26.719 4.949 1 93.12 296 GLY A N 1
ATOM 2386 C CA . GLY A 1 296 ? -15.359 26.344 5.582 1 93.12 296 GLY A CA 1
ATOM 2387 C C . GLY A 1 296 ? -15.523 25.234 6.609 1 93.12 296 GLY A C 1
ATOM 2388 O O . GLY A 1 296 ? -16.641 24.844 6.934 1 93.12 296 GLY A O 1
ATOM 2389 N N . VAL A 1 297 ? -14.461 24.719 7.039 1 96.94 297 VAL A N 1
ATOM 2390 C CA . VAL A 1 297 ? -14.461 23.672 8.055 1 96.94 297 VAL A CA 1
ATOM 2391 C C . VAL A 1 297 ? -14.664 24.297 9.438 1 96.94 297 VAL A C 1
ATOM 2393 O O . VAL A 1 297 ? -13.758 24.938 9.969 1 96.94 297 VAL A O 1
ATOM 2396 N N . THR A 1 298 ? -15.867 24.172 9.93 1 96.56 298 THR A N 1
ATOM 2397 C CA . THR A 1 298 ? -16.219 24.656 11.258 1 96.56 298 THR A CA 1
ATOM 2398 C C . THR A 1 298 ? -16.781 23.531 12.117 1 96.56 298 THR A C 1
ATOM 2400 O O . THR A 1 298 ? -17.156 22.469 11.594 1 96.56 298 THR A O 1
ATOM 2403 N N . PRO A 1 299 ? -16.797 23.734 13.453 1 97.06 299 PRO A N 1
ATOM 2404 C CA . PRO A 1 299 ? -17.422 22.719 14.297 1 97.06 299 PRO A CA 1
ATOM 2405 C C . PRO A 1 299 ? -18.859 22.422 13.891 1 97.06 299 PRO A C 1
ATOM 2407 O O . PRO A 1 299 ? -19.266 21.266 13.828 1 97.06 299 PRO A O 1
ATOM 2410 N N . ARG A 1 300 ? -19.641 23.438 13.516 1 94.56 300 ARG A N 1
ATOM 2411 C CA . ARG A 1 300 ? -21.016 23.25 13.094 1 94.56 300 ARG A CA 1
ATOM 2412 C C . ARG A 1 300 ? -21.078 22.406 11.82 1 94.56 300 ARG A C 1
ATOM 2414 O O . ARG A 1 300 ? -21.906 21.484 11.719 1 94.56 300 ARG A O 1
ATOM 2421 N N . TYR A 1 301 ? -20.219 22.703 10.914 1 94.81 301 TYR A N 1
ATOM 2422 C CA . TYR A 1 301 ? -20.141 21.953 9.664 1 94.81 301 TYR A CA 1
ATOM 2423 C C . TYR A 1 301 ? -19.906 20.469 9.93 1 94.81 301 TYR A C 1
ATOM 2425 O O . TYR A 1 301 ? -20.594 19.625 9.359 1 94.81 301 TYR A O 1
ATOM 2433 N N . ILE A 1 302 ? -19.016 20.172 10.828 1 96.19 302 ILE A N 1
ATOM 2434 C CA . ILE A 1 302 ? -18.656 18.781 11.117 1 96.19 302 ILE A CA 1
ATOM 2435 C C . ILE A 1 302 ? -19.766 18.125 11.922 1 96.19 302 ILE A C 1
ATOM 2437 O O . ILE A 1 302 ? -20.172 17 11.625 1 96.19 302 ILE A O 1
ATOM 2441 N N . LEU A 1 303 ? -20.297 18.812 12.867 1 93.81 303 LEU A N 1
ATOM 2442 C CA . LEU A 1 303 ? -21.297 18.25 13.766 1 93.81 303 LEU A CA 1
ATOM 2443 C C . LEU A 1 303 ? -22.609 18.016 13.039 1 93.81 303 LEU A C 1
ATOM 2445 O O . LEU A 1 303 ? -23.453 17.25 13.508 1 93.81 303 LEU A O 1
ATOM 2449 N N . SER A 1 304 ? -22.812 18.656 11.875 1 92.06 304 SER A N 1
ATOM 2450 C CA . SER A 1 304 ? -24.016 18.469 11.07 1 92.06 304 SER A CA 1
ATOM 2451 C C . SER A 1 304 ? -23.969 17.125 10.336 1 92.06 304 SER A C 1
ATOM 2453 O O . SER A 1 304 ? -25 16.641 9.867 1 92.06 304 SER A O 1
ATOM 2455 N N . ARG A 1 305 ? -22.766 16.594 10.078 1 93.44 305 ARG A N 1
ATOM 2456 C CA . ARG A 1 305 ? -22.562 15.273 9.492 1 93.44 305 ARG A CA 1
ATOM 2457 C C . ARG A 1 305 ? -23.203 15.188 8.109 1 93.44 305 ARG A C 1
ATOM 2459 O O . ARG A 1 305 ? -23.844 14.188 7.785 1 93.44 305 ARG A O 1
ATOM 2466 N N . GLN A 1 306 ? -22.953 16.219 7.309 1 93.56 306 GLN A N 1
ATOM 2467 C CA . GLN A 1 306 ? -23.625 16.266 6.02 1 93.56 306 GLN A CA 1
ATOM 2468 C C . GLN A 1 306 ? -22.625 16.266 4.871 1 93.56 306 GLN A C 1
ATOM 2470 O O . GLN A 1 306 ? -22.922 16.781 3.787 1 93.56 306 GLN A O 1
ATOM 2475 N N . SER A 1 307 ? -21.469 15.836 5.121 1 95.56 307 SER A N 1
ATOM 2476 C CA . SER A 1 307 ? -20.453 15.664 4.09 1 95.56 307 SER A CA 1
ATOM 2477 C C . SER A 1 307 ? -19.531 14.492 4.418 1 95.56 307 SER A C 1
ATOM 2479 O O . SER A 1 307 ? -19.5 14.023 5.555 1 95.56 307 SER A O 1
ATOM 2481 N N . ASN A 1 308 ? -18.781 13.984 3.385 1 96.44 308 ASN A N 1
ATOM 2482 C CA . ASN A 1 308 ? -17.812 12.914 3.609 1 96.44 308 ASN A CA 1
ATOM 2483 C C . ASN A 1 308 ? -16.734 13.328 4.609 1 96.44 308 ASN A C 1
ATOM 2485 O O . ASN A 1 308 ? -16.359 12.547 5.477 1 96.44 308 ASN A O 1
ATOM 2489 N N . TYR A 1 309 ? -16.359 14.609 4.488 1 97.31 309 TYR A N 1
ATOM 2490 C CA . TYR A 1 309 ? -15.367 15.141 5.41 1 97.31 309 TYR A CA 1
ATOM 2491 C C . TYR A 1 309 ? -15.914 15.195 6.832 1 97.31 309 TYR A C 1
ATOM 2493 O O . TYR A 1 309 ? -15.242 14.789 7.777 1 97.31 309 TYR A O 1
ATOM 2501 N N . ALA A 1 310 ? -17.078 15.664 6.922 1 96.19 310 ALA A N 1
ATOM 2502 C CA . ALA A 1 310 ? -17.719 15.789 8.234 1 96.19 310 ALA A CA 1
ATOM 2503 C C . ALA A 1 310 ? -17.891 14.43 8.891 1 96.19 310 ALA A C 1
ATOM 2505 O O . ALA A 1 310 ? -17.609 14.266 10.086 1 96.19 310 ALA A O 1
ATOM 2506 N N . LEU A 1 311 ? -18.281 13.5 8.102 1 94.75 311 LEU A N 1
ATOM 2507 C CA . LEU A 1 311 ? -18.469 12.156 8.648 1 94.75 311 LEU A CA 1
ATOM 2508 C C . LEU A 1 311 ? -17.141 11.562 9.117 1 94.75 311 LEU A C 1
ATOM 2510 O O . LEU A 1 311 ? -17.078 10.953 10.188 1 94.75 311 LEU A O 1
ATOM 2514 N N . ALA A 1 312 ? -16.125 11.758 8.398 1 96.81 312 ALA A N 1
ATOM 2515 C CA . ALA A 1 312 ? -14.828 11.18 8.703 1 96.81 312 ALA A CA 1
ATOM 2516 C C . ALA A 1 312 ? -14.258 11.766 9.992 1 96.81 312 ALA A C 1
ATOM 2518 O O . ALA A 1 312 ? -13.602 11.062 10.766 1 96.81 312 ALA A O 1
ATOM 2519 N N . THR A 1 313 ? -14.547 13.016 10.242 1 97.88 313 THR A N 1
ATOM 2520 C CA . THR A 1 313 ? -13.891 13.719 11.336 1 97.88 313 THR A CA 1
ATOM 2521 C C . THR A 1 313 ? -14.844 13.891 12.523 1 97.88 313 THR A C 1
ATOM 2523 O O . THR A 1 313 ? -14.445 14.398 13.57 1 97.88 313 THR A O 1
ATOM 2526 N N . TYR A 1 314 ? -16.047 13.43 12.359 1 96 314 TYR A N 1
ATOM 2527 C CA . TYR A 1 314 ? -17.094 13.617 13.352 1 96 314 TYR A CA 1
ATOM 2528 C C . TYR A 1 314 ? -16.672 13.07 14.711 1 96 314 TYR A C 1
ATOM 2530 O O . TYR A 1 314 ? -16.844 13.734 15.734 1 96 314 TYR A O 1
ATOM 2538 N N . PRO A 1 315 ? -16.031 11.867 14.812 1 95.75 315 PRO A N 1
ATOM 2539 C CA . PRO A 1 315 ? -15.695 11.336 16.141 1 95.75 315 PRO A CA 1
ATOM 2540 C C . PRO A 1 315 ? -14.773 12.258 16.922 1 95.75 315 PRO A C 1
ATOM 2542 O O . PRO A 1 315 ? -14.953 12.43 18.125 1 95.75 315 PRO A O 1
ATOM 2545 N N . VAL A 1 316 ? -13.883 12.859 16.266 1 97.94 316 VAL A N 1
ATOM 2546 C CA . VAL A 1 316 ? -12.922 13.742 16.938 1 97.94 316 VAL A CA 1
ATOM 2547 C C . VAL A 1 316 ? -13.617 15.023 17.391 1 97.94 316 VAL A C 1
ATOM 2549 O O . VAL A 1 316 ? -13.445 15.461 18.531 1 97.94 316 VAL A O 1
ATOM 2552 N N . VAL A 1 317 ? -14.414 15.555 16.516 1 97.62 317 VAL A N 1
ATOM 2553 C CA . VAL A 1 317 ? -15.055 16.828 16.844 1 97.62 317 VAL A CA 1
ATOM 2554 C C . VAL A 1 317 ? -16.125 16.609 17.906 1 97.62 317 VAL A C 1
ATOM 2556 O O . VAL A 1 317 ? -16.328 17.469 18.766 1 97.62 317 VAL A O 1
ATOM 2559 N N . LYS A 1 318 ? -16.781 15.484 17.828 1 96.25 318 LYS A N 1
ATOM 2560 C CA . LYS A 1 318 ? -17.688 15.141 18.922 1 96.25 318 LYS A CA 1
ATOM 2561 C C . LYS A 1 318 ? -16.969 15.133 20.266 1 96.25 318 LYS A C 1
ATOM 2563 O O . LYS A 1 318 ? -17.484 15.672 21.25 1 96.25 318 LYS A O 1
ATOM 2568 N N . HIS A 1 319 ? -15.836 14.539 20.328 1 97.12 319 HIS A N 1
ATOM 2569 C CA . HIS A 1 319 ? -15.031 14.523 21.547 1 97.12 319 HIS A CA 1
ATOM 2570 C C . HIS A 1 319 ? -14.68 15.938 21.984 1 97.12 319 HIS A C 1
ATOM 2572 O O . HIS A 1 319 ? -14.766 16.266 23.172 1 97.12 319 HIS A O 1
ATOM 2578 N N . MET A 1 320 ? -14.297 16.797 21.031 1 97.31 320 MET A N 1
ATOM 2579 C CA . MET A 1 320 ? -13.984 18.203 21.328 1 97.31 320 MET A CA 1
ATOM 2580 C C . MET A 1 320 ? -15.195 18.906 21.922 1 97.31 320 MET A C 1
ATOM 2582 O O . MET A 1 320 ? -15.07 19.656 22.891 1 97.31 320 MET A O 1
ATOM 2586 N N . TYR A 1 321 ? -16.312 18.625 21.312 1 96.31 321 TYR A N 1
ATOM 2587 C CA . TYR A 1 321 ? -17.547 19.266 21.734 1 96.31 321 TYR A CA 1
ATOM 2588 C C . TYR A 1 321 ? -17.938 18.844 23.156 1 96.31 321 TYR A C 1
ATOM 2590 O O . TYR A 1 321 ? -18.234 19.703 24 1 96.31 321 TYR A O 1
ATOM 2598 N N . ILE A 1 322 ? -17.859 17.578 23.422 1 96.25 322 ILE A N 1
ATOM 2599 C CA . ILE A 1 322 ? -18.219 17.016 24.719 1 96.25 322 ILE A CA 1
ATOM 2600 C C . ILE A 1 322 ? -17.281 17.578 25.797 1 96.25 322 ILE A C 1
ATOM 2602 O O . ILE A 1 322 ? -17.703 17.828 26.922 1 96.25 322 ILE A O 1
ATOM 2606 N N . ASN A 1 323 ? -16.062 17.906 25.453 1 96 323 ASN A N 1
ATOM 2607 C CA . ASN A 1 323 ? -15.07 18.375 26.406 1 96 323 ASN A CA 1
ATOM 2608 C C . ASN A 1 323 ? -15 19.906 26.422 1 96 323 ASN A C 1
ATOM 2610 O O . ASN A 1 323 ? -14.07 20.484 27 1 96 323 ASN A O 1
ATOM 2614 N N . GLY A 1 324 ? -15.898 20.594 25.703 1 95.25 324 GLY A N 1
ATOM 2615 C CA . GLY A 1 324 ? -16.062 22.031 25.797 1 95.25 324 GLY A CA 1
ATOM 2616 C C . GLY A 1 324 ? -15.008 22.812 25.031 1 95.25 324 GLY A C 1
ATOM 2617 O O . GLY A 1 324 ? -14.812 24 25.266 1 95.25 324 GLY A O 1
ATOM 2618 N N . LEU A 1 325 ? -14.328 22.109 24.141 1 96.5 325 LEU A N 1
ATOM 2619 C CA . LEU A 1 325 ? -13.258 22.75 23.406 1 96.5 325 LEU A CA 1
ATOM 2620 C C . LEU A 1 325 ? -13.82 23.516 22.203 1 96.5 325 LEU A C 1
ATOM 2622 O O . LEU A 1 325 ? -13.195 24.453 21.719 1 96.5 325 LEU A O 1
ATOM 2626 N N . VAL A 1 326 ? -15.008 23.016 21.719 1 96.88 326 VAL A N 1
ATOM 2627 C CA . VAL A 1 326 ? -15.68 23.703 20.625 1 96.88 326 VAL A CA 1
ATOM 2628 C C . VAL A 1 326 ? -17.172 23.828 20.922 1 96.88 326 VAL A C 1
ATOM 2630 O O . VAL A 1 326 ? -17.703 23.109 21.766 1 96.88 326 VAL A O 1
ATOM 2633 N N . THR A 1 327 ? -17.812 24.844 20.266 1 94.25 327 THR A N 1
ATOM 2634 C CA . THR A 1 327 ? -19.25 25.031 20.312 1 94.25 327 THR A CA 1
ATOM 2635 C C . THR A 1 327 ? -19.844 25.141 18.906 1 94.25 327 THR A C 1
ATOM 2637 O O . THR A 1 327 ? -19.094 25.297 17.938 1 94.25 327 THR A O 1
ATOM 2640 N N . MET A 1 328 ? -21.078 25.031 18.828 1 90.62 328 MET A N 1
ATOM 2641 C CA . MET A 1 328 ? -21.766 25.141 17.547 1 90.62 328 MET A CA 1
ATOM 2642 C C . MET A 1 328 ? -21.656 26.562 16.984 1 90.62 328 MET A C 1
ATOM 2644 O O . MET A 1 328 ? -21.797 26.766 15.781 1 90.62 328 MET A O 1
ATOM 2648 N N . GLU A 1 329 ? -21.375 27.484 17.766 1 88.31 329 GLU A N 1
ATOM 2649 C CA . GLU A 1 329 ? -21.312 28.891 17.375 1 88.31 329 GLU A CA 1
ATOM 2650 C C . GLU A 1 329 ? -19.906 29.281 16.922 1 88.31 329 GLU A C 1
ATOM 2652 O O . GLU A 1 329 ? -19.703 30.375 16.391 1 88.31 329 GLU A O 1
ATOM 2657 N N . ASP A 1 330 ? -19.016 28.25 17.188 1 86.56 330 ASP A N 1
ATOM 2658 C CA . ASP A 1 330 ? -17.641 28.516 16.75 1 86.56 330 ASP A CA 1
ATOM 2659 C C . ASP A 1 330 ? -17.562 28.656 15.227 1 86.56 330 ASP A C 1
ATOM 2661 O O . ASP A 1 330 ? -17.984 27.75 14.492 1 86.56 330 ASP A O 1
ATOM 2665 N N . GLY A 1 331 ? -16.953 29.797 14.57 1 68.75 331 GLY A N 1
ATOM 2666 C CA . GLY A 1 331 ? -16.812 30 13.141 1 68.75 331 GLY A CA 1
ATOM 2667 C C . GLY A 1 331 ? -17.797 30.984 12.578 1 68.75 331 GLY A C 1
ATOM 2668 O O . GLY A 1 331 ? -17.75 31.328 11.391 1 68.75 331 GLY A O 1
ATOM 2669 N N . GLU A 1 332 ? -18.922 31.203 13.281 1 51.75 332 GLU A N 1
ATOM 2670 C CA . GLU A 1 332 ? -19.859 32.25 12.844 1 51.75 332 GLU A CA 1
ATOM 2671 C C . GLU A 1 332 ? -19.234 33.625 12.977 1 51.75 332 GLU A C 1
ATOM 2673 O O . GLU A 1 332 ? -18.797 34.031 14.062 1 51.75 332 GLU A O 1
ATOM 2678 N N . TYR A 1 333 ? -18.125 33.812 12.172 1 42.72 333 TYR A N 1
ATOM 2679 C CA . TYR A 1 333 ? -17.75 35.219 12.188 1 42.72 333 TYR A CA 1
ATOM 2680 C C . TYR A 1 333 ? -18.75 36.062 11.406 1 42.72 333 TYR A C 1
ATOM 2682 O O . TYR A 1 333 ? -19.359 35.594 10.445 1 42.72 333 TYR A O 1
ATOM 2690 N N . MET B 1 1 ? 29.422 -39.25 -16.984 1 20.8 1 MET B N 1
ATOM 2691 C CA . MET B 1 1 ? 28.5 -39.344 -15.852 1 20.8 1 MET B CA 1
ATOM 2692 C C . MET B 1 1 ? 28.516 -38.062 -15.039 1 20.8 1 MET B C 1
ATOM 2694 O O . MET B 1 1 ? 29.484 -37.75 -14.359 1 20.8 1 MET B O 1
ATOM 2698 N N . ARG B 1 2 ? 27.953 -37 -15.484 1 29.62 2 ARG B N 1
ATOM 2699 C CA . ARG B 1 2 ? 28.062 -35.688 -14.883 1 29.62 2 ARG B CA 1
ATOM 2700 C C . ARG B 1 2 ? 27.5 -35.688 -13.461 1 29.62 2 ARG B C 1
ATOM 2702 O O . ARG B 1 2 ? 26.469 -36.312 -13.188 1 29.62 2 ARG B O 1
ATOM 2709 N N . PRO B 1 3 ? 28.328 -35.344 -12.461 1 29.28 3 PRO B N 1
ATOM 2710 C CA . PRO B 1 3 ? 27.984 -35.375 -11.039 1 29.28 3 PRO B CA 1
ATOM 2711 C C . PRO B 1 3 ? 26.625 -34.781 -10.742 1 29.28 3 PRO B C 1
ATOM 2713 O O . PRO B 1 3 ? 26.156 -33.906 -11.469 1 29.28 3 PRO B O 1
ATOM 2716 N N . ASN B 1 4 ? 25.625 -35.656 -10.219 1 31.03 4 ASN B N 1
ATOM 2717 C CA . ASN B 1 4 ? 24.359 -35.25 -9.617 1 31.03 4 ASN B CA 1
ATOM 2718 C C . ASN B 1 4 ? 24.547 -34.188 -8.555 1 31.03 4 ASN B C 1
ATOM 2720 O O . ASN B 1 4 ? 25.125 -34.438 -7.496 1 31.03 4 ASN B O 1
ATOM 2724 N N . THR B 1 5 ? 24.938 -33.031 -8.93 1 33.25 5 THR B N 1
ATOM 2725 C CA . THR B 1 5 ? 25.125 -31.953 -7.984 1 33.25 5 THR B CA 1
ATOM 2726 C C . THR B 1 5 ? 23.922 -31.812 -7.059 1 33.25 5 THR B C 1
ATOM 2728 O O . THR B 1 5 ? 22.859 -31.375 -7.488 1 33.25 5 THR B O 1
ATOM 2731 N N . ASN B 1 6 ? 23.812 -32.781 -6.082 1 32.03 6 ASN B N 1
ATOM 2732 C CA . ASN B 1 6 ? 22.906 -32.625 -4.945 1 32.03 6 ASN B CA 1
ATOM 2733 C C . ASN B 1 6 ? 23.047 -31.234 -4.328 1 32.03 6 ASN B C 1
ATOM 2735 O O . ASN B 1 6 ? 24.109 -30.844 -3.857 1 32.03 6 ASN B O 1
ATOM 2739 N N . LEU B 1 7 ? 22.359 -30.312 -4.797 1 35.53 7 LEU B N 1
ATOM 2740 C CA . LEU B 1 7 ? 22.281 -29 -4.148 1 35.53 7 LEU B CA 1
ATOM 2741 C C . LEU B 1 7 ? 21.922 -29.156 -2.674 1 35.53 7 LEU B C 1
ATOM 2743 O O . LEU B 1 7 ? 20.766 -29.453 -2.338 1 35.53 7 LEU B O 1
ATOM 2747 N N . ASN B 1 8 ? 22.797 -29.828 -1.878 1 33.69 8 ASN B N 1
ATOM 2748 C CA . ASN B 1 8 ? 22.641 -29.891 -0.429 1 33.69 8 ASN B CA 1
ATOM 2749 C C . ASN B 1 8 ? 22.656 -28.5 0.202 1 33.69 8 ASN B C 1
ATOM 2751 O O . ASN B 1 8 ? 23.703 -27.984 0.547 1 33.69 8 ASN B O 1
ATOM 2755 N N . PHE B 1 9 ? 21.844 -27.625 -0.103 1 34.56 9 PHE B N 1
ATOM 2756 C CA . PHE B 1 9 ? 21.859 -26.344 0.593 1 34.56 9 PHE B CA 1
ATOM 2757 C C . PHE B 1 9 ? 21.172 -26.453 1.952 1 34.56 9 PHE B C 1
ATOM 2759 O O . PHE B 1 9 ? 19.953 -26.609 2.031 1 34.56 9 PHE B O 1
ATOM 2766 N N . THR B 1 10 ? 21.922 -26.875 3 1 32.31 10 THR B N 1
ATOM 2767 C CA . THR B 1 10 ? 21.438 -26.828 4.375 1 32.31 10 THR B CA 1
ATOM 2768 C C . THR B 1 10 ? 21.109 -25.391 4.785 1 32.31 10 THR B C 1
ATOM 2770 O O . THR B 1 10 ? 22.016 -24.578 5.004 1 32.31 10 THR B O 1
ATOM 2773 N N . SER B 1 11 ? 20.094 -24.844 4.336 1 32.94 11 SER B N 1
ATOM 2774 C CA . SER B 1 11 ? 19.672 -23.562 4.887 1 32.94 11 SER B CA 1
ATOM 2775 C C . SER B 1 11 ? 19.281 -23.688 6.359 1 32.94 11 SER B C 1
ATOM 2777 O O . SER B 1 11 ? 18.531 -24.578 6.73 1 32.94 11 SER B O 1
ATOM 2779 N N . THR B 1 12 ? 20.125 -23.297 7.266 1 31.67 12 THR B N 1
ATOM 2780 C CA . THR B 1 12 ? 19.781 -23.156 8.68 1 31.67 12 THR B CA 1
ATOM 2781 C C . THR B 1 12 ? 18.438 -22.453 8.844 1 31.67 12 THR B C 1
ATOM 2783 O O . THR B 1 12 ? 18.266 -21.328 8.383 1 31.67 12 THR B O 1
ATOM 2786 N N . ILE B 1 13 ? 17.406 -23.219 9.133 1 36.03 13 ILE B N 1
ATOM 2787 C CA . ILE B 1 13 ? 16.078 -22.734 9.492 1 36.03 13 ILE B CA 1
ATOM 2788 C C . ILE B 1 13 ? 16.188 -21.781 10.68 1 36.03 13 ILE B C 1
ATOM 2790 O O . ILE B 1 13 ? 16.578 -22.203 11.781 1 36.03 13 ILE B O 1
ATOM 2794 N N . LEU B 1 14 ? 16.516 -20.641 10.578 1 33.25 14 LEU B N 1
ATOM 2795 C CA . LEU B 1 14 ? 16.406 -19.703 11.688 1 33.25 14 LEU B CA 1
ATOM 2796 C C . LEU B 1 14 ? 14.953 -19.547 12.141 1 33.25 14 LEU B C 1
ATOM 2798 O O . LEU B 1 14 ? 14.094 -19.156 11.352 1 33.25 14 LEU B O 1
ATOM 2802 N N . ARG B 1 15 ? 14.484 -20.422 12.961 1 36.56 15 ARG B N 1
ATOM 2803 C CA . ARG B 1 15 ? 13.164 -20.359 13.586 1 36.56 15 ARG B CA 1
ATOM 2804 C C . ARG B 1 15 ? 12.961 -19.031 14.305 1 36.56 15 ARG B C 1
ATOM 2806 O O . ARG B 1 15 ? 13.258 -18.906 15.492 1 36.56 15 ARG B O 1
ATOM 2813 N N . GLY B 1 16 ? 13.406 -17.984 13.773 1 44.12 16 GLY B N 1
ATOM 2814 C CA . GLY B 1 16 ? 13.047 -16.812 14.547 1 44.12 16 GLY B CA 1
ATOM 2815 C C . GLY B 1 16 ? 11.555 -16.531 14.539 1 44.12 16 GLY B C 1
ATOM 2816 O O . GLY B 1 16 ? 10.812 -17.094 13.727 1 44.12 16 GLY B O 1
ATOM 2817 N N . LYS B 1 17 ? 10.797 -15.977 15.57 1 53.34 17 LYS B N 1
ATOM 2818 C CA . LYS B 1 17 ? 9.391 -15.688 15.82 1 53.34 17 LYS B CA 1
ATOM 2819 C C . LYS B 1 17 ? 8.789 -14.844 14.703 1 53.34 17 LYS B C 1
ATOM 2821 O O . LYS B 1 17 ? 8.82 -13.617 14.758 1 53.34 17 LYS B O 1
ATOM 2826 N N . ASP B 1 18 ? 8.844 -15.43 13.414 1 64.5 18 ASP B N 1
ATOM 2827 C CA . ASP B 1 18 ? 8.102 -14.734 12.359 1 64.5 18 ASP B CA 1
ATOM 2828 C C . ASP B 1 18 ? 6.609 -14.688 12.688 1 64.5 18 ASP B C 1
ATOM 2830 O O . ASP B 1 18 ? 6.047 -15.656 13.195 1 64.5 18 ASP B O 1
ATOM 2834 N N . GLU B 1 19 ? 6.043 -13.484 12.508 1 79.25 19 GLU B N 1
ATOM 2835 C CA . GLU B 1 19 ? 4.59 -13.406 12.617 1 79.25 19 GLU B CA 1
ATOM 2836 C C . GLU B 1 19 ? 3.914 -14.297 11.578 1 79.25 19 GLU B C 1
ATOM 2838 O O . GLU B 1 19 ? 3.062 -15.125 11.93 1 79.25 19 GLU B O 1
ATOM 2843 N N . ILE B 1 20 ? 4.395 -14.273 10.289 1 97.69 20 ILE B N 1
ATOM 2844 C CA . ILE B 1 20 ? 3.953 -15.148 9.211 1 97.69 20 ILE B CA 1
ATOM 2845 C C . ILE B 1 20 ? 5.059 -16.156 8.875 1 97.69 20 ILE B C 1
ATOM 2847 O O . ILE B 1 20 ? 6.18 -15.758 8.547 1 97.69 20 ILE B O 1
ATOM 2851 N N . PRO B 1 21 ? 4.82 -17.453 8.953 1 98.19 21 PRO B N 1
ATOM 2852 C CA . PRO B 1 21 ? 5.879 -18.453 8.758 1 98.19 21 PRO B CA 1
ATOM 2853 C C . PRO B 1 21 ? 6.473 -18.406 7.348 1 98.19 21 PRO B C 1
ATOM 2855 O O . PRO B 1 21 ? 5.758 -18.125 6.383 1 98.19 21 PRO B O 1
ATOM 2858 N N . ASN B 1 22 ? 7.758 -18.688 7.254 1 98.06 22 ASN B N 1
ATOM 2859 C CA . ASN B 1 22 ? 8.43 -18.703 5.957 1 98.06 22 ASN B CA 1
ATOM 2860 C C . ASN B 1 22 ? 8.195 -20.016 5.219 1 98.06 22 ASN B C 1
ATOM 2862 O O . ASN B 1 22 ? 9.117 -20.828 5.059 1 98.06 22 ASN B O 1
ATOM 2866 N N . GLN B 1 23 ? 7.102 -20.234 4.789 1 98.56 23 GLN B N 1
ATOM 2867 C CA . GLN B 1 23 ? 6.672 -21.328 3.916 1 98.56 23 GLN B CA 1
ATOM 2868 C C . GLN B 1 23 ? 5.754 -20.812 2.809 1 98.56 23 GLN B C 1
ATOM 2870 O O . GLN B 1 23 ? 5.152 -19.75 2.938 1 98.56 23 GLN B O 1
ATOM 2875 N N . VAL B 1 24 ? 5.75 -21.547 1.723 1 98.88 24 VAL B N 1
ATOM 2876 C CA . VAL B 1 24 ? 5 -21.062 0.566 1 98.88 24 VAL B CA 1
ATOM 2877 C C . VAL B 1 24 ? 4.02 -22.141 0.1 1 98.88 24 VAL B C 1
ATOM 2879 O O . VAL B 1 24 ? 4.219 -23.328 0.374 1 98.88 24 VAL B O 1
ATOM 2882 N N . HIS B 1 25 ? 2.922 -21.688 -0.516 1 98.94 25 HIS B N 1
ATOM 2883 C CA . HIS B 1 25 ? 1.877 -22.578 -1.02 1 98.94 25 HIS B CA 1
ATOM 2884 C C . HIS B 1 25 ? 1.633 -22.344 -2.508 1 98.94 25 HIS B C 1
ATOM 2886 O O . HIS B 1 25 ? 1.546 -21.203 -2.959 1 98.94 25 HIS B O 1
ATOM 2892 N N . PHE B 1 26 ? 1.547 -23.453 -3.186 1 98.94 26 PHE B N 1
ATOM 2893 C CA . PHE B 1 26 ? 1.03 -23.516 -4.547 1 98.94 26 PHE B CA 1
ATOM 2894 C C . PHE B 1 26 ? -0.165 -24.453 -4.633 1 98.94 26 PHE B C 1
ATOM 2896 O O . PHE B 1 26 ? -0.258 -25.422 -3.867 1 98.94 26 PHE B O 1
ATOM 2903 N N . VAL B 1 27 ? -1.099 -24.109 -5.59 1 98.81 27 VAL B N 1
ATOM 2904 C CA . VAL B 1 27 ? -2.242 -24.984 -5.832 1 98.81 27 VAL B CA 1
ATOM 2905 C C . VAL B 1 27 ? -2.291 -25.375 -7.305 1 98.81 27 VAL B C 1
ATOM 2907 O O . VAL B 1 27 ? -2.131 -24.531 -8.188 1 98.81 27 VAL B O 1
ATOM 2910 N N . TRP B 1 28 ? -2.402 -26.641 -7.57 1 98.06 28 TRP B N 1
ATOM 2911 C CA . TRP B 1 28 ? -2.713 -27.141 -8.906 1 98.06 28 TRP B CA 1
ATOM 2912 C C . TRP B 1 28 ? -3.902 -28.094 -8.859 1 98.06 28 TRP B C 1
ATOM 2914 O O . TRP B 1 28 ? -3.734 -29.297 -8.641 1 98.06 28 TRP B O 1
ATOM 2924 N N . ALA B 1 29 ? -5.055 -27.594 -9.172 1 97 29 ALA B N 1
ATOM 2925 C CA . ALA B 1 29 ? -6.289 -28.375 -9.141 1 97 29 ALA B CA 1
ATOM 2926 C C . ALA B 1 29 ? -6.57 -29 -10.5 1 97 29 ALA B C 1
ATOM 2928 O O . ALA B 1 29 ? -6.387 -28.359 -11.539 1 97 29 ALA B O 1
ATOM 2929 N N . LEU B 1 30 ? -6.961 -30.234 -10.445 1 95.56 30 LEU B N 1
ATOM 2930 C CA . LEU B 1 30 ? -7.453 -30.922 -11.641 1 95.56 30 LEU B CA 1
ATOM 2931 C C . LEU B 1 30 ? -8.977 -30.922 -11.68 1 95.56 30 LEU B C 1
ATOM 2933 O O . LEU B 1 30 ? -9.633 -31.391 -10.75 1 95.56 30 LEU B O 1
ATOM 2937 N N . TYR B 1 31 ? -9.469 -30.344 -12.734 1 94.19 31 TYR B N 1
ATOM 2938 C CA . TYR B 1 31 ? -10.922 -30.391 -12.875 1 94.19 31 TYR B CA 1
ATOM 2939 C C . TYR B 1 31 ? -11.383 -31.828 -13.109 1 94.19 31 TYR B C 1
ATOM 2941 O O . TYR B 1 31 ? -12.312 -32.312 -12.445 1 94.19 31 TYR B O 1
ATOM 2949 N N . ASP B 1 32 ? -10.789 -32.406 -14.172 1 93.31 32 ASP B N 1
ATOM 2950 C CA . ASP B 1 32 ? -10.898 -33.875 -14.375 1 93.31 32 ASP B CA 1
ATOM 2951 C C . ASP B 1 32 ? -9.82 -34.594 -13.594 1 93.31 32 ASP B C 1
ATOM 2953 O O . ASP B 1 32 ? -8.641 -34.562 -13.953 1 93.31 32 ASP B O 1
ATOM 2957 N N . VAL B 1 33 ? -10.242 -35.344 -12.641 1 92 33 VAL B N 1
ATOM 2958 C CA . VAL B 1 33 ? -9.312 -35.969 -11.703 1 92 33 VAL B CA 1
ATOM 2959 C C . VAL B 1 33 ? -8.469 -37 -12.43 1 92 33 VAL B C 1
ATOM 2961 O O . VAL B 1 33 ? -7.445 -37.469 -11.906 1 92 33 VAL B O 1
ATOM 2964 N N . ASP B 1 34 ? -8.852 -37.312 -13.68 1 93.25 34 ASP B N 1
ATOM 2965 C CA . ASP B 1 34 ? -8.102 -38.312 -14.43 1 93.25 34 ASP B CA 1
ATOM 2966 C C . ASP B 1 34 ? -7.082 -37.656 -15.359 1 93.25 34 ASP B C 1
ATOM 2968 O O . ASP B 1 34 ? -6.27 -38.344 -15.984 1 93.25 34 ASP B O 1
ATOM 2972 N N . SER B 1 35 ? -7.07 -36.375 -15.359 1 93.31 35 SER B N 1
ATOM 2973 C CA . SER B 1 35 ? -6.121 -35.656 -16.203 1 93.31 35 SER B CA 1
ATOM 2974 C C . SER B 1 35 ? -4.715 -35.719 -15.617 1 93.31 35 SER B C 1
ATOM 2976 O O . SER B 1 35 ? -4.543 -35.906 -14.414 1 93.31 35 SER B O 1
ATOM 2978 N N . GLU B 1 36 ? -3.742 -35.5 -16.469 1 93.06 36 GLU B N 1
ATOM 2979 C CA . GLU B 1 36 ? -2.346 -35.5 -16.047 1 93.06 36 GLU B CA 1
ATOM 2980 C C . GLU B 1 36 ? -1.933 -34.156 -15.508 1 93.06 36 GLU B C 1
ATOM 2982 O O . GLU B 1 36 ? -2.541 -33.125 -15.844 1 93.06 36 GLU B O 1
ATOM 2987 N N . LEU B 1 37 ? -0.953 -34.188 -14.617 1 94.81 37 LEU B N 1
ATOM 2988 C CA . LEU B 1 37 ? -0.336 -32.969 -14.141 1 94.81 37 LEU B CA 1
ATOM 2989 C C . LEU B 1 37 ? 0.578 -32.375 -15.211 1 94.81 37 LEU B C 1
ATOM 2991 O O . LEU B 1 37 ? 1.779 -32.656 -15.234 1 94.81 37 LEU B O 1
ATOM 2995 N N . ARG B 1 38 ? -0.022 -31.578 -16.078 1 91.31 38 ARG B N 1
ATOM 2996 C CA . ARG B 1 38 ? 0.733 -30.922 -17.141 1 91.31 38 ARG B CA 1
ATOM 2997 C C . ARG B 1 38 ? 1.207 -29.547 -16.703 1 91.31 38 ARG B C 1
ATOM 2999 O O . ARG B 1 38 ? 0.413 -28.594 -16.625 1 91.31 38 ARG B O 1
ATOM 3006 N N . LEU B 1 39 ? 2.445 -29.469 -16.453 1 95.94 39 LEU B N 1
ATOM 3007 C CA . LEU B 1 39 ? 3.068 -28.219 -16 1 95.94 39 LEU B CA 1
ATOM 3008 C C . LEU B 1 39 ? 4.109 -27.75 -17 1 95.94 39 LEU B C 1
ATOM 3010 O O . LEU B 1 39 ? 4.84 -28.562 -17.578 1 95.94 39 LEU B O 1
ATOM 3014 N N . ALA B 1 40 ? 4.145 -26.453 -17.234 1 95.75 40 ALA B N 1
ATOM 3015 C CA . ALA B 1 40 ? 5.074 -25.828 -18.172 1 95.75 40 ALA B CA 1
ATOM 3016 C C . ALA B 1 40 ? 6.223 -25.141 -17.438 1 95.75 40 ALA B C 1
ATOM 3018 O O . ALA B 1 40 ? 6.281 -25.172 -16.203 1 95.75 40 ALA B O 1
ATOM 3019 N N . PHE B 1 41 ? 7.148 -24.625 -18.188 1 97.81 41 PHE B N 1
ATOM 3020 C CA . PHE B 1 41 ? 8.336 -23.984 -17.641 1 97.81 41 PHE B CA 1
ATOM 3021 C C . PHE B 1 41 ? 7.957 -22.844 -16.703 1 97.81 41 PHE B C 1
ATOM 3023 O O . PHE B 1 41 ? 8.586 -22.641 -15.672 1 97.81 41 PHE B O 1
ATOM 3030 N N . GLU B 1 42 ? 6.949 -22.062 -17.031 1 98.38 42 GLU B N 1
ATOM 3031 C CA . GLU B 1 42 ? 6.555 -20.906 -16.234 1 98.38 42 GLU B CA 1
ATOM 3032 C C . GLU B 1 42 ? 6.211 -21.297 -14.805 1 98.38 42 GLU B C 1
ATOM 3034 O O . GLU B 1 42 ? 6.523 -20.578 -13.852 1 98.38 42 GLU B O 1
ATOM 3039 N N . GLN B 1 43 ? 5.535 -22.5 -14.672 1 98.44 43 GLN B N 1
ATOM 3040 C CA . GLN B 1 43 ? 5.195 -22.969 -13.328 1 98.44 43 GLN B CA 1
ATOM 3041 C C . GLN B 1 43 ? 6.449 -23.359 -12.555 1 98.44 43 GLN B C 1
ATOM 3043 O O . GLN B 1 43 ? 6.562 -23.062 -11.359 1 98.44 43 GLN B O 1
ATOM 3048 N N . TYR B 1 44 ? 7.363 -24 -13.234 1 98.62 44 TYR B N 1
ATOM 3049 C CA . TYR B 1 44 ? 8.641 -24.312 -12.609 1 98.62 44 TYR B CA 1
ATOM 3050 C C . TYR B 1 44 ? 9.383 -23.047 -12.211 1 98.62 44 TYR B C 1
ATOM 3052 O O . TYR B 1 44 ? 9.922 -22.953 -11.102 1 98.62 44 TYR B O 1
ATOM 3060 N N . LEU B 1 45 ? 9.359 -22.062 -13.094 1 98.81 45 LEU B N 1
ATOM 3061 C CA . LEU B 1 45 ? 10 -20.766 -12.844 1 98.81 45 LEU B CA 1
ATOM 3062 C C . LEU B 1 45 ? 9.414 -20.109 -11.602 1 98.81 45 LEU B C 1
ATOM 3064 O O . LEU B 1 45 ? 10.148 -19.562 -10.773 1 98.81 45 LEU B O 1
ATOM 3068 N N . SER B 1 46 ? 8.156 -20.141 -11.469 1 98.88 46 SER B N 1
ATOM 3069 C CA . SER B 1 46 ? 7.484 -19.547 -10.32 1 98.88 46 SER B CA 1
ATOM 3070 C C . SER B 1 46 ? 7.941 -20.188 -9.016 1 98.88 46 SER B C 1
ATOM 3072 O O . SER B 1 46 ? 8.375 -19.5 -8.094 1 98.88 46 SER B O 1
ATOM 3074 N N . MET B 1 47 ? 7.887 -21.5 -8.961 1 98.88 47 MET B N 1
ATOM 3075 C CA . MET B 1 47 ? 8.281 -22.203 -7.746 1 98.88 47 MET B CA 1
ATOM 3076 C C . MET B 1 47 ? 9.766 -22 -7.461 1 98.88 47 MET B C 1
ATOM 3078 O O . MET B 1 47 ? 10.164 -21.797 -6.309 1 98.88 47 MET B O 1
ATOM 3082 N N . TYR B 1 48 ? 10.57 -22 -8.5 1 98.81 48 TYR B N 1
ATOM 3083 C CA . TYR B 1 48 ? 12.008 -21.812 -8.328 1 98.81 48 TYR B CA 1
ATOM 3084 C C . TYR B 1 48 ? 12.312 -20.406 -7.832 1 98.81 48 TYR B C 1
ATOM 3086 O O . TYR B 1 48 ? 13.188 -20.219 -6.98 1 98.81 48 TYR B O 1
ATOM 3094 N N . SER B 1 49 ? 11.641 -19.422 -8.398 1 98.81 49 SER B N 1
ATOM 3095 C CA . SER B 1 49 ? 11.867 -18.047 -7.945 1 98.81 49 SER B CA 1
ATOM 3096 C C . SER B 1 49 ? 11.5 -17.891 -6.473 1 98.81 49 SER B C 1
ATOM 3098 O O . SER B 1 49 ? 12.156 -17.156 -5.738 1 98.81 49 SER B O 1
ATOM 3100 N N . ALA B 1 50 ? 10.43 -18.594 -6.035 1 98.88 50 ALA B N 1
ATOM 3101 C CA . ALA B 1 50 ? 10.055 -18.594 -4.621 1 98.88 50 ALA B CA 1
ATOM 3102 C C . ALA B 1 50 ? 11.156 -19.219 -3.766 1 98.88 50 ALA B C 1
ATOM 3104 O O . ALA B 1 50 ? 11.531 -18.656 -2.73 1 98.88 50 ALA B O 1
ATOM 3105 N N . TRP B 1 51 ? 11.625 -20.328 -4.219 1 98.75 51 TRP B N 1
ATOM 3106 C CA . TRP B 1 51 ? 12.719 -20.984 -3.51 1 98.75 51 TRP B CA 1
ATOM 3107 C C . TRP B 1 51 ? 13.953 -20.094 -3.461 1 98.75 51 TRP B C 1
ATOM 3109 O O . TRP B 1 51 ? 14.578 -19.938 -2.406 1 98.75 51 TRP B O 1
ATOM 3119 N N . PHE B 1 52 ? 14.305 -19.484 -4.574 1 98.19 52 PHE B N 1
ATOM 3120 C CA . PHE B 1 52 ? 15.523 -18.703 -4.77 1 98.19 52 PHE B CA 1
ATOM 3121 C C . PHE B 1 52 ? 15.523 -17.469 -3.871 1 98.19 52 PHE B C 1
ATOM 3123 O O . PHE B 1 52 ? 16.516 -17.203 -3.184 1 98.19 52 PHE B O 1
ATOM 3130 N N . TYR B 1 53 ? 14.445 -16.766 -3.771 1 98 53 TYR B N 1
ATOM 3131 C CA . TYR B 1 53 ? 14.445 -15.469 -3.094 1 98 53 TYR B CA 1
ATOM 3132 C C . TYR B 1 53 ? 13.938 -15.609 -1.661 1 98 53 TYR B C 1
ATOM 3134 O O . TYR B 1 53 ? 14.438 -14.938 -0.754 1 98 53 TYR B O 1
ATOM 3142 N N . LEU B 1 54 ? 12.961 -16.484 -1.431 1 98.12 54 LEU B N 1
ATOM 3143 C CA . LEU B 1 54 ? 12.328 -16.531 -0.117 1 98.12 54 LEU B CA 1
ATOM 3144 C C . LEU B 1 54 ? 13.023 -17.531 0.793 1 98.12 54 LEU B C 1
ATOM 3146 O O . LEU B 1 54 ? 12.914 -17.438 2.02 1 98.12 54 LEU B O 1
ATOM 3150 N N . LYS B 1 55 ? 13.633 -18.516 0.183 1 97.62 55 LYS B N 1
ATOM 3151 C CA . LYS B 1 55 ? 14.305 -19.578 0.921 1 97.62 55 LYS B CA 1
ATOM 3152 C C . LYS B 1 55 ? 13.391 -20.156 1.994 1 97.62 55 LYS B C 1
ATOM 3154 O O . LYS B 1 55 ? 13.773 -20.25 3.162 1 97.62 55 LYS B O 1
ATOM 3159 N N . PRO B 1 56 ? 12.203 -20.609 1.538 1 98.25 56 PRO B N 1
ATOM 3160 C CA . PRO B 1 56 ? 11.234 -21.109 2.506 1 98.25 56 PRO B CA 1
ATOM 3161 C C . PRO B 1 56 ? 11.672 -22.438 3.145 1 98.25 56 PRO B C 1
ATOM 3163 O O . PRO B 1 56 ? 12.406 -23.203 2.529 1 98.25 56 PRO B O 1
ATOM 3166 N N . HIS B 1 57 ? 11.156 -22.625 4.34 1 96.44 57 HIS B N 1
ATOM 3167 C CA . HIS B 1 57 ? 11.406 -23.906 4.988 1 96.44 57 HIS B CA 1
ATOM 3168 C C . HIS B 1 57 ? 10.68 -25.047 4.273 1 96.44 57 HIS B C 1
ATOM 3170 O O . HIS B 1 57 ? 11.172 -26.172 4.227 1 96.44 57 HIS B O 1
ATOM 3176 N N . THR B 1 58 ? 9.531 -24.719 3.797 1 98.25 58 THR B N 1
ATOM 3177 C CA . THR B 1 58 ? 8.703 -25.703 3.119 1 98.25 58 THR B CA 1
ATOM 3178 C C . THR B 1 58 ? 7.977 -25.078 1.931 1 98.25 58 THR B C 1
ATOM 3180 O O . THR B 1 58 ? 7.496 -23.953 2.016 1 98.25 58 THR B O 1
ATOM 3183 N N . ILE B 1 59 ? 8.008 -25.797 0.852 1 98.88 59 ILE B N 1
ATOM 3184 C CA . ILE B 1 59 ? 7.145 -25.484 -0.284 1 98.88 59 ILE B CA 1
ATOM 3185 C C . ILE B 1 59 ? 6.012 -26.5 -0.357 1 98.88 59 ILE B C 1
ATOM 3187 O O . ILE B 1 59 ? 6.25 -27.703 -0.561 1 98.88 59 ILE B O 1
ATOM 3191 N N . TYR B 1 60 ? 4.785 -26.047 -0.194 1 98.94 60 TYR B N 1
ATOM 3192 C CA . TYR B 1 60 ? 3.625 -26.922 -0.295 1 98.94 60 TYR B CA 1
ATOM 3193 C C . TYR B 1 60 ? 3.014 -26.859 -1.69 1 98.94 60 TYR B C 1
ATOM 3195 O O . TYR B 1 60 ? 2.779 -25.781 -2.223 1 98.94 60 TYR B O 1
ATOM 3203 N N . LEU B 1 61 ? 2.795 -28 -2.242 1 98.88 61 LEU B N 1
ATOM 3204 C CA . LEU B 1 61 ? 1.94 -28.141 -3.418 1 98.88 61 LEU B CA 1
ATOM 3205 C C . LEU B 1 61 ? 0.639 -28.844 -3.066 1 98.88 61 LEU B C 1
ATOM 3207 O O . LEU B 1 61 ? 0.645 -30.031 -2.75 1 98.88 61 LEU B O 1
ATOM 3211 N N . HIS B 1 62 ? -0.436 -28.125 -3.098 1 98.81 62 HIS B N 1
ATOM 3212 C CA . HIS B 1 62 ? -1.756 -28.688 -2.855 1 98.81 62 HIS B CA 1
ATOM 3213 C C . HIS B 1 62 ? -2.422 -29.109 -4.16 1 98.81 62 HIS B C 1
ATOM 3215 O O . HIS B 1 62 ? -2.496 -28.328 -5.109 1 98.81 62 HIS B O 1
ATOM 3221 N N . THR B 1 63 ? -2.896 -30.344 -4.207 1 98.5 63 THR B N 1
ATOM 3222 C CA . THR B 1 63 ? -3.523 -30.859 -5.418 1 98.5 63 THR B CA 1
ATOM 3223 C C . THR B 1 63 ? -4.516 -31.969 -5.09 1 98.5 63 THR B C 1
ATOM 3225 O O . THR B 1 63 ? -4.438 -32.594 -4.02 1 98.5 63 THR B O 1
ATOM 3228 N N . ASN B 1 64 ? -5.5 -32.125 -5.98 1 97.81 64 ASN B N 1
ATOM 3229 C CA . ASN B 1 64 ? -6.41 -33.281 -5.859 1 97.81 64 ASN B CA 1
ATOM 3230 C C . ASN B 1 64 ? -5.996 -34.438 -6.77 1 97.81 64 ASN B C 1
ATOM 3232 O O . ASN B 1 64 ? -6.797 -35.312 -7.043 1 97.81 64 ASN B O 1
ATOM 3236 N N . ALA B 1 65 ? -4.793 -34.406 -7.297 1 97.69 65 ALA B N 1
ATOM 3237 C CA . ALA B 1 65 ? -4.277 -35.469 -8.164 1 97.69 65 ALA B CA 1
ATOM 3238 C C . ALA B 1 65 ? -4.102 -36.75 -7.398 1 97.69 65 ALA B C 1
ATOM 3240 O O . ALA B 1 65 ? -3.752 -36.75 -6.215 1 97.69 65 ALA B O 1
ATOM 3241 N N . LYS B 1 66 ? -4.242 -37.875 -8.086 1 97.19 66 LYS B N 1
ATOM 3242 C CA . LYS B 1 66 ? -4.047 -39.219 -7.504 1 97.19 66 LYS B CA 1
ATOM 3243 C C . LYS B 1 66 ? -2.562 -39.562 -7.418 1 97.19 66 LYS B C 1
ATOM 3245 O O . LYS B 1 66 ? -1.731 -38.938 -8.07 1 97.19 66 LYS B O 1
ATOM 3250 N N . GLU B 1 67 ? -2.314 -40.5 -6.645 1 96.94 67 GLU B N 1
ATOM 3251 C CA . GLU B 1 67 ? -0.933 -40.938 -6.414 1 96.94 67 GLU B CA 1
ATOM 3252 C C . GLU B 1 67 ? -0.245 -41.312 -7.723 1 96.94 67 GLU B C 1
ATOM 3254 O O . GLU B 1 67 ? 0.934 -41 -7.922 1 96.94 67 GLU B O 1
ATOM 3259 N N . ALA B 1 68 ? -1 -41.969 -8.625 1 96.94 68 ALA B N 1
ATOM 3260 C CA . ALA B 1 68 ? -0.428 -42.375 -9.898 1 96.94 68 ALA B CA 1
ATOM 3261 C C . ALA B 1 68 ? 0.017 -41.188 -10.719 1 96.94 68 ALA B C 1
ATOM 3263 O O . ALA B 1 68 ? 1.053 -41.219 -11.391 1 96.94 68 ALA B O 1
ATOM 3264 N N . GLN B 1 69 ? -0.768 -40.156 -10.703 1 97.25 69 GLN B N 1
ATOM 3265 C CA . GLN B 1 69 ? -0.439 -38.938 -11.414 1 97.25 69 GLN B CA 1
ATOM 3266 C C . GLN B 1 69 ? 0.789 -38.25 -10.812 1 97.25 69 GLN B C 1
ATOM 3268 O O . GLN B 1 69 ? 1.641 -37.75 -11.539 1 97.25 69 GLN B O 1
ATOM 3273 N N . ILE B 1 70 ? 0.881 -38.25 -9.484 1 97.62 70 ILE B N 1
ATOM 3274 C CA . ILE B 1 70 ? 2.021 -37.688 -8.773 1 97.62 70 ILE B CA 1
ATOM 3275 C C . ILE B 1 70 ? 3.289 -38.469 -9.133 1 97.62 70 ILE B C 1
ATOM 3277 O O . ILE B 1 70 ? 4.336 -37.875 -9.398 1 97.62 70 ILE B O 1
ATOM 3281 N N . ASP B 1 71 ? 3.17 -39.75 -9.203 1 97.44 71 ASP B N 1
ATOM 3282 C CA . ASP B 1 71 ? 4.305 -40.594 -9.547 1 97.44 71 ASP B CA 1
ATOM 3283 C C . ASP B 1 71 ? 4.793 -40.312 -10.969 1 97.44 71 ASP B C 1
ATOM 3285 O O . ASP B 1 71 ? 6 -40.219 -11.211 1 97.44 71 ASP B O 1
ATOM 3289 N N . ARG B 1 72 ? 3.803 -40.125 -11.867 1 97.19 72 ARG B N 1
ATOM 3290 C CA . ARG B 1 72 ? 4.16 -39.844 -13.25 1 97.19 72 ARG B CA 1
ATOM 3291 C C . ARG B 1 72 ? 4.812 -38.469 -13.375 1 97.19 72 ARG B C 1
ATOM 3293 O O . ARG B 1 72 ? 5.711 -38.25 -14.188 1 97.19 72 ARG B O 1
ATOM 3300 N N . ALA B 1 73 ? 4.375 -37.562 -12.523 1 96.62 73 ALA B N 1
ATOM 3301 C CA . ALA B 1 73 ? 5.02 -36.25 -12.492 1 96.62 73 ALA B CA 1
ATOM 3302 C C . ALA B 1 73 ? 6.449 -36.375 -11.969 1 96.62 73 ALA B C 1
ATOM 3304 O O . ALA B 1 73 ? 7.367 -35.781 -12.539 1 96.62 73 ALA B O 1
ATOM 3305 N N . ARG B 1 74 ? 6.715 -37.125 -10.984 1 96.56 74 ARG B N 1
ATOM 3306 C CA . ARG B 1 74 ? 8.008 -37.281 -10.328 1 96.56 74 ARG B CA 1
ATOM 3307 C C . ARG B 1 74 ? 9.008 -37.969 -11.25 1 96.56 74 ARG B C 1
ATOM 3309 O O . ARG B 1 74 ? 10.188 -37.625 -11.281 1 96.56 74 ARG B O 1
ATOM 3316 N N . ASN B 1 75 ? 8.508 -38.906 -12.031 1 96.06 75 ASN B N 1
ATOM 3317 C CA . ASN B 1 75 ? 9.438 -39.75 -12.797 1 96.06 75 ASN B CA 1
ATOM 3318 C C . ASN B 1 75 ? 9.641 -39.188 -14.203 1 96.06 75 ASN B C 1
ATOM 3320 O O . ASN B 1 75 ? 10.367 -39.781 -15.008 1 96.06 75 ASN B O 1
ATOM 3324 N N . GLY B 1 76 ? 8.922 -38.188 -14.523 1 93.62 76 GLY B N 1
ATOM 3325 C CA . GLY B 1 76 ? 9.188 -37.5 -15.781 1 93.62 76 GLY B CA 1
ATOM 3326 C C . GLY B 1 76 ? 8.195 -37.844 -16.875 1 93.62 76 GLY B C 1
ATOM 3327 O O . GLY B 1 76 ? 8.195 -37.25 -17.938 1 93.62 76 GLY B O 1
ATOM 3328 N N . SER B 1 77 ? 7.277 -38.75 -16.594 1 94.06 77 SER B N 1
ATOM 3329 C CA . SER B 1 77 ? 6.324 -39.219 -17.609 1 94.06 77 SER B CA 1
ATOM 3330 C C . SER B 1 77 ? 5.344 -38.094 -17.984 1 94.06 77 SER B C 1
ATOM 3332 O O . SER B 1 77 ? 4.828 -38.094 -19.094 1 94.06 77 SER B O 1
ATOM 3334 N N . SER B 1 78 ? 5.094 -37.219 -17.078 1 93.62 78 SER B N 1
ATOM 3335 C CA . SER B 1 78 ? 4.156 -36.125 -17.328 1 93.62 78 SER B CA 1
ATOM 3336 C C . SER B 1 78 ? 4.855 -34.938 -17.984 1 93.62 78 SER B C 1
ATOM 3338 O O . SER B 1 78 ? 4.207 -33.938 -18.359 1 93.62 78 SER B O 1
ATOM 3340 N N . GLY B 1 79 ? 6.191 -34.969 -18.062 1 94.12 79 GLY B N 1
ATOM 3341 C CA . GLY B 1 79 ? 6.938 -33.906 -18.688 1 94.12 79 GLY B CA 1
ATOM 3342 C C . GLY B 1 79 ? 8.117 -33.438 -17.859 1 94.12 79 GLY B C 1
ATOM 3343 O O . GLY B 1 79 ? 8.141 -33.625 -16.641 1 94.12 79 GLY B O 1
ATOM 3344 N N . LYS B 1 80 ? 9.008 -32.781 -18.516 1 94.75 80 LYS B N 1
ATOM 3345 C CA . LYS B 1 80 ? 10.258 -32.344 -17.906 1 94.75 80 LYS B CA 1
ATOM 3346 C C . LYS B 1 80 ? 9.992 -31.391 -16.75 1 94.75 80 LYS B C 1
ATOM 3348 O O . LYS B 1 80 ? 10.594 -31.516 -15.688 1 94.75 80 LYS B O 1
ATOM 3353 N N . TRP B 1 81 ? 9.141 -30.484 -16.969 1 97.06 81 TRP B N 1
ATOM 3354 C CA . TRP B 1 81 ? 8.945 -29.406 -15.992 1 97.06 81 TRP B CA 1
ATOM 3355 C C . TRP B 1 81 ? 8.195 -29.922 -14.766 1 97.06 81 TRP B C 1
ATOM 3357 O O . TRP B 1 81 ? 8.461 -29.484 -13.641 1 97.06 81 TRP B O 1
ATOM 3367 N N . ALA B 1 82 ? 7.277 -30.875 -14.992 1 97.38 82 ALA B N 1
ATOM 3368 C CA . ALA B 1 82 ? 6.668 -31.516 -13.836 1 97.38 82 ALA B CA 1
ATOM 3369 C C . ALA B 1 82 ? 7.719 -32.219 -12.977 1 97.38 82 ALA B C 1
ATOM 3371 O O . ALA B 1 82 ? 7.707 -32.094 -11.75 1 97.38 82 ALA B O 1
ATOM 3372 N N . 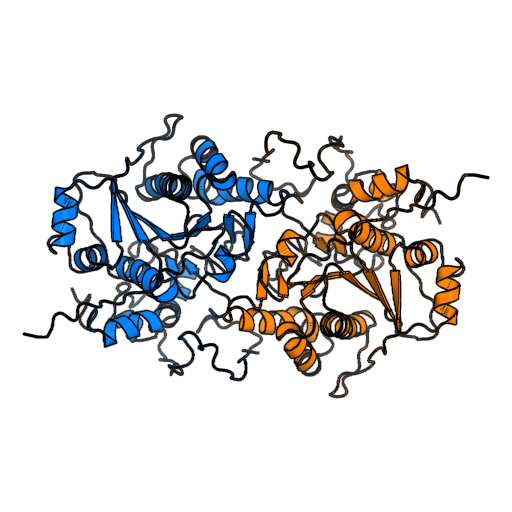ALA B 1 83 ? 8.594 -32.938 -13.648 1 97.12 83 ALA B N 1
ATOM 3373 C CA . ALA B 1 83 ? 9.648 -33.625 -12.922 1 97.12 83 ALA B CA 1
ATOM 3374 C C . ALA B 1 83 ? 10.508 -32.656 -12.133 1 97.12 83 ALA B C 1
ATOM 3376 O O . ALA B 1 83 ? 10.875 -32.938 -10.984 1 97.12 83 ALA B O 1
ATOM 3377 N N . ARG B 1 84 ? 10.812 -31.516 -12.695 1 97.56 84 ARG B N 1
ATOM 3378 C CA . ARG B 1 84 ? 11.617 -30.5 -12.031 1 97.56 84 ARG B CA 1
ATOM 3379 C C . ARG B 1 84 ? 10.891 -29.938 -10.82 1 97.56 84 ARG B C 1
ATOM 3381 O O . ARG B 1 84 ? 11.484 -29.75 -9.75 1 97.56 84 ARG B O 1
ATOM 3388 N N . ILE B 1 85 ? 9.609 -29.672 -10.961 1 98.44 85 ILE B N 1
ATOM 3389 C CA . ILE B 1 85 ? 8.797 -29.125 -9.883 1 98.44 85 ILE B CA 1
ATOM 3390 C C . ILE B 1 85 ? 8.742 -30.125 -8.719 1 98.44 85 ILE B C 1
ATOM 3392 O O . ILE B 1 85 ? 8.961 -29.75 -7.566 1 98.44 85 ILE B O 1
ATOM 3396 N N . PHE B 1 86 ? 8.57 -31.359 -9.023 1 98.12 86 PHE B N 1
ATOM 3397 C CA . PHE B 1 86 ? 8.383 -32.375 -7.996 1 98.12 86 PHE B CA 1
ATOM 3398 C C . PHE B 1 86 ? 9.719 -32.781 -7.395 1 98.12 86 PHE B C 1
ATOM 3400 O O . PHE B 1 86 ? 9.766 -33.562 -6.43 1 98.12 86 PHE B O 1
ATOM 3407 N N . SER B 1 87 ? 10.805 -32.219 -7.887 1 97 87 SER B N 1
ATOM 3408 C CA . SER B 1 87 ? 12.133 -32.469 -7.324 1 97 87 SER B CA 1
ATOM 3409 C C . SER B 1 87 ? 12.648 -31.234 -6.566 1 97 87 SER B C 1
ATOM 3411 O O . SER B 1 87 ? 13.789 -31.219 -6.117 1 97 87 SER B O 1
ATOM 3413 N N . MET B 1 88 ? 11.828 -30.25 -6.406 1 98.06 88 MET B N 1
ATOM 3414 C CA . MET B 1 88 ? 12.227 -29.031 -5.707 1 98.06 88 MET B CA 1
ATOM 3415 C C . MET B 1 88 ? 12.617 -29.344 -4.266 1 98.06 88 MET B C 1
ATOM 3417 O O . MET B 1 88 ? 11.945 -30.109 -3.582 1 98.06 88 MET B O 1
ATOM 3421 N N . PRO B 1 89 ? 13.68 -28.703 -3.773 1 96.62 89 PRO B N 1
ATOM 3422 C CA . PRO B 1 89 ? 14.016 -28.875 -2.359 1 96.62 89 PRO B CA 1
ATOM 3423 C C . PRO B 1 89 ? 12.922 -28.359 -1.427 1 96.62 89 PRO B C 1
ATOM 3425 O O . PRO B 1 89 ? 12.391 -27.266 -1.636 1 96.62 89 PRO B O 1
ATOM 3428 N N . GLY B 1 90 ? 12.586 -29.156 -0.504 1 96.88 90 GLY B N 1
ATOM 3429 C CA . GLY B 1 90 ? 11.641 -28.719 0.512 1 96.88 90 GLY B CA 1
ATOM 3430 C C . GLY B 1 90 ? 10.188 -28.875 0.087 1 96.88 90 GLY B C 1
ATOM 3431 O O . GLY B 1 90 ? 9.273 -28.5 0.822 1 96.88 90 GLY B O 1
ATOM 3432 N N . LEU B 1 91 ? 9.984 -29.562 -1.064 1 98.5 91 LEU B N 1
ATOM 3433 C CA . LEU B 1 91 ? 8.625 -29.719 -1.567 1 98.5 91 LEU B CA 1
ATOM 3434 C C . LEU B 1 91 ? 7.859 -30.766 -0.763 1 98.5 91 LEU B C 1
ATOM 3436 O O . LEU B 1 91 ? 8.375 -31.859 -0.507 1 98.5 91 LEU B O 1
ATOM 3440 N N . GLN B 1 92 ? 6.738 -30.438 -0.33 1 98.56 92 GLN B N 1
ATOM 3441 C CA . GLN B 1 92 ? 5.75 -31.344 0.236 1 98.56 92 GLN B CA 1
ATOM 3442 C C . GLN B 1 92 ? 4.441 -31.297 -0.55 1 98.56 92 GLN B C 1
ATOM 3444 O O . GLN B 1 92 ? 3.809 -30.25 -0.647 1 98.56 92 GLN B O 1
ATOM 3449 N N . VAL B 1 93 ? 4.109 -32.438 -1.096 1 98.56 93 VAL B N 1
ATOM 3450 C CA . VAL B 1 93 ? 2.848 -32.531 -1.822 1 98.56 93 VAL B CA 1
ATOM 3451 C C . VAL B 1 93 ? 1.723 -32.906 -0.858 1 98.56 93 VAL B C 1
ATOM 3453 O O . VAL B 1 93 ? 1.828 -33.875 -0.116 1 98.56 93 VAL B O 1
ATOM 3456 N N . LYS B 1 94 ? 0.686 -32.094 -0.832 1 98.5 94 LYS B N 1
ATOM 3457 C CA . LYS B 1 94 ? -0.475 -32.312 0.024 1 98.5 94 LYS B CA 1
ATOM 3458 C C . LYS B 1 94 ? -1.738 -32.531 -0.808 1 98.5 94 LYS B C 1
ATOM 3460 O O . LYS B 1 94 ? -2.131 -31.656 -1.58 1 98.5 94 LYS B O 1
ATOM 3465 N N . TRP B 1 95 ? -2.275 -33.688 -0.599 1 97.94 95 TRP B N 1
ATOM 3466 C CA . TRP B 1 95 ? -3.572 -33.906 -1.234 1 97.94 95 TRP B CA 1
ATOM 3467 C C . TRP B 1 95 ? -4.648 -33.062 -0.567 1 97.94 95 TRP B C 1
ATOM 3469 O O . TRP B 1 95 ? -4.707 -32.969 0.661 1 97.94 95 TRP B O 1
ATOM 3479 N N . MET B 1 96 ? -5.461 -32.438 -1.417 1 97.69 96 MET B N 1
ATOM 3480 C CA . MET B 1 96 ? -6.586 -31.625 -0.955 1 97.69 96 MET B CA 1
ATOM 3481 C C . MET B 1 96 ? -7.801 -31.812 -1.857 1 97.69 96 MET B C 1
ATOM 3483 O O . MET B 1 96 ? -7.672 -31.828 -3.084 1 97.69 96 MET B O 1
ATOM 3487 N N . GLU B 1 97 ? -8.945 -31.969 -1.201 1 95.94 97 GLU B N 1
ATOM 3488 C CA . GLU B 1 97 ? -10.172 -32.094 -1.985 1 95.94 97 GLU B CA 1
ATOM 3489 C C . GLU B 1 97 ? -10.469 -30.812 -2.756 1 95.94 97 GLU B C 1
ATOM 3491 O O . GLU B 1 97 ? -10.375 -29.719 -2.203 1 95.94 97 GLU B O 1
ATOM 3496 N N . ALA B 1 98 ? -10.75 -30.984 -4.023 1 95.75 98 ALA B N 1
ATOM 3497 C CA . ALA B 1 98 ? -11.172 -29.859 -4.848 1 95.75 98 ALA B CA 1
ATOM 3498 C C . ALA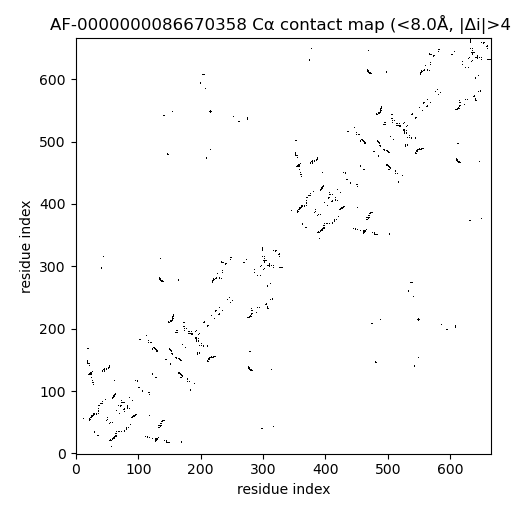 B 1 98 ? -12.688 -29.688 -4.816 1 95.75 98 ALA B C 1
ATOM 3500 O O . ALA B 1 98 ? -13.43 -30.609 -5.172 1 95.75 98 ALA B O 1
ATOM 3501 N N . PRO B 1 99 ? -13.102 -28.516 -4.352 1 95.5 99 PRO B N 1
ATOM 3502 C CA . PRO B 1 99 ? -14.555 -28.328 -4.387 1 95.5 99 PRO B CA 1
ATOM 3503 C C . PRO B 1 99 ? -15.094 -28.156 -5.809 1 95.5 99 PRO B C 1
ATOM 3505 O O . PRO B 1 99 ? -14.453 -27.484 -6.633 1 95.5 99 PRO B O 1
ATOM 3508 N N . HIS B 1 100 ? -16.25 -28.766 -6.07 1 95 100 HIS B N 1
ATOM 3509 C CA . HIS B 1 100 ? -16.844 -28.609 -7.391 1 95 100 HIS B CA 1
ATOM 3510 C C . HIS B 1 100 ? -18.062 -27.688 -7.34 1 95 100 HIS B C 1
ATOM 3512 O O . HIS B 1 100 ? -18.625 -27.328 -8.375 1 95 100 HIS B O 1
ATOM 3518 N N . GLU B 1 101 ? -18.469 -27.344 -6.207 1 96.19 101 GLU B N 1
ATOM 3519 C CA . GLU B 1 101 ? -19.547 -26.375 -5.996 1 96.19 101 GLU B CA 1
ATOM 3520 C C . GLU B 1 101 ? -19.344 -25.609 -4.688 1 96.19 101 GLU B C 1
ATOM 3522 O O . GLU B 1 101 ? -18.625 -26.062 -3.799 1 96.19 101 GLU B O 1
ATOM 3527 N N . THR B 1 102 ? -19.969 -24.5 -4.617 1 97 102 THR B N 1
ATOM 3528 C CA . THR B 1 102 ? -19.984 -23.75 -3.361 1 97 102 THR B CA 1
ATOM 3529 C C . THR B 1 102 ? -20.891 -24.422 -2.34 1 97 102 THR B C 1
ATOM 3531 O O . THR B 1 102 ? -21.609 -25.375 -2.668 1 97 102 THR B O 1
ATOM 3534 N N . ASN B 1 103 ? -20.828 -23.891 -1.116 1 95.25 103 ASN B N 1
ATOM 3535 C CA . ASN B 1 103 ? -21.719 -24.422 -0.077 1 95.25 103 ASN B CA 1
ATOM 3536 C C . ASN B 1 103 ? -23.188 -24.109 -0.38 1 95.25 103 ASN B C 1
ATOM 3538 O O . ASN B 1 103 ? -24.078 -24.688 0.229 1 95.25 103 ASN B O 1
ATOM 3542 N N . GLN B 1 104 ? -23.422 -23.25 -1.354 1 94.25 104 GLN B N 1
ATOM 3543 C CA . GLN B 1 104 ? -24.781 -22.891 -1.747 1 94.25 104 GLN B CA 1
ATOM 3544 C C . GLN B 1 104 ? -25.203 -23.625 -3.014 1 94.25 104 GLN B C 1
ATOM 3546 O O . GLN B 1 104 ? -26.25 -23.328 -3.592 1 94.25 104 GLN B O 1
ATOM 3551 N N . GLY B 1 105 ? -24.328 -24.453 -3.467 1 94.19 105 GLY B N 1
ATOM 3552 C CA . GLY B 1 105 ? -24.688 -25.328 -4.566 1 94.19 105 GLY B CA 1
ATOM 3553 C C . GLY B 1 105 ? -24.344 -24.75 -5.93 1 94.19 105 GLY B C 1
ATOM 3554 O O . GLY B 1 105 ? -24.766 -25.297 -6.957 1 94.19 105 GLY B O 1
ATOM 3555 N N . VAL B 1 106 ? -23.688 -23.656 -5.961 1 95.81 106 VAL B N 1
ATOM 3556 C CA . VAL B 1 106 ? -23.297 -23.094 -7.246 1 95.81 106 VAL B CA 1
ATOM 3557 C C . VAL B 1 106 ? -22.062 -23.812 -7.789 1 95.81 106 VAL B C 1
ATOM 3559 O O . VAL B 1 106 ? -21.031 -23.875 -7.125 1 95.81 106 VAL B O 1
ATOM 3562 N N . LYS B 1 107 ? -22.188 -24.297 -8.969 1 96.19 107 LYS B N 1
ATOM 3563 C CA . LYS B 1 107 ? -21.125 -25.109 -9.562 1 96.19 107 LYS B CA 1
ATOM 3564 C C . LYS B 1 107 ? -19.906 -24.25 -9.914 1 96.19 107 LYS B C 1
ATOM 3566 O O . LYS B 1 107 ? -20.047 -23.141 -10.414 1 96.19 107 LYS B O 1
ATOM 3571 N N . LEU B 1 108 ? -18.719 -24.797 -9.664 1 96.12 108 LEU B N 1
ATOM 3572 C CA . LEU B 1 108 ? -17.469 -24.188 -10.102 1 96.12 108 LEU B CA 1
ATOM 3573 C C . LEU B 1 108 ? -17.062 -24.719 -11.477 1 96.12 108 LEU B C 1
ATOM 3575 O O . LEU B 1 108 ? -16.641 -25.875 -11.602 1 96.12 108 LEU B O 1
ATOM 3579 N N . ALA B 1 109 ? -17.094 -23.875 -12.422 1 89.38 109 ALA B N 1
ATOM 3580 C CA . ALA B 1 109 ? -16.969 -24.312 -13.812 1 89.38 109 ALA B CA 1
ATOM 3581 C C . ALA B 1 109 ? -15.508 -24.391 -14.234 1 89.38 109 ALA B C 1
ATOM 3583 O O . ALA B 1 109 ? -15.172 -25.078 -15.211 1 89.38 109 ALA B O 1
ATOM 3584 N N . TYR B 1 110 ? -14.641 -23.703 -13.5 1 91.44 110 TYR B N 1
ATOM 3585 C CA . TYR B 1 110 ? -13.25 -23.609 -13.938 1 91.44 110 TYR B CA 1
ATOM 3586 C C . TYR B 1 110 ? -12.297 -24.078 -12.836 1 91.44 110 TYR B C 1
ATOM 3588 O O . TYR B 1 110 ? -12.531 -23.797 -11.656 1 91.44 110 TYR B O 1
ATOM 3596 N N . LYS B 1 111 ? -11.211 -24.766 -13.227 1 92.81 111 LYS B N 1
ATOM 3597 C CA . LYS B 1 111 ? -10.203 -25.203 -12.266 1 92.81 111 LYS B CA 1
ATOM 3598 C C . LYS B 1 111 ? -9.562 -24.031 -11.547 1 92.81 111 LYS B C 1
ATOM 3600 O O . LYS B 1 111 ? -9.172 -24.141 -10.391 1 92.81 111 LYS B O 1
ATOM 3605 N N . GLU B 1 112 ? -9.523 -22.859 -12.297 1 93.38 112 GLU B N 1
ATOM 3606 C CA . GLU B 1 112 ? -8.977 -21.656 -11.695 1 93.38 112 GLU B CA 1
ATOM 3607 C C . GLU B 1 112 ? -9.82 -21.203 -10.516 1 93.38 112 GLU B C 1
ATOM 3609 O O . GLU B 1 112 ? -9.281 -20.703 -9.516 1 93.38 112 GLU B O 1
ATOM 3614 N N . HIS B 1 113 ? -11.141 -21.375 -10.594 1 96.12 113 HIS B N 1
ATOM 3615 C CA . HIS B 1 113 ? -12.031 -21.031 -9.484 1 96.12 113 HIS B CA 1
ATOM 3616 C C . HIS B 1 113 ? -11.883 -22.016 -8.328 1 96.12 113 HIS B C 1
ATOM 3618 O O . HIS B 1 113 ? -11.945 -21.625 -7.164 1 96.12 113 HIS B O 1
ATOM 3624 N N . ILE B 1 114 ? -11.695 -23.266 -8.719 1 97.31 114 ILE B N 1
ATOM 3625 C CA . ILE B 1 114 ? -11.438 -24.281 -7.707 1 97.31 114 ILE B CA 1
ATOM 3626 C C . ILE B 1 114 ? -10.18 -23.906 -6.922 1 97.31 114 ILE B C 1
ATOM 3628 O O . ILE B 1 114 ? -10.172 -23.953 -5.691 1 97.31 114 ILE B O 1
ATOM 3632 N N . SER B 1 115 ? -9.188 -23.5 -7.609 1 97.69 115 SER B N 1
ATOM 3633 C CA . SER B 1 115 ? -7.918 -23.109 -7.008 1 97.69 115 SER B CA 1
ATOM 3634 C C . SER B 1 115 ? -8.117 -21.953 -6.027 1 97.69 115 SER B C 1
ATOM 3636 O O . SER B 1 115 ? -7.438 -21.891 -4.996 1 97.69 115 SER B O 1
ATOM 3638 N N . ASP B 1 116 ? -9.055 -21.047 -6.332 1 98.12 116 ASP B N 1
ATOM 3639 C CA . ASP B 1 116 ? -9.336 -19.922 -5.445 1 98.12 116 ASP B CA 1
ATOM 3640 C C . ASP B 1 116 ? -9.789 -20.406 -4.066 1 98.12 116 ASP B C 1
ATOM 3642 O O . ASP B 1 116 ? -9.359 -19.875 -3.043 1 98.12 116 ASP B O 1
ATOM 3646 N N . PHE B 1 117 ? -10.609 -21.406 -4.016 1 98.31 117 PHE B N 1
ATOM 3647 C CA . PHE B 1 117 ? -11.117 -21.938 -2.756 1 98.31 117 PHE B CA 1
ATOM 3648 C C . PHE B 1 117 ? -10.039 -22.734 -2.031 1 98.31 117 PHE B C 1
ATOM 3650 O O . PHE B 1 117 ? -9.914 -22.656 -0.808 1 98.31 117 PHE B O 1
ATOM 3657 N N . MET B 1 118 ? -9.25 -23.453 -2.762 1 98.69 118 MET B N 1
ATOM 3658 C CA . MET B 1 118 ? -8.203 -24.281 -2.174 1 98.69 118 MET B CA 1
ATOM 3659 C C . MET B 1 118 ? -7.094 -23.422 -1.577 1 98.69 118 MET B C 1
ATOM 3661 O O . MET B 1 118 ? -6.551 -23.75 -0.52 1 98.69 118 MET B O 1
ATOM 3665 N N . ARG B 1 119 ? -6.797 -22.297 -2.221 1 98.75 119 ARG B N 1
ATOM 3666 C CA . ARG B 1 119 ? -5.645 -21.5 -1.811 1 98.75 119 ARG B CA 1
ATOM 3667 C C . ARG B 1 119 ? -5.891 -20.844 -0.457 1 98.75 119 ARG B C 1
ATOM 3669 O O . ARG B 1 119 ? -4.98 -20.766 0.371 1 98.75 119 ARG B O 1
ATOM 3676 N N . VAL B 1 120 ? -7.074 -20.328 -0.236 1 98.62 120 VAL B N 1
ATOM 3677 C CA . VAL B 1 120 ? -7.367 -19.688 1.042 1 98.62 120 VAL B CA 1
ATOM 3678 C C . VAL B 1 120 ? -7.371 -20.734 2.156 1 98.62 120 VAL B C 1
ATOM 3680 O O . VAL B 1 120 ? -6.883 -20.469 3.26 1 98.62 120 VAL B O 1
ATOM 3683 N N . LYS B 1 121 ? -7.93 -21.906 1.841 1 98.44 121 LYS B N 1
ATOM 3684 C CA . LYS B 1 121 ? -7.934 -23 2.811 1 98.44 121 LYS B CA 1
ATOM 3685 C C . LYS B 1 121 ? -6.508 -23.406 3.189 1 98.44 121 LYS B C 1
ATOM 3687 O O . LYS B 1 121 ? -6.207 -23.594 4.371 1 98.44 121 LYS B O 1
ATOM 3692 N N . ALA B 1 122 ? -5.652 -23.516 2.217 1 98.75 122 ALA B N 1
ATOM 3693 C CA . ALA B 1 122 ? -4.262 -23.891 2.457 1 98.75 122 ALA B CA 1
ATOM 3694 C C . ALA B 1 122 ? -3.588 -22.906 3.402 1 98.75 122 ALA B C 1
ATOM 3696 O O . ALA B 1 122 ? -2.986 -23.297 4.402 1 98.75 122 ALA B O 1
ATOM 3697 N N . VAL B 1 123 ? -3.727 -21.641 3.143 1 98.81 123 VAL B N 1
ATOM 3698 C CA . VAL B 1 123 ? -3.055 -20.625 3.939 1 98.81 123 VAL B CA 1
ATOM 3699 C C . VAL B 1 123 ? -3.697 -20.547 5.324 1 98.81 123 VAL B C 1
ATOM 3701 O O . VAL B 1 123 ? -3.01 -20.312 6.32 1 98.81 123 VAL B O 1
ATOM 3704 N N . HIS B 1 124 ? -5.008 -20.719 5.391 1 98.75 124 HIS B N 1
ATOM 3705 C CA . HIS B 1 124 ? -5.695 -20.719 6.68 1 98.75 124 HIS B CA 1
ATOM 3706 C C . HIS B 1 124 ? -5.18 -21.828 7.578 1 98.75 124 HIS B C 1
ATOM 3708 O O . HIS B 1 124 ? -5 -21.641 8.781 1 98.75 124 HIS B O 1
ATOM 3714 N N . GLU B 1 125 ? -4.906 -22.969 7.023 1 98.31 125 GLU B N 1
ATOM 3715 C CA . GLU B 1 125 ? -4.551 -24.156 7.789 1 98.31 125 GLU B CA 1
ATOM 3716 C C . GLU B 1 125 ? -3.07 -24.156 8.156 1 98.31 125 GLU B C 1
ATOM 3718 O O . GLU B 1 125 ? -2.691 -24.625 9.227 1 98.31 125 GLU B O 1
ATOM 3723 N N . TYR B 1 126 ? -2.234 -23.562 7.27 1 98.25 126 TYR B N 1
ATOM 3724 C CA . TYR B 1 126 ? -0.804 -23.75 7.477 1 98.25 126 TYR B CA 1
ATOM 3725 C C . TYR B 1 126 ? -0.106 -22.422 7.73 1 98.25 126 TYR B C 1
ATOM 3727 O O . TYR B 1 126 ? 0.997 -22.375 8.281 1 98.25 126 TYR B O 1
ATOM 3735 N N . GLY B 1 127 ? -0.748 -21.344 7.328 1 98.56 127 GLY B N 1
ATOM 3736 C CA . GLY B 1 127 ? -0.034 -20.078 7.297 1 98.56 127 GLY B CA 1
ATOM 3737 C C . GLY B 1 127 ? 1.035 -20.016 6.223 1 98.56 127 GLY B C 1
ATOM 3738 O O . GLY B 1 127 ? 1.417 -21.047 5.664 1 98.56 127 GLY B O 1
ATOM 3739 N N . GLY B 1 128 ? 1.483 -18.828 5.883 1 98.81 128 GLY B N 1
ATOM 3740 C CA . GLY B 1 128 ? 2.539 -18.688 4.895 1 98.81 128 GLY B CA 1
ATOM 3741 C C . GLY B 1 128 ? 2.145 -17.797 3.729 1 98.81 128 GLY B C 1
ATOM 3742 O O . GLY B 1 128 ? 1.183 -17.031 3.822 1 98.81 128 GLY B O 1
ATOM 3743 N N . VAL B 1 129 ? 2.932 -17.875 2.682 1 98.94 129 VAL B N 1
ATOM 3744 C CA . VAL B 1 129 ? 2.736 -17.078 1.474 1 98.94 129 VAL B CA 1
ATOM 3745 C C . VAL B 1 129 ? 2.1 -17.938 0.386 1 98.94 129 VAL B C 1
ATOM 3747 O O . VAL B 1 129 ? 2.588 -19.031 0.086 1 98.94 129 VAL B O 1
ATOM 3750 N N . TYR B 1 130 ? 0.949 -17.484 -0.105 1 98.94 130 TYR B N 1
ATOM 3751 C CA . TYR B 1 130 ? 0.397 -18.141 -1.29 1 98.94 130 TYR B CA 1
ATOM 3752 C C . TYR B 1 130 ? 0.946 -17.5 -2.562 1 98.94 130 TYR B C 1
ATOM 3754 O O . TYR B 1 130 ? 1.05 -16.281 -2.66 1 98.94 130 TYR B O 1
ATOM 3762 N N . ILE B 1 131 ? 1.222 -18.359 -3.596 1 98.94 131 ILE B N 1
ATOM 3763 C CA . ILE B 1 131 ? 1.775 -17.875 -4.859 1 98.94 131 ILE B CA 1
ATOM 3764 C C . ILE B 1 131 ? 1.124 -18.625 -6.02 1 98.94 131 ILE B C 1
ATOM 3766 O O . ILE B 1 131 ? 1.263 -19.844 -6.137 1 98.94 131 ILE B O 1
ATOM 3770 N N . ASP B 1 132 ? 0.388 -17.828 -6.914 1 98.75 132 ASP B N 1
ATOM 3771 C CA . ASP B 1 132 ? -0.078 -18.422 -8.164 1 98.75 132 ASP B CA 1
ATOM 3772 C C . ASP B 1 132 ? 1.097 -18.859 -9.039 1 98.75 132 ASP B C 1
ATOM 3774 O O . ASP B 1 132 ? 2.164 -18.25 -9 1 98.75 132 ASP B O 1
ATOM 3778 N N . PHE B 1 133 ? 0.862 -19.766 -9.898 1 98.56 133 PHE B N 1
ATOM 3779 C CA . PHE B 1 133 ? 1.94 -20.297 -10.719 1 98.56 133 PHE B CA 1
ATOM 3780 C C . PHE B 1 133 ? 2.354 -19.312 -11.797 1 98.56 133 PHE B C 1
ATOM 3782 O O . PHE B 1 133 ? 3.383 -19.484 -12.453 1 98.56 133 PHE B O 1
ATOM 3789 N N . ASP B 1 134 ? 1.58 -18.281 -12.039 1 98.38 134 ASP B N 1
ATOM 3790 C CA . ASP B 1 134 ? 2.02 -17.234 -12.961 1 98.38 134 ASP B CA 1
ATOM 3791 C C . ASP B 1 134 ? 2.504 -16 -12.203 1 98.38 134 ASP B C 1
ATOM 3793 O O . ASP B 1 134 ? 2.561 -14.906 -12.766 1 98.38 134 ASP B O 1
ATOM 3797 N N . VAL B 1 135 ? 2.736 -16.125 -10.906 1 98.88 135 VAL B N 1
ATOM 3798 C CA . VAL B 1 135 ? 3.416 -15.117 -10.109 1 98.88 135 VAL B CA 1
ATOM 3799 C C . VAL B 1 135 ? 4.906 -15.445 -10.016 1 98.88 135 VAL B C 1
ATOM 3801 O O . VAL B 1 135 ? 5.281 -16.578 -9.703 1 98.88 135 VAL B O 1
ATOM 3804 N N . GLN B 1 136 ? 5.754 -14.484 -10.336 1 98.88 136 GLN B N 1
ATOM 3805 C CA . GLN B 1 136 ? 7.203 -14.617 -10.195 1 98.88 136 GLN B CA 1
ATOM 3806 C C . GLN B 1 136 ? 7.727 -13.781 -9.031 1 98.88 136 GLN B C 1
ATOM 3808 O O . GLN B 1 136 ? 7.438 -12.586 -8.945 1 98.88 136 GLN B O 1
ATOM 3813 N N . VAL B 1 137 ? 8.477 -14.438 -8.148 1 98.88 137 VAL B N 1
ATOM 3814 C CA . VAL B 1 137 ? 9.062 -13.734 -7.012 1 98.88 137 VAL B CA 1
ATOM 3815 C C . VAL B 1 137 ? 10.312 -12.977 -7.453 1 98.88 137 VAL B C 1
ATOM 3817 O O . VAL B 1 137 ? 11.164 -13.531 -8.148 1 98.88 137 VAL B O 1
ATOM 3820 N N . LEU B 1 138 ? 10.383 -11.695 -7.051 1 98.06 138 LEU B N 1
ATOM 3821 C CA . LEU B 1 138 ? 11.492 -10.875 -7.516 1 98.06 138 LEU B CA 1
ATOM 3822 C C . LEU B 1 138 ? 12.398 -10.477 -6.359 1 98.06 138 LEU B C 1
ATOM 3824 O O . LEU B 1 138 ? 13.531 -10.039 -6.574 1 98.06 138 LEU B O 1
ATOM 3828 N N . ARG B 1 139 ? 11.812 -10.68 -5.129 1 95.81 139 ARG B N 1
ATOM 3829 C CA . ARG B 1 139 ? 12.594 -10.297 -3.955 1 95.81 139 ARG B CA 1
ATOM 3830 C C . ARG B 1 139 ? 12.062 -10.992 -2.703 1 95.81 139 ARG B C 1
ATOM 3832 O O . ARG B 1 139 ? 10.922 -11.461 -2.682 1 95.81 139 ARG B O 1
ATOM 3839 N N . ASP B 1 140 ? 12.961 -10.969 -1.684 1 96.94 140 ASP B N 1
ATOM 3840 C CA . ASP B 1 140 ? 12.562 -11.555 -0.407 1 96.94 140 ASP B CA 1
ATOM 3841 C C . ASP B 1 140 ? 11.5 -10.703 0.286 1 96.94 140 ASP B C 1
ATOM 3843 O O . ASP B 1 140 ? 11.508 -9.477 0.155 1 96.94 140 ASP B O 1
ATOM 3847 N N . VAL B 1 141 ? 10.625 -11.367 1.005 1 97.81 141 VAL B N 1
ATOM 3848 C CA . VAL B 1 141 ? 9.562 -10.656 1.708 1 97.81 141 VAL B CA 1
ATOM 3849 C C . VAL B 1 141 ? 9.68 -10.906 3.211 1 97.81 141 VAL B C 1
ATOM 3851 O O . VAL B 1 141 ? 8.695 -10.789 3.945 1 97.81 141 VAL B O 1
ATOM 3854 N N . ALA B 1 142 ? 10.852 -11.242 3.723 1 97.5 142 ALA B N 1
ATOM 3855 C CA . ALA B 1 142 ? 11.047 -11.516 5.145 1 97.5 142 ALA B CA 1
ATOM 3856 C C . ALA B 1 142 ? 10.625 -10.328 5.996 1 97.5 142 ALA B C 1
ATOM 3858 O O . ALA B 1 142 ? 9.984 -10.492 7.035 1 97.5 142 ALA B O 1
ATOM 3859 N N . ALA B 1 143 ? 10.992 -9.141 5.551 1 96.88 143 ALA B N 1
ATOM 3860 C CA . ALA B 1 143 ? 10.641 -7.945 6.312 1 96.88 143 ALA B CA 1
ATOM 3861 C C . ALA B 1 143 ? 9.125 -7.805 6.445 1 96.88 143 ALA B C 1
ATOM 3863 O O . ALA B 1 143 ? 8.625 -7.363 7.48 1 96.88 143 ALA B O 1
ATOM 3864 N N . LEU B 1 144 ? 8.383 -8.195 5.402 1 98.19 144 LEU B N 1
ATOM 3865 C CA . LEU B 1 144 ? 6.926 -8.148 5.445 1 98.19 144 LEU B CA 1
ATOM 3866 C C . LEU B 1 144 ? 6.379 -9.227 6.383 1 98.19 144 LEU B C 1
ATOM 3868 O O . LEU B 1 144 ? 5.484 -8.961 7.184 1 98.19 144 LEU B O 1
ATOM 3872 N N . ARG B 1 145 ? 6.973 -10.383 6.332 1 97.94 145 ARG B N 1
ATOM 3873 C CA . ARG B 1 145 ? 6.531 -11.477 7.191 1 97.94 145 ARG B CA 1
ATOM 3874 C C . ARG B 1 145 ? 6.773 -11.148 8.664 1 97.94 145 ARG B C 1
ATOM 3876 O O . ARG B 1 145 ? 6.043 -11.625 9.539 1 97.94 145 ARG B O 1
ATOM 3883 N N . LYS B 1 146 ? 7.738 -10.32 8.922 1 96.81 146 LYS B N 1
ATOM 3884 C CA . LYS B 1 146 ? 8.148 -10 10.289 1 96.81 146 LYS B CA 1
ATOM 3885 C C . LYS B 1 146 ? 7.605 -8.648 10.727 1 96.81 146 LYS B C 1
ATOM 3887 O O . LYS B 1 146 ? 8.039 -8.094 11.742 1 96.81 146 LYS B O 1
ATOM 3892 N N . SER B 1 147 ? 6.695 -8.125 10.031 1 96.62 147 SER B N 1
ATOM 3893 C CA . SER B 1 147 ? 6.227 -6.758 10.242 1 96.62 147 SER B CA 1
ATOM 3894 C C . SER B 1 147 ? 5.367 -6.652 11.492 1 96.62 147 SER B C 1
ATOM 3896 O O . SER B 1 147 ? 5.105 -5.551 11.984 1 96.62 147 SER B O 1
ATOM 3898 N N . GLY B 1 148 ? 4.863 -7.707 12 1 96.44 148 GLY B N 1
ATOM 3899 C CA . GLY B 1 148 ? 3.971 -7.691 13.148 1 96.44 148 GLY B CA 1
ATOM 3900 C C . GLY B 1 148 ? 2.508 -7.82 12.766 1 96.44 148 GLY B C 1
ATOM 3901 O O . GLY B 1 148 ? 1.655 -8.07 13.617 1 96.44 148 GLY B O 1
ATOM 3902 N N . PHE B 1 149 ? 2.191 -7.715 11.477 1 97.88 149 PHE B N 1
ATOM 3903 C CA . PHE B 1 149 ? 0.835 -7.941 10.992 1 97.88 149 PHE B CA 1
ATOM 3904 C C . PHE B 1 149 ? 0.576 -9.43 10.781 1 97.88 149 PHE B C 1
ATOM 3906 O O . PHE B 1 149 ? 1.474 -10.172 10.375 1 97.88 149 PHE B O 1
ATOM 3913 N N . THR B 1 150 ? -0.658 -9.828 11.008 1 98.12 150 THR B N 1
ATOM 3914 C CA . THR B 1 150 ? -0.964 -11.25 10.914 1 98.12 150 THR B CA 1
ATOM 3915 C C . THR B 1 150 ? -1.211 -11.648 9.469 1 98.12 150 THR B C 1
ATOM 3917 O O . THR B 1 150 ? -1.161 -12.836 9.133 1 98.12 150 THR B O 1
ATOM 3920 N N . ALA B 1 151 ? -1.55 -10.648 8.617 1 98.75 151 ALA B N 1
ATOM 3921 C CA . ALA B 1 151 ? -1.755 -10.883 7.191 1 98.75 151 ALA B CA 1
ATOM 3922 C C . ALA B 1 151 ? -1.292 -9.688 6.363 1 98.75 151 ALA B C 1
ATOM 3924 O O . ALA B 1 151 ? -1.331 -8.547 6.836 1 98.75 151 ALA B O 1
ATOM 3925 N N . VAL B 1 152 ? -0.8 -9.969 5.168 1 98.88 152 VAL B N 1
ATOM 3926 C CA . VAL B 1 152 ? -0.326 -8.938 4.246 1 98.88 152 VAL B CA 1
ATOM 3927 C C . VAL B 1 152 ? -0.888 -9.195 2.852 1 98.88 152 VAL B C 1
ATOM 3929 O O . VAL B 1 152 ? -0.855 -10.328 2.361 1 98.88 152 VAL B O 1
ATOM 3932 N N . GLY B 1 153 ? -1.479 -8.188 2.256 1 98.81 153 GLY B N 1
ATOM 3933 C CA . GLY B 1 153 ? -1.931 -8.211 0.874 1 98.81 153 GLY B CA 1
ATOM 3934 C C . GLY B 1 153 ? -1.499 -6.996 0.08 1 98.81 153 GLY B C 1
ATOM 3935 O O . GLY B 1 153 ? -0.971 -6.035 0.645 1 98.81 153 GLY B O 1
ATOM 3936 N N . GLY B 1 154 ? -1.604 -7.078 -1.208 1 98.81 154 GLY B N 1
ATOM 3937 C CA . GLY B 1 154 ? -1.296 -5.98 -2.107 1 98.81 154 GLY B CA 1
ATOM 3938 C C . GLY B 1 154 ? -2.42 -5.668 -3.08 1 98.81 154 GLY B C 1
ATOM 3939 O O . GLY B 1 154 ? -3.113 -6.578 -3.543 1 98.81 154 GLY B O 1
ATOM 3940 N N . ARG B 1 155 ? -2.564 -4.379 -3.387 1 98.75 155 ARG B N 1
ATOM 3941 C CA . ARG B 1 155 ? -3.557 -3.949 -4.367 1 98.75 155 ARG B CA 1
ATOM 3942 C C . ARG B 1 155 ? -3.174 -4.406 -5.77 1 98.75 155 ARG B C 1
ATOM 3944 O O . ARG B 1 155 ? -1.996 -4.629 -6.055 1 98.75 155 ARG B O 1
ATOM 3951 N N . GLN B 1 156 ? -4.227 -4.555 -6.582 1 98.25 156 GLN B N 1
ATOM 3952 C CA . GLN B 1 156 ? -4.074 -4.621 -8.031 1 98.25 156 GLN B CA 1
ATOM 3953 C C . GLN B 1 156 ? -4.344 -3.262 -8.672 1 98.25 156 GLN B C 1
ATOM 3955 O O . GLN B 1 156 ? -4.703 -2.305 -7.984 1 98.25 156 GLN B O 1
ATOM 3960 N N . ILE B 1 157 ? -4.141 -3.234 -9.969 1 96.38 157 ILE B N 1
ATOM 3961 C CA . ILE B 1 157 ? -4.352 -1.986 -10.688 1 96.38 157 ILE B CA 1
ATOM 3962 C C . ILE B 1 157 ? -5.793 -1.516 -10.5 1 96.38 157 ILE B C 1
ATOM 3964 O O . ILE B 1 157 ? -6.051 -0.313 -10.406 1 96.38 157 ILE B O 1
ATOM 3968 N N . ASP B 1 158 ? -6.73 -2.387 -10.359 1 94.88 158 ASP B N 1
ATOM 3969 C CA . ASP B 1 158 ? -8.133 -2.027 -10.195 1 94.88 158 ASP B CA 1
ATOM 3970 C C . ASP B 1 158 ? -8.461 -1.718 -8.734 1 94.88 158 ASP B C 1
ATOM 3972 O O . ASP B 1 158 ? -9.633 -1.562 -8.375 1 94.88 158 ASP B O 1
ATOM 3976 N N . GLN B 1 159 ? -7.516 -1.794 -7.836 1 94.69 159 GLN B N 1
ATOM 3977 C CA . GLN B 1 159 ? -7.566 -1.381 -6.438 1 94.69 159 GLN B CA 1
ATOM 3978 C C . GLN B 1 159 ? -8.172 -2.475 -5.562 1 94.69 159 GLN B C 1
ATOM 3980 O O . GLN B 1 159 ? -8.242 -2.33 -4.34 1 94.69 159 GLN B O 1
ATOM 3985 N N . ASN B 1 160 ? -8.586 -3.598 -6.207 1 97.12 160 ASN B N 1
ATOM 3986 C CA . ASN B 1 160 ? -8.836 -4.785 -5.402 1 97.12 160 ASN B CA 1
ATOM 3987 C C . ASN B 1 160 ? -7.531 -5.438 -4.941 1 97.12 160 ASN B C 1
ATOM 3989 O O . ASN B 1 160 ? -6.465 -5.148 -5.484 1 97.12 160 ASN B O 1
ATOM 3993 N N . LEU B 1 161 ? -7.652 -6.191 -3.895 1 98.56 161 LEU B N 1
ATOM 3994 C CA . LEU B 1 161 ? -6.477 -6.934 -3.451 1 98.56 161 LEU B CA 1
ATOM 3995 C C . LEU B 1 161 ? -6.203 -8.117 -4.371 1 98.56 161 LEU B C 1
ATOM 3997 O O . LEU B 1 161 ? -7.141 -8.742 -4.879 1 98.56 161 LEU B O 1
ATOM 4001 N N . ASN B 1 162 ? -4.941 -8.414 -4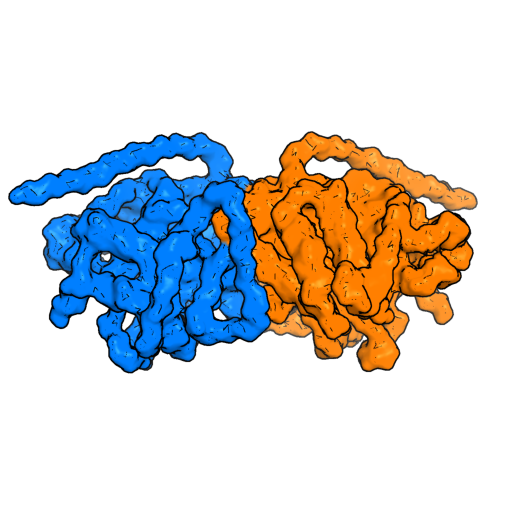.531 1 98.75 162 ASN B N 1
ATOM 4002 C CA . ASN B 1 162 ? -4.5 -9.57 -5.309 1 98.75 162 ASN B CA 1
ATOM 4003 C C . ASN B 1 162 ? -4.758 -10.875 -4.57 1 98.75 162 ASN B C 1
ATOM 4005 O O . ASN B 1 162 ? -4.289 -11.062 -3.445 1 98.75 162 ASN B O 1
ATOM 4009 N N . SER B 1 163 ? -5.531 -11.742 -5.18 1 98.5 163 SER B N 1
ATOM 4010 C CA . SER B 1 163 ? -5.82 -13.023 -4.539 1 98.5 163 SER B CA 1
ATOM 4011 C C . SER B 1 163 ? -4.855 -14.109 -5.004 1 98.5 163 SER B C 1
ATOM 4013 O O . SER B 1 163 ? -4.855 -15.219 -4.473 1 98.5 163 SER B O 1
ATOM 4015 N N . GLY B 1 164 ? -4.008 -13.781 -6.012 1 98.69 164 GLY B N 1
ATOM 4016 C CA . GLY B 1 164 ? -3.049 -14.75 -6.512 1 98.69 164 GLY B CA 1
ATOM 4017 C C . GLY B 1 164 ? -1.774 -14.812 -5.691 1 98.69 164 GLY B C 1
ATOM 4018 O O . GLY B 1 164 ? -0.951 -15.711 -5.879 1 98.69 164 GLY B O 1
ATOM 4019 N N . THR B 1 165 ? -1.594 -13.82 -4.855 1 98.81 165 THR B N 1
ATOM 4020 C CA . THR B 1 165 ? -0.496 -13.836 -3.895 1 98.81 165 THR B CA 1
ATOM 4021 C C . THR B 1 165 ? -0.844 -13.016 -2.658 1 98.81 165 THR B C 1
ATOM 4023 O O . THR B 1 165 ? -1.324 -11.883 -2.771 1 98.81 165 THR B O 1
ATOM 4026 N N . PHE B 1 166 ? -0.721 -13.562 -1.496 1 98.88 166 PHE B N 1
ATOM 4027 C CA . PHE B 1 166 ? -0.976 -12.984 -0.18 1 98.88 166 PHE B CA 1
ATOM 4028 C C . PHE B 1 166 ? -0.289 -13.805 0.909 1 98.88 166 PHE B C 1
ATOM 4030 O O . PHE B 1 166 ? 0.242 -14.883 0.64 1 98.88 166 PHE B O 1
ATOM 4037 N N . MET B 1 167 ? -0.2 -13.297 2.076 1 98.62 167 MET B N 1
ATOM 4038 C CA . MET B 1 167 ? 0.415 -14.07 3.152 1 98.62 167 MET B CA 1
ATOM 4039 C C . MET B 1 167 ? -0.331 -13.859 4.465 1 98.62 167 MET B C 1
ATOM 4041 O O . MET B 1 167 ? -0.976 -12.828 4.66 1 98.62 167 MET B O 1
ATOM 4045 N N . SER B 1 168 ? -0.295 -14.852 5.266 1 98.69 168 SER B N 1
ATOM 4046 C CA . SER B 1 168 ? -1.036 -14.836 6.523 1 98.69 168 SER B CA 1
ATOM 4047 C C . SER B 1 168 ? -0.438 -15.812 7.527 1 98.69 168 SER B C 1
ATOM 4049 O O . SER B 1 168 ? 0.177 -16.812 7.141 1 98.69 168 SER B O 1
ATOM 4051 N N . LYS B 1 169 ? -0.691 -15.484 8.734 1 98.25 169 LYS B N 1
ATOM 4052 C CA . LYS B 1 169 ? -0.576 -16.516 9.766 1 98.25 169 LYS B CA 1
ATOM 4053 C C . LYS B 1 169 ? -1.681 -17.547 9.633 1 98.25 169 LYS B C 1
ATOM 4055 O O . LYS B 1 169 ? -2.676 -17.328 8.938 1 98.25 169 LYS B O 1
ATOM 4060 N N . LYS B 1 170 ? -1.384 -18.656 10.266 1 97.75 170 LYS B N 1
ATOM 4061 C CA . LYS B 1 170 ? -2.42 -19.688 10.32 1 97.75 170 LYS B CA 1
ATOM 4062 C C . LYS B 1 170 ? -3.639 -19.203 11.102 1 97.75 170 LYS B C 1
ATOM 4064 O O . LYS B 1 170 ? -3.498 -18.562 12.141 1 97.75 170 LYS B O 1
ATOM 4069 N N . GLY B 1 171 ? -4.82 -19.359 10.562 1 97.75 171 GLY B N 1
ATOM 4070 C CA . GLY B 1 171 ? -6.059 -19.188 11.312 1 97.75 171 GLY B CA 1
ATOM 4071 C C . GLY B 1 171 ? -6.418 -17.734 11.562 1 97.75 171 GLY B C 1
ATOM 4072 O O . GLY B 1 171 ? -7.086 -17.422 12.547 1 97.75 171 GLY B O 1
ATOM 4073 N N . THR B 1 172 ? -6.016 -16.859 10.766 1 97.75 172 THR B N 1
ATOM 4074 C CA . THR B 1 172 ? -6.273 -15.445 10.992 1 97.75 172 THR B CA 1
ATOM 4075 C C . THR B 1 172 ? -7.723 -15.102 10.664 1 97.75 172 THR B C 1
ATOM 4077 O O . THR B 1 172 ? -8.406 -15.859 9.961 1 97.75 172 THR B O 1
ATOM 4080 N N . LYS B 1 173 ? -8.188 -13.914 11.117 1 97.75 173 LYS B N 1
ATOM 4081 C CA . LYS B 1 173 ? -9.516 -13.406 10.797 1 97.75 173 LYS B CA 1
ATOM 4082 C C . LYS B 1 173 ? -9.688 -13.219 9.297 1 97.75 173 LYS B C 1
ATOM 4084 O O . LYS B 1 173 ? -10.758 -13.492 8.75 1 97.75 173 LYS B O 1
ATOM 4089 N N . MET B 1 174 ? -8.672 -12.789 8.641 1 98.44 174 MET B N 1
ATOM 4090 C CA . MET B 1 174 ? -8.781 -12.516 7.211 1 98.44 174 MET B CA 1
ATOM 4091 C C . MET B 1 174 ? -9.125 -13.789 6.445 1 98.44 174 MET B C 1
ATOM 4093 O O . MET B 1 174 ? -10.109 -13.836 5.707 1 98.44 174 MET B O 1
ATOM 4097 N N . THR B 1 175 ? -8.328 -14.82 6.703 1 98.69 175 THR B N 1
ATOM 4098 C CA . THR B 1 175 ? -8.562 -16.047 5.945 1 98.69 175 THR B CA 1
ATOM 4099 C C . THR B 1 175 ? -9.867 -16.703 6.375 1 98.69 175 THR B C 1
ATOM 4101 O O . THR B 1 175 ? -10.586 -17.266 5.543 1 98.69 175 THR B O 1
ATOM 4104 N N . LYS B 1 176 ? -10.203 -16.609 7.594 1 98.25 176 LYS B N 1
ATOM 4105 C CA . LYS B 1 176 ? -11.453 -17.188 8.078 1 98.25 176 LYS B CA 1
ATOM 4106 C C . LYS B 1 176 ? -12.656 -16.516 7.43 1 98.25 176 LYS B C 1
ATOM 4108 O O . LYS B 1 176 ? -13.516 -17.188 6.848 1 98.25 176 LYS B O 1
ATOM 4113 N N . LEU B 1 177 ? -12.695 -15.211 7.543 1 98.19 177 LEU B N 1
ATOM 4114 C CA . LEU B 1 177 ? -13.828 -14.461 7.004 1 98.19 177 LEU B CA 1
ATOM 4115 C C . LEU B 1 177 ? -13.883 -14.578 5.488 1 98.19 177 LEU B C 1
ATOM 4117 O O . LEU B 1 177 ? -14.969 -14.641 4.906 1 98.19 177 LEU B O 1
ATOM 4121 N N . TRP B 1 178 ? -12.75 -14.617 4.832 1 98.56 178 TRP B N 1
ATOM 4122 C CA . TRP B 1 178 ? -12.695 -14.812 3.385 1 98.56 178 TRP B CA 1
ATOM 4123 C C . TRP B 1 178 ? -13.258 -16.172 3 1 98.56 178 TRP B C 1
ATOM 4125 O O . TRP B 1 178 ? -14.148 -16.266 2.148 1 98.56 178 TRP B O 1
ATOM 4135 N N . MET B 1 179 ? -12.852 -17.234 3.637 1 97.44 179 MET B N 1
ATOM 4136 C CA . MET B 1 179 ? -13.32 -18.594 3.373 1 97.44 179 MET B CA 1
ATOM 4137 C C . MET B 1 179 ? -14.828 -18.703 3.57 1 97.44 179 MET B C 1
ATOM 4139 O O . MET B 1 179 ? -15.516 -19.359 2.793 1 97.44 179 MET B O 1
ATOM 4143 N N . GLU B 1 180 ? -15.281 -18.031 4.516 1 94.81 180 GLU B N 1
ATOM 4144 C CA . GLU B 1 180 ? -16.703 -18.094 4.844 1 94.81 180 GLU B CA 1
ATOM 4145 C C . GLU B 1 180 ? -17.547 -17.359 3.811 1 94.81 180 GLU B C 1
ATOM 4147 O O . GLU B 1 180 ? -18.609 -17.828 3.41 1 94.81 180 GLU B O 1
ATOM 4152 N N . ASN B 1 181 ? -17.062 -16.281 3.355 1 97.19 181 ASN B N 1
ATOM 4153 C CA . ASN B 1 181 ? -17.906 -15.406 2.547 1 97.19 181 ASN B CA 1
ATOM 4154 C C . ASN B 1 181 ? -17.734 -15.672 1.057 1 97.19 181 ASN B C 1
ATOM 4156 O O . ASN B 1 181 ? -18.609 -15.359 0.254 1 97.19 181 ASN B O 1
ATOM 4160 N N . MET B 1 182 ? -16.625 -16.297 0.706 1 97.44 182 MET B N 1
ATOM 4161 C CA . MET B 1 182 ? -16.391 -16.484 -0.722 1 97.44 182 MET B CA 1
ATOM 4162 C C . MET B 1 182 ? -17.422 -17.438 -1.326 1 97.44 182 MET B C 1
ATOM 4164 O O . MET B 1 182 ? -17.75 -17.328 -2.508 1 97.44 182 MET B O 1
ATOM 4168 N N . HIS B 1 183 ? -17.969 -18.344 -0.562 1 96.69 183 HIS B N 1
ATOM 4169 C CA . HIS B 1 183 ? -19.031 -19.219 -1.026 1 96.69 183 HIS B CA 1
ATOM 4170 C C . HIS B 1 183 ? -20.297 -18.422 -1.351 1 96.69 183 HIS B C 1
ATOM 4172 O O . HIS B 1 183 ? -20.984 -18.719 -2.324 1 96.69 183 HIS B O 1
ATOM 4178 N N . LYS B 1 184 ? -20.531 -17.422 -0.576 1 95.38 184 LYS B N 1
ATOM 4179 C CA . LYS B 1 184 ? -21.734 -16.594 -0.724 1 95.38 184 LYS B CA 1
ATOM 4180 C C . LYS B 1 184 ? -21.641 -15.703 -1.963 1 95.38 184 LYS B C 1
ATOM 4182 O O . LYS B 1 184 ? -22.641 -15.43 -2.615 1 95.38 184 LYS B O 1
ATOM 4187 N N . PHE B 1 185 ? -20.469 -15.359 -2.32 1 95.5 185 PHE B N 1
ATOM 4188 C CA . PHE B 1 185 ? -20.359 -14.297 -3.314 1 95.5 185 PHE B CA 1
ATOM 4189 C C . PHE B 1 185 ? -19.938 -14.867 -4.664 1 95.5 185 PHE B C 1
ATOM 4191 O O . PHE B 1 185 ? -19.906 -14.148 -5.668 1 95.5 185 PHE B O 1
ATOM 4198 N N . TYR B 1 186 ? -19.609 -16.125 -4.637 1 96.19 186 TYR B N 1
ATOM 4199 C CA . TYR B 1 186 ? -19.312 -16.719 -5.934 1 96.19 186 TYR B CA 1
ATOM 4200 C C . TYR B 1 186 ? -20.531 -16.656 -6.852 1 96.19 186 TYR B C 1
ATOM 4202 O O . TYR B 1 186 ? -21.609 -17.141 -6.504 1 96.19 186 TYR B O 1
ATOM 4210 N N . ASN B 1 187 ? -20.344 -16.109 -8.047 1 93.31 187 ASN B N 1
ATOM 4211 C CA . ASN B 1 187 ? -21.438 -15.945 -9 1 93.31 187 ASN B CA 1
ATOM 4212 C C . ASN B 1 187 ? -21.016 -16.391 -10.406 1 93.31 187 ASN B C 1
ATOM 4214 O O . ASN B 1 187 ? -21.672 -16.031 -11.391 1 93.31 187 ASN B O 1
ATOM 4218 N N . GLY B 1 188 ? -19.938 -17.047 -10.461 1 92.94 188 GLY B N 1
ATOM 4219 C CA . GLY B 1 188 ? -19.438 -17.484 -11.75 1 92.94 188 GLY B CA 1
ATOM 4220 C C . GLY B 1 188 ? -18.422 -16.531 -12.352 1 92.94 188 GLY B C 1
ATOM 4221 O O . GLY B 1 188 ? -17.688 -16.891 -13.273 1 92.94 188 GLY B O 1
ATOM 4222 N N . GLY B 1 189 ? -18.391 -15.297 -11.812 1 91.69 189 GLY B N 1
ATOM 4223 C CA . GLY B 1 189 ? -17.406 -14.336 -12.266 1 91.69 189 GLY B CA 1
ATOM 4224 C C . GLY B 1 189 ? -16 -14.625 -11.742 1 91.69 189 GLY B C 1
ATOM 4225 O O . GLY B 1 189 ? -15.844 -15.391 -10.789 1 91.69 189 GLY B O 1
ATOM 4226 N N . TRP B 1 190 ? -15.055 -14 -12.32 1 91.5 190 TRP B N 1
ATOM 4227 C CA . TRP B 1 190 ? -13.664 -14.336 -12.055 1 91.5 190 TRP B CA 1
ATOM 4228 C C . TRP B 1 190 ? -13.203 -13.719 -10.734 1 91.5 190 TRP B C 1
ATOM 4230 O O . TRP B 1 190 ? -12.336 -14.281 -10.055 1 91.5 190 TRP B O 1
ATOM 4240 N N . THR B 1 191 ? -13.836 -12.578 -10.297 1 95 191 THR B N 1
ATOM 4241 C CA . THR B 1 191 ? -13.141 -11.805 -9.273 1 95 191 THR B CA 1
ATOM 4242 C C . THR B 1 191 ? -14.016 -11.633 -8.039 1 95 191 THR B C 1
ATOM 4244 O O . THR B 1 191 ? -13.516 -11.289 -6.961 1 95 191 THR B O 1
ATOM 4247 N N . THR B 1 192 ? -15.289 -11.852 -8.109 1 96.06 192 THR B N 1
ATOM 4248 C CA . THR B 1 192 ? -16.188 -11.453 -7.039 1 96.06 192 THR B CA 1
ATOM 4249 C C . THR B 1 192 ? -15.883 -12.219 -5.758 1 96.06 192 THR B C 1
ATOM 4251 O O . THR B 1 192 ? -15.711 -11.617 -4.695 1 96.06 192 THR B O 1
ATOM 4254 N N . HIS B 1 193 ? -15.734 -13.562 -5.77 1 97.25 193 HIS B N 1
ATOM 4255 C CA . HIS B 1 193 ? -15.5 -14.383 -4.59 1 97.25 193 HIS B CA 1
ATOM 4256 C C . HIS B 1 193 ? -14.047 -14.297 -4.133 1 97.25 193 HIS B C 1
ATOM 4258 O O . HIS B 1 193 ? -13.734 -14.609 -2.98 1 97.25 193 HIS B O 1
ATOM 4264 N N . SER B 1 194 ? -13.172 -13.914 -5.066 1 97.88 194 SER B N 1
ATOM 4265 C CA . SER B 1 194 ? -11.742 -13.922 -4.77 1 97.88 194 SER B CA 1
ATOM 4266 C C . SER B 1 194 ? -11.242 -12.516 -4.453 1 97.88 194 SER B C 1
ATOM 4268 O O . SER B 1 194 ? -11.25 -12.094 -3.293 1 97.88 194 SER B O 1
ATOM 4270 N N . ASN B 1 195 ? -11.062 -11.672 -5.434 1 98.12 195 ASN B N 1
ATOM 4271 C CA . ASN B 1 195 ? -10.453 -10.359 -5.254 1 98.12 195 ASN B CA 1
ATOM 4272 C C . ASN B 1 195 ? -11.375 -9.414 -4.484 1 98.12 195 ASN B C 1
ATOM 4274 O O . ASN B 1 195 ? -10.953 -8.789 -3.51 1 98.12 195 ASN B O 1
ATOM 4278 N N . TRP B 1 196 ? -12.617 -9.32 -4.965 1 97.38 196 TRP B N 1
ATOM 4279 C CA . TRP B 1 196 ? -13.547 -8.375 -4.355 1 97.38 196 TRP B CA 1
ATOM 4280 C C . TRP B 1 196 ? -13.859 -8.773 -2.916 1 97.38 196 TRP B C 1
ATOM 4282 O O . TRP B 1 196 ? -13.805 -7.938 -2.008 1 97.38 196 TRP B O 1
ATOM 4292 N N . CYS B 1 197 ? -14.195 -10.008 -2.662 1 97.94 197 CYS B N 1
ATOM 4293 C CA . CYS B 1 197 ? -14.484 -10.508 -1.32 1 97.94 197 CYS B CA 1
ATOM 4294 C C . CYS B 1 197 ? -13.281 -10.312 -0.399 1 97.94 197 CYS B C 1
ATOM 4296 O O . CYS B 1 197 ? -13.43 -9.812 0.719 1 97.94 197 CYS B O 1
ATOM 4298 N N . LEU B 1 198 ? -12.117 -10.695 -0.873 1 98.69 198 LEU B N 1
ATOM 4299 C CA . LEU B 1 198 ? -10.891 -10.492 -0.111 1 98.69 198 LEU B CA 1
ATOM 4300 C C . LEU B 1 198 ? -10.711 -9.023 0.257 1 98.69 198 LEU B C 1
ATOM 4302 O O . LEU B 1 198 ? -10.359 -8.703 1.393 1 98.69 198 LEU B O 1
ATOM 4306 N N . THR B 1 199 ? -10.961 -8.172 -0.649 1 98.25 199 THR B N 1
ATOM 4307 C CA . THR B 1 199 ? -10.789 -6.738 -0.441 1 98.25 199 THR B CA 1
ATOM 4308 C C . THR B 1 199 ? -11.688 -6.242 0.683 1 98.25 199 THR B C 1
ATOM 4310 O O . THR B 1 199 ? -11.234 -5.539 1.589 1 98.25 199 THR B O 1
ATOM 4313 N N . ARG B 1 200 ? -12.906 -6.609 0.643 1 97.25 200 ARG B N 1
ATOM 4314 C CA . ARG B 1 200 ? -13.859 -6.164 1.657 1 97.25 200 ARG B CA 1
ATOM 4315 C C . ARG B 1 200 ? -13.469 -6.68 3.037 1 97.25 200 ARG B C 1
ATOM 4317 O O . ARG B 1 200 ? -13.508 -5.938 4.02 1 97.25 200 ARG B O 1
ATOM 4324 N N . VAL B 1 201 ? -13.047 -7.906 3.08 1 97.94 201 VAL B N 1
ATOM 4325 C CA . VAL B 1 201 ? -12.641 -8.516 4.34 1 97.94 201 VAL B CA 1
ATOM 4326 C C . VAL B 1 201 ? -11.391 -7.828 4.875 1 97.94 201 VAL B C 1
ATOM 4328 O O . VAL B 1 201 ? -11.359 -7.383 6.027 1 97.94 201 VAL B O 1
ATOM 4331 N N . ALA B 1 202 ? -10.422 -7.711 4.035 1 98.5 202 ALA B N 1
ATOM 4332 C CA . ALA B 1 202 ? -9.133 -7.156 4.453 1 98.5 202 ALA B CA 1
ATOM 4333 C C . ALA B 1 202 ? -9.289 -5.715 4.926 1 98.5 202 ALA B C 1
ATOM 4335 O O . ALA B 1 202 ? -8.75 -5.336 5.969 1 98.5 202 ALA B O 1
ATOM 4336 N N . GLU B 1 203 ? -9.984 -4.949 4.16 1 97.12 203 GLU B N 1
ATOM 4337 C CA . GLU B 1 203 ? -10.172 -3.549 4.527 1 97.12 203 GLU B CA 1
ATOM 4338 C C . GLU B 1 203 ? -10.898 -3.422 5.867 1 97.12 203 GLU B C 1
ATOM 4340 O O . GLU B 1 203 ? -10.562 -2.553 6.676 1 97.12 203 GLU B O 1
ATOM 4345 N N . SER B 1 204 ? -11.828 -4.273 6.129 1 96.06 204 SER B N 1
ATOM 4346 C CA . SER B 1 204 ? -12.586 -4.223 7.379 1 96.06 204 SER B CA 1
ATOM 4347 C C . SER B 1 204 ? -11.695 -4.543 8.578 1 96.06 204 SER B C 1
ATOM 4349 O O . SER B 1 204 ? -12.031 -4.195 9.711 1 96.06 204 SER B O 1
ATOM 4351 N N . LEU B 1 205 ? -10.586 -5.164 8.312 1 97.12 205 LEU B N 1
ATOM 4352 C CA . LEU B 1 205 ? -9.727 -5.625 9.398 1 97.12 205 LEU B CA 1
ATOM 4353 C C . LEU B 1 205 ? -8.57 -4.656 9.625 1 97.12 205 LEU B C 1
ATOM 4355 O O . LEU B 1 205 ? -7.801 -4.816 10.578 1 97.12 205 LEU B O 1
ATOM 4359 N N . VAL B 1 206 ? -8.469 -3.588 8.828 1 96.25 206 VAL B N 1
ATOM 4360 C CA . VAL B 1 206 ? -7.398 -2.607 8.977 1 96.25 206 VAL B CA 1
ATOM 4361 C C . VAL B 1 206 ? -7.559 -1.864 10.297 1 96.25 206 VAL B C 1
ATOM 4363 O O . VAL B 1 206 ? -6.566 -1.493 10.938 1 96.25 206 VAL B O 1
ATOM 4366 N N . ARG B 1 207 ? -8.727 -1.704 10.711 1 92.12 207 ARG B N 1
ATOM 4367 C CA . ARG B 1 207 ? -9.016 -0.936 11.922 1 92.12 207 ARG B CA 1
ATOM 4368 C C . ARG B 1 207 ? -8.492 -1.649 13.164 1 92.12 207 ARG B C 1
ATOM 4370 O O . ARG B 1 207 ? -8.383 -1.045 14.234 1 92.12 207 ARG B O 1
ATOM 4377 N N . GLU B 1 208 ? -8.305 -2.955 13.023 1 93.5 208 GLU B N 1
ATOM 4378 C CA . GLU B 1 208 ? -7.703 -3.717 14.117 1 93.5 208 GLU B CA 1
ATOM 4379 C C . GLU B 1 208 ? -6.184 -3.725 14.016 1 93.5 208 GLU B C 1
ATOM 4381 O O . GLU B 1 208 ? -5.621 -4.285 13.07 1 93.5 208 GLU B O 1
ATOM 4386 N N . PRO B 1 209 ? -5.535 -3.127 15.016 1 92.94 209 PRO B N 1
ATOM 4387 C CA . PRO B 1 209 ? -4.082 -2.986 14.914 1 92.94 209 PRO B CA 1
ATOM 4388 C C . PRO B 1 209 ? -3.371 -4.32 14.711 1 92.94 209 PRO B C 1
ATOM 4390 O O . PRO B 1 209 ? -3.594 -5.27 15.469 1 92.94 209 PRO B O 1
ATOM 4393 N N . GLY B 1 210 ? -2.623 -4.426 13.633 1 95.19 210 GLY B N 1
ATOM 4394 C CA . GLY B 1 210 ? -1.761 -5.574 13.406 1 95.19 210 GLY B CA 1
ATOM 4395 C C . GLY B 1 210 ? -2.449 -6.699 12.656 1 95.19 210 GLY B C 1
ATOM 4396 O O . GLY B 1 210 ? -1.848 -7.746 12.414 1 95.19 210 GLY B O 1
ATOM 4397 N N . GLU B 1 211 ? -3.711 -6.5 12.234 1 96.62 211 GLU B N 1
ATOM 4398 C CA . GLU B 1 211 ? -4.426 -7.59 11.57 1 96.62 211 GLU B CA 1
ATOM 4399 C C . GLU B 1 211 ? -4.051 -7.684 10.094 1 96.62 211 GLU B C 1
ATOM 4401 O O . GLU B 1 211 ? -3.516 -8.695 9.648 1 96.62 211 GLU B O 1
ATOM 4406 N N . VAL B 1 212 ? -4.324 -6.555 9.328 1 98.44 212 VAL B N 1
ATOM 4407 C CA . VAL B 1 212 ? -4.039 -6.66 7.902 1 98.44 212 VAL B CA 1
ATOM 4408 C C . VAL B 1 212 ? -3.236 -5.445 7.445 1 98.44 212 VAL B C 1
ATOM 4410 O O . VAL B 1 212 ? -3.598 -4.305 7.742 1 98.44 212 VAL B O 1
ATOM 4413 N N . LEU B 1 213 ? -2.139 -5.73 6.805 1 98.69 213 LEU B N 1
ATOM 4414 C CA . LEU B 1 213 ? -1.327 -4.734 6.109 1 98.69 213 LEU B CA 1
ATOM 4415 C C . LEU B 1 213 ? -1.617 -4.75 4.609 1 98.69 213 LEU B C 1
ATOM 4417 O O . LEU B 1 213 ? -1.48 -5.785 3.957 1 98.69 213 LEU B O 1
ATOM 4421 N N . ILE B 1 214 ? -2.039 -3.646 4.062 1 98.88 214 ILE B N 1
ATOM 4422 C CA . ILE B 1 214 ? -2.35 -3.574 2.641 1 98.88 214 ILE B CA 1
ATOM 4423 C C . ILE B 1 214 ? -1.302 -2.725 1.927 1 98.88 214 ILE B C 1
ATOM 4425 O O . ILE B 1 214 ? -1.155 -1.535 2.217 1 98.88 214 ILE B O 1
ATOM 4429 N N . LEU B 1 215 ? -0.591 -3.328 0.972 1 98.88 215 LEU B N 1
ATOM 4430 C CA . LEU B 1 215 ? 0.448 -2.662 0.195 1 98.88 215 LEU B CA 1
ATOM 4431 C C . LEU B 1 215 ? -0.117 -2.117 -1.113 1 98.88 215 LEU B C 1
ATOM 4433 O O . LEU B 1 215 ? -1.254 -2.424 -1.479 1 98.88 215 LEU B O 1
ATOM 4437 N N . ASP B 1 216 ? 0.704 -1.328 -1.81 1 98.56 216 ASP B N 1
ATOM 4438 C CA . ASP B 1 216 ? 0.292 -0.726 -3.074 1 98.56 216 ASP B CA 1
ATOM 4439 C C . ASP B 1 216 ? 0.296 -1.757 -4.199 1 98.56 216 ASP B C 1
ATOM 4441 O O . ASP B 1 216 ? 0.657 -2.916 -3.986 1 98.56 216 ASP B O 1
ATOM 4445 N N . SER B 1 217 ? -0.119 -1.325 -5.375 1 98.19 217 SER B N 1
ATOM 4446 C CA . SER B 1 217 ? -0.285 -2.244 -6.496 1 98.19 217 SER B CA 1
ATOM 4447 C C . SER B 1 217 ? 1.064 -2.686 -7.055 1 98.19 217 SER B C 1
ATOM 4449 O O . SER B 1 217 ? 1.176 -3.76 -7.648 1 98.19 217 SER B O 1
ATOM 4451 N N . LYS B 1 218 ? 2.117 -1.949 -6.852 1 97.69 218 LYS B N 1
ATOM 4452 C CA . LYS B 1 218 ? 3.422 -2.293 -7.41 1 97.69 218 LYS B CA 1
ATOM 4453 C C . LYS B 1 218 ? 4.051 -3.461 -6.652 1 97.69 218 LYS B C 1
ATOM 4455 O O . LYS B 1 218 ? 4.98 -4.102 -7.152 1 97.69 218 LYS B O 1
ATOM 4460 N N . ALA B 1 219 ? 3.539 -3.689 -5.48 1 98.62 219 ALA B N 1
ATOM 4461 C CA . ALA B 1 219 ? 4.18 -4.652 -4.586 1 98.62 219 ALA B CA 1
ATOM 4462 C C . ALA B 1 219 ? 3.965 -6.082 -5.078 1 98.62 219 ALA B C 1
ATOM 4464 O O . ALA B 1 219 ? 4.922 -6.844 -5.219 1 98.62 219 ALA B O 1
ATOM 4465 N N . PHE B 1 220 ? 2.664 -6.434 -5.402 1 98.75 220 PHE B N 1
ATOM 4466 C CA . PHE B 1 220 ? 2.375 -7.832 -5.688 1 98.75 220 PHE B CA 1
ATOM 4467 C C . PHE B 1 220 ? 1.788 -7.988 -7.086 1 98.75 220 PHE B C 1
ATOM 4469 O O . PHE B 1 220 ? 1.77 -9.086 -7.641 1 98.75 220 PHE B O 1
ATOM 4476 N N . ALA B 1 221 ? 1.266 -6.906 -7.633 1 98.5 221 ALA B N 1
ATOM 4477 C CA . ALA B 1 221 ? 0.614 -6.953 -8.938 1 98.5 221 ALA B CA 1
ATOM 4478 C C . ALA B 1 221 ? 0.858 -5.668 -9.719 1 98.5 221 ALA B C 1
ATOM 4480 O O . ALA B 1 221 ? -0.079 -4.914 -9.992 1 98.5 221 ALA B O 1
ATOM 4481 N N . PRO B 1 222 ? 2.076 -5.527 -10.219 1 97.56 222 PRO B N 1
ATOM 4482 C CA . PRO B 1 222 ? 2.469 -4.254 -10.828 1 97.56 222 PRO B CA 1
ATOM 4483 C C . PRO B 1 222 ? 1.914 -4.078 -12.234 1 97.56 222 PRO B C 1
ATOM 4485 O O . PRO B 1 222 ? 2.051 -3.006 -12.828 1 97.56 222 PRO B O 1
ATOM 4488 N N . VAL B 1 223 ? 1.303 -5.129 -12.828 1 97.56 223 VAL B N 1
ATOM 4489 C CA . VAL B 1 223 ? 0.718 -5.031 -14.164 1 97.56 223 VAL B CA 1
ATOM 4490 C C . VAL B 1 223 ? -0.742 -5.477 -14.125 1 97.56 223 VAL B C 1
ATOM 4492 O O . VAL B 1 223 ? -1.184 -6.086 -13.148 1 97.56 223 VAL B O 1
ATOM 4495 N N . GLY B 1 224 ? -1.472 -5.121 -15.195 1 96.56 224 GLY B N 1
ATOM 4496 C CA . GLY B 1 224 ? -2.871 -5.512 -15.273 1 96.56 224 GLY B CA 1
ATOM 4497 C C . GLY B 1 224 ? -3.084 -6.809 -16.031 1 96.56 224 GLY B C 1
ATOM 4498 O O . GLY B 1 224 ? -2.121 -7.48 -16.406 1 96.56 224 GLY B O 1
ATOM 4499 N N . TRP B 1 225 ? -4.379 -7.18 -16.219 1 95.81 225 TRP B N 1
ATOM 4500 C CA . TRP B 1 225 ? -4.707 -8.453 -16.844 1 95.81 225 TRP B CA 1
ATOM 4501 C C . TRP B 1 225 ? -5.371 -8.25 -18.203 1 95.81 225 TRP B C 1
ATOM 4503 O O . TRP B 1 225 ? -5.867 -9.195 -18.812 1 95.81 225 TRP B O 1
ATOM 4513 N N . ASN B 1 226 ? -5.406 -7.023 -18.672 1 95.88 226 ASN B N 1
ATOM 4514 C CA . ASN B 1 226 ? -5.965 -6.766 -20 1 95.88 226 ASN B CA 1
ATOM 4515 C C . ASN B 1 226 ? -4.996 -7.188 -21.109 1 95.88 226 ASN B C 1
ATOM 4517 O O . ASN B 1 226 ? -3.799 -7.336 -20.859 1 95.88 226 ASN B O 1
ATOM 4521 N N . PRO B 1 227 ? -5.57 -7.41 -22.312 1 96.12 227 PRO B N 1
ATOM 4522 C CA . PRO B 1 227 ? -4.711 -7.836 -23.422 1 96.12 227 PRO B CA 1
ATOM 4523 C C . PRO B 1 227 ? -3.523 -6.902 -23.625 1 96.12 227 PRO B C 1
ATOM 4525 O O . PRO B 1 227 ? -2.406 -7.363 -23.875 1 96.12 227 PRO B O 1
ATOM 4528 N N . GLU B 1 228 ? -3.734 -5.598 -23.469 1 95.88 228 GLU B N 1
ATOM 4529 C CA . GLU B 1 228 ? -2.656 -4.633 -23.688 1 95.88 228 GLU B CA 1
ATOM 4530 C C . GLU B 1 228 ? -1.556 -4.801 -22.641 1 95.88 228 GLU B C 1
ATOM 4532 O O . GLU B 1 228 ? -0.379 -4.574 -22.922 1 95.88 228 GLU B O 1
ATOM 4537 N N . ASP B 1 229 ? -1.905 -5.168 -21.438 1 96.75 229 ASP B N 1
ATOM 4538 C CA . ASP B 1 229 ? -0.928 -5.41 -20.391 1 96.75 229 ASP B CA 1
ATOM 4539 C C . ASP B 1 229 ? -0.057 -6.625 -20.703 1 96.75 229 ASP B C 1
ATOM 4541 O O . ASP B 1 229 ? 1.155 -6.602 -20.484 1 96.75 229 ASP B O 1
ATOM 4545 N N . ALA B 1 230 ? -0.691 -7.637 -21.25 1 96.94 230 ALA B N 1
ATOM 4546 C CA . ALA B 1 230 ? 0.044 -8.836 -21.641 1 96.94 230 ALA B CA 1
ATOM 4547 C C . ALA B 1 230 ? 1.029 -8.539 -22.766 1 96.94 230 ALA B C 1
ATOM 4549 O O . ALA B 1 230 ? 2.172 -9.008 -22.734 1 96.94 230 ALA B O 1
ATOM 4550 N N . ILE B 1 231 ? 0.555 -7.793 -23.719 1 96.06 231 ILE B N 1
ATOM 4551 C CA . ILE B 1 231 ? 1.403 -7.426 -24.844 1 96.06 231 ILE B CA 1
ATOM 4552 C C . ILE B 1 231 ? 2.604 -6.625 -24.359 1 96.06 231 ILE B C 1
ATOM 4554 O O . ILE B 1 231 ? 3.736 -6.863 -24.781 1 96.06 231 ILE B O 1
ATOM 4558 N N . GLU B 1 232 ? 2.363 -5.715 -23.438 1 96 232 GLU B N 1
ATOM 4559 C CA . GLU B 1 232 ? 3.449 -4.902 -22.906 1 96 232 GLU B CA 1
ATOM 4560 C C . GLU B 1 232 ? 4.426 -5.754 -22.094 1 96 232 GLU B C 1
ATOM 4562 O O . GLU B 1 232 ? 5.645 -5.57 -22.188 1 96 232 GLU B O 1
ATOM 4567 N N . LEU B 1 233 ? 3.959 -6.668 -21.344 1 97.62 233 LEU B N 1
ATOM 4568 C CA . LEU B 1 233 ? 4.777 -7.469 -20.438 1 97.62 233 LEU B CA 1
ATOM 4569 C C . LEU B 1 233 ? 5.59 -8.5 -21.203 1 97.62 233 LEU B C 1
ATOM 4571 O O . LEU B 1 233 ? 6.801 -8.625 -21 1 97.62 233 LEU B O 1
ATOM 4575 N N . PHE B 1 234 ? 4.988 -9.18 -22.188 1 97.31 234 PHE B N 1
ATOM 4576 C CA . PHE B 1 234 ? 5.602 -10.344 -22.812 1 97.31 234 PHE B CA 1
ATOM 4577 C C . PHE B 1 234 ? 6.137 -10 -24.188 1 97.31 234 PHE B C 1
ATOM 4579 O O . PHE B 1 234 ? 6.922 -10.758 -24.766 1 97.31 234 PHE B O 1
ATOM 4586 N N . GLY B 1 235 ? 5.633 -8.898 -24.75 1 95.94 235 GLY B N 1
ATOM 4587 C CA . GLY B 1 235 ? 5.988 -8.547 -26.109 1 95.94 235 GLY B CA 1
ATOM 4588 C C . GLY B 1 235 ? 7.48 -8.367 -26.312 1 95.94 235 GLY B C 1
ATOM 4589 O O . GLY B 1 235 ? 8.172 -7.844 -25.438 1 95.94 235 GLY B O 1
ATOM 4590 N N . LEU B 1 236 ? 7.926 -8.766 -27.484 1 93.44 236 LEU B N 1
ATOM 4591 C CA . LEU B 1 236 ? 9.344 -8.734 -27.812 1 93.44 236 LEU B CA 1
ATOM 4592 C C . LEU B 1 236 ? 9.773 -7.348 -28.281 1 93.44 236 LEU B C 1
ATOM 4594 O O . LEU B 1 236 ? 9.031 -6.688 -29.016 1 93.44 236 LEU B O 1
ATOM 4598 N N . GLN B 1 237 ? 10.977 -7.078 -27.672 1 89.44 237 GLN B N 1
ATOM 4599 C CA . GLN B 1 237 ? 11.609 -5.832 -28.109 1 89.44 237 GLN B CA 1
ATOM 4600 C C . GLN B 1 237 ? 12.797 -6.102 -29.031 1 89.44 237 GLN B C 1
ATOM 4602 O O . GLN B 1 237 ? 13.438 -7.152 -28.922 1 89.44 237 GLN B O 1
ATOM 4607 N N . ASN B 1 238 ? 13 -5.297 -30.016 1 79.06 238 ASN B N 1
ATOM 4608 C CA . ASN B 1 238 ? 14.047 -5.512 -31 1 79.06 238 ASN B CA 1
ATOM 4609 C C . ASN B 1 238 ? 15.422 -5.141 -30.469 1 79.06 238 ASN B C 1
ATOM 4611 O O . ASN B 1 238 ? 16.438 -5.305 -31.156 1 79.06 238 ASN B O 1
ATOM 4615 N N . GLU B 1 239 ? 15.5 -4.602 -29.344 1 76.69 239 GLU B N 1
ATOM 4616 C CA . GLU B 1 239 ? 16.781 -4.23 -28.734 1 76.69 239 GLU B CA 1
ATOM 4617 C C . GLU B 1 239 ? 17.031 -5.016 -27.453 1 76.69 239 GLU B C 1
ATOM 4619 O O . GLU B 1 239 ? 16.109 -5.281 -26.688 1 76.69 239 GLU B O 1
ATOM 4624 N N . THR B 1 240 ? 18.312 -5.57 -27.5 1 70.44 240 THR B N 1
ATOM 4625 C CA . THR B 1 240 ? 18.719 -6.199 -26.25 1 70.44 240 THR B CA 1
ATOM 4626 C C . THR B 1 240 ? 19.453 -5.203 -25.359 1 70.44 240 THR B C 1
ATOM 4628 O O . THR B 1 240 ? 20.375 -4.523 -25.797 1 70.44 240 THR B O 1
ATOM 4631 N N . LEU B 1 241 ? 18.812 -4.949 -24.234 1 66.81 241 LEU B N 1
ATOM 4632 C CA . LEU B 1 241 ? 19.453 -4.051 -23.281 1 66.81 241 LEU B CA 1
ATOM 4633 C C . LEU B 1 241 ? 20.625 -4.742 -22.594 1 66.81 241 LEU B C 1
ATOM 4635 O O . LEU B 1 241 ? 20.562 -5.938 -22.312 1 66.81 241 LEU B O 1
ATOM 4639 N N . GLU B 1 242 ? 21.812 -4.141 -22.812 1 58.41 242 GLU B N 1
ATOM 4640 C CA . GLU B 1 242 ? 22.922 -4.648 -22.016 1 58.41 242 GLU B CA 1
ATOM 4641 C C . GLU B 1 242 ? 22.609 -4.559 -20.516 1 58.41 242 GLU B C 1
ATOM 4643 O O . GLU B 1 242 ? 22.281 -3.482 -20.016 1 58.41 242 GLU B O 1
ATOM 4648 N N . LEU B 1 243 ? 21.875 -5.453 -20.031 1 57.25 243 LEU B N 1
ATOM 4649 C CA . LEU B 1 243 ? 21.625 -5.414 -18.594 1 57.25 243 LEU B CA 1
ATOM 4650 C C . LEU B 1 243 ? 22.922 -5.352 -17.812 1 57.25 243 LEU B C 1
ATOM 4652 O O . LEU B 1 243 ? 23.875 -6.066 -18.125 1 57.25 243 LEU B O 1
ATOM 4656 N N . ASP B 1 244 ? 23.297 -4.176 -17.391 1 47.06 244 ASP B N 1
ATOM 4657 C CA . ASP B 1 244 ? 24.328 -4.328 -16.359 1 47.06 244 ASP B CA 1
ATOM 4658 C C . ASP B 1 244 ? 24.016 -5.508 -15.445 1 47.06 244 ASP B C 1
ATOM 4660 O O . ASP B 1 244 ? 23.016 -5.496 -14.727 1 47.06 244 ASP B O 1
ATOM 4664 N N . ILE B 1 245 ? 24.312 -6.621 -15.953 1 44.47 245 ILE B N 1
ATOM 4665 C CA . ILE B 1 245 ? 24.109 -7.895 -15.273 1 44.47 245 ILE B CA 1
ATOM 4666 C C . ILE B 1 245 ? 24.031 -7.664 -13.766 1 44.47 245 ILE B C 1
ATOM 4668 O O . ILE B 1 245 ? 23.375 -8.43 -13.047 1 44.47 245 ILE B O 1
ATOM 4672 N N . ASP B 1 246 ? 24.938 -6.848 -13.289 1 39.41 246 ASP B N 1
ATOM 4673 C CA . ASP B 1 246 ? 24.938 -6.688 -11.836 1 39.41 246 ASP B CA 1
ATOM 4674 C C . ASP B 1 246 ? 23.656 -6.004 -11.359 1 39.41 246 ASP B C 1
ATOM 4676 O O . ASP B 1 246 ? 23.469 -5.789 -10.164 1 39.41 246 ASP B O 1
ATOM 4680 N N . ALA B 1 247 ? 22.969 -5.367 -12.156 1 38.03 247 ALA B N 1
ATOM 4681 C CA . ALA B 1 247 ? 21.875 -4.492 -11.789 1 38.03 247 ALA B CA 1
ATOM 4682 C C . ALA B 1 247 ? 20.641 -5.297 -11.352 1 38.03 247 ALA B C 1
ATOM 4684 O O . ALA B 1 247 ? 19.766 -4.781 -10.664 1 38.03 247 ALA B O 1
ATOM 4685 N N . GLY B 1 248 ? 20.266 -6.23 -12.164 1 37.94 248 GLY B N 1
ATOM 4686 C CA . GLY B 1 248 ? 19.047 -6.992 -11.891 1 37.94 248 GLY B CA 1
ATOM 4687 C C . GLY B 1 248 ? 19.062 -7.668 -10.531 1 37.94 248 GLY B C 1
ATOM 4688 O O . GLY B 1 248 ? 18.047 -8.227 -10.109 1 37.94 248 GLY B O 1
ATOM 4689 N N . LEU B 1 249 ? 20.141 -8.578 -10.391 1 38.28 249 LEU B N 1
ATOM 4690 C CA . LEU B 1 249 ? 20.156 -9.258 -9.094 1 38.28 249 LEU B CA 1
ATOM 4691 C C . LEU B 1 249 ? 20.016 -8.25 -7.957 1 38.28 249 LEU B C 1
ATOM 4693 O O . LEU B 1 249 ? 20.297 -7.062 -8.133 1 38.28 249 LEU B O 1
ATOM 4697 N N . THR B 1 250 ? 19.562 -8.797 -6.812 1 38.69 250 THR B N 1
ATOM 4698 C CA . THR B 1 250 ? 19.484 -8.117 -5.523 1 38.69 250 THR B CA 1
ATOM 4699 C C . THR B 1 250 ? 20.656 -7.16 -5.344 1 38.69 250 THR B C 1
ATOM 4701 O O . THR B 1 250 ? 21.812 -7.586 -5.348 1 38.69 250 THR B O 1
ATOM 4704 N N . ALA B 1 251 ? 20.844 -6.078 -6.066 1 35.5 251 ALA B N 1
ATOM 4705 C CA . ALA B 1 251 ? 21.891 -5.262 -5.465 1 35.5 251 ALA B CA 1
ATOM 4706 C C . ALA B 1 251 ? 22.172 -5.703 -4.031 1 35.5 251 ALA B C 1
ATOM 4708 O O . ALA B 1 251 ? 21.344 -5.52 -3.143 1 35.5 251 ALA B O 1
ATOM 4709 N N . SER B 1 252 ? 22.672 -6.887 -3.883 1 36.69 252 SER B N 1
ATOM 4710 C CA . SER B 1 252 ? 23.125 -7.121 -2.518 1 36.69 252 SER B CA 1
ATOM 4711 C C . SER B 1 252 ? 23.422 -5.809 -1.802 1 36.69 252 SER B C 1
ATOM 4713 O O . SER B 1 252 ? 23.828 -4.828 -2.432 1 36.69 252 SER B O 1
ATOM 4715 N N . ALA B 1 253 ? 22.781 -5.602 -0.678 1 38.41 253 ALA B N 1
ATOM 4716 C CA . ALA B 1 253 ? 23.172 -4.531 0.233 1 38.41 253 ALA B CA 1
ATOM 4717 C C . ALA B 1 253 ? 24.656 -4.203 0.081 1 38.41 253 ALA B C 1
ATOM 4719 O O . ALA B 1 253 ? 25.484 -4.625 0.899 1 38.41 253 ALA B O 1
ATOM 4720 N N . ASP B 1 254 ? 25.297 -4.57 -1.018 1 38.12 254 ASP B N 1
ATOM 4721 C CA . ASP B 1 254 ? 26.641 -4.035 -0.863 1 38.12 254 ASP B CA 1
ATOM 4722 C C . ASP B 1 254 ? 26.609 -2.557 -0.486 1 38.12 254 ASP B C 1
ATOM 4724 O O . ASP B 1 254 ? 25.688 -1.836 -0.863 1 38.12 254 ASP B O 1
ATOM 4728 N N . ASP B 1 255 ? 27.297 -2.188 0.543 1 46.34 255 ASP B N 1
ATOM 4729 C CA . ASP B 1 255 ? 27.625 -0.91 1.166 1 46.34 255 ASP B CA 1
ATOM 4730 C C . ASP B 1 255 ? 27.609 0.223 0.141 1 46.34 255 ASP B C 1
ATOM 4732 O O . ASP B 1 255 ? 28.156 1.3 0.389 1 46.34 255 ASP B O 1
ATOM 4736 N N . GLY B 1 256 ? 27.047 -0.043 -1.177 1 53.16 256 GLY B N 1
ATOM 4737 C CA . GLY B 1 256 ? 27.297 1.022 -2.135 1 53.16 256 GLY B CA 1
ATOM 4738 C C . GLY B 1 256 ? 26.156 2.012 -2.234 1 53.16 256 GLY B C 1
ATOM 4739 O O . GLY B 1 256 ? 25.188 1.935 -1.468 1 53.16 256 GLY B O 1
ATOM 4740 N N . GLU B 1 257 ? 26.297 2.975 -3.162 1 69.5 257 GLU B N 1
ATOM 4741 C CA . GLU B 1 257 ? 25.453 4.133 -3.477 1 69.5 257 GLU B CA 1
ATOM 4742 C C . GLU B 1 257 ? 24.109 3.703 -4.047 1 69.5 257 GLU B C 1
ATOM 4744 O O . GLU B 1 257 ? 24.047 2.824 -4.91 1 69.5 257 GLU B O 1
ATOM 4749 N N . VAL B 1 258 ? 23.031 3.908 -3.328 1 78.81 258 VAL B N 1
ATOM 4750 C CA . VAL B 1 258 ? 21.672 3.688 -3.83 1 78.81 258 VAL B CA 1
ATOM 4751 C C . VAL B 1 258 ? 21.531 4.332 -5.207 1 78.81 258 VAL B C 1
ATOM 4753 O O . VAL B 1 258 ? 21.75 5.531 -5.367 1 78.81 258 VAL B O 1
ATOM 4756 N N . LYS B 1 259 ? 21.266 3.498 -6.164 1 82.38 259 LYS B N 1
ATOM 4757 C CA . LYS B 1 259 ? 20.984 4.027 -7.496 1 82.38 259 LYS B CA 1
ATOM 4758 C C . LYS B 1 259 ? 19.516 4.375 -7.656 1 82.38 259 LYS B C 1
ATOM 4760 O O . LYS B 1 259 ? 18.641 3.531 -7.438 1 82.38 259 LYS B O 1
ATOM 4765 N N . ILE B 1 260 ? 19.297 5.621 -7.934 1 90.5 260 ILE B N 1
ATOM 4766 C CA . ILE B 1 260 ? 17.938 6.102 -8.125 1 90.5 260 ILE B CA 1
ATOM 4767 C C . ILE B 1 260 ? 17.703 6.449 -9.594 1 90.5 260 ILE B C 1
ATOM 4769 O O . ILE B 1 260 ? 18.531 7.121 -10.211 1 90.5 260 ILE B O 1
ATOM 4773 N N . ASP B 1 261 ? 16.656 5.949 -10.156 1 83.69 261 ASP B N 1
ATOM 4774 C CA . ASP B 1 261 ? 16.266 6.293 -11.516 1 83.69 261 ASP B CA 1
ATOM 4775 C C . ASP B 1 261 ? 15.422 7.566 -11.531 1 83.69 261 ASP B C 1
ATOM 4777 O O . ASP B 1 261 ? 14.281 7.578 -11.062 1 83.69 261 ASP B O 1
ATOM 4781 N N . TRP B 1 262 ? 15.922 8.641 -12.156 1 89.12 262 TRP B N 1
ATOM 4782 C CA . TRP B 1 262 ? 15.258 9.938 -12.141 1 89.12 262 TRP B CA 1
ATOM 4783 C C . TRP B 1 262 ? 14.539 10.203 -13.453 1 89.12 262 TRP B C 1
ATOM 4785 O O . TRP B 1 262 ? 14.117 11.336 -13.727 1 89.12 262 TRP B O 1
ATOM 4795 N N . THR B 1 263 ? 14.289 9.18 -14.258 1 83.12 263 THR B N 1
ATOM 4796 C CA . THR B 1 263 ? 13.578 9.375 -15.523 1 83.12 263 THR B CA 1
ATOM 4797 C C . THR B 1 263 ? 12.125 9.766 -15.266 1 83.12 263 THR B C 1
ATOM 4799 O O . THR B 1 263 ? 11.375 9.016 -14.625 1 83.12 263 THR B O 1
ATOM 4802 N N . PRO B 1 264 ? 11.711 10.945 -15.75 1 76.56 264 PRO B N 1
ATOM 4803 C CA . PRO B 1 264 ? 10.391 11.477 -15.406 1 76.56 264 PRO B CA 1
ATOM 4804 C C . PRO B 1 264 ? 9.25 10.688 -16.047 1 76.56 264 PRO B C 1
ATOM 4806 O O . PRO B 1 264 ? 8.164 10.609 -15.469 1 76.56 264 PRO B O 1
ATOM 4809 N N . ILE B 1 265 ? 9.422 10.273 -17.297 1 71.75 265 ILE B N 1
ATOM 4810 C CA . ILE B 1 265 ? 8.383 9.539 -18 1 71.75 265 ILE B CA 1
ATOM 4811 C C . ILE B 1 265 ? 8.68 8.047 -17.969 1 71.75 265 ILE B C 1
ATOM 4813 O O . ILE B 1 265 ? 9.781 7.617 -18.312 1 71.75 265 ILE B O 1
ATOM 4817 N N . LYS B 1 266 ? 7.656 7.383 -17.484 1 72.5 266 LYS B N 1
ATOM 4818 C CA . LYS B 1 266 ? 7.828 5.934 -17.422 1 72.5 266 LYS B CA 1
ATOM 4819 C C . LYS B 1 266 ? 7.812 5.316 -18.812 1 72.5 266 LYS B C 1
ATOM 4821 O O . LYS B 1 266 ? 6.816 5.414 -19.531 1 72.5 266 LYS B O 1
ATOM 4826 N N . PRO B 1 267 ? 8.922 4.73 -19.125 1 77.69 267 PRO B N 1
ATOM 4827 C CA . PRO B 1 267 ? 8.93 4.055 -20.422 1 77.69 267 PRO B CA 1
ATOM 4828 C C . PRO B 1 267 ? 8.133 2.75 -20.406 1 77.69 267 PRO B C 1
ATOM 4830 O O . PRO B 1 267 ? 7.875 2.188 -19.344 1 77.69 267 PRO B O 1
ATOM 4833 N N . SER B 1 268 ? 7.699 2.471 -21.609 1 81.12 268 SER B N 1
ATOM 4834 C CA . SER B 1 268 ? 7.066 1.163 -21.75 1 81.12 268 SER B CA 1
ATOM 4835 C C . SER B 1 268 ? 8.102 0.044 -21.734 1 81.12 268 SER B C 1
ATOM 4837 O O . SER B 1 268 ? 7.758 -1.125 -21.547 1 81.12 268 SER B O 1
ATOM 4839 N N . TRP B 1 269 ? 9.383 0.389 -22.016 1 86.44 269 TRP B N 1
ATOM 4840 C CA . TRP B 1 269 ? 10.469 -0.591 -22 1 86.44 269 TRP B CA 1
ATOM 4841 C C . TRP B 1 269 ? 11.805 0.076 -21.688 1 86.44 269 TRP B C 1
ATOM 4843 O O . TRP B 1 269 ? 12.188 1.053 -22.328 1 86.44 269 TRP B O 1
ATOM 4853 N N . PRO B 1 270 ? 12.547 -0.469 -20.625 1 90.81 270 PRO B N 1
ATOM 4854 C CA . PRO B 1 270 ? 12.016 -1.51 -19.734 1 90.81 270 PRO B CA 1
ATOM 4855 C C . PRO B 1 270 ? 11.148 -0.947 -18.609 1 90.81 270 PRO B C 1
ATOM 4857 O O . PRO B 1 270 ? 11.336 0.199 -18.203 1 90.81 270 PRO B O 1
ATOM 4860 N N . LEU B 1 271 ? 10.227 -1.752 -18.219 1 92.19 271 LEU B N 1
ATOM 4861 C CA . LEU B 1 271 ? 9.453 -1.395 -17.031 1 92.19 271 LEU B CA 1
ATOM 4862 C C . LEU B 1 271 ? 10.32 -1.453 -15.781 1 92.19 271 LEU B C 1
ATOM 4864 O O . LEU B 1 271 ? 11.305 -2.197 -15.734 1 92.19 271 LEU B O 1
ATOM 4868 N N . ASP B 1 272 ? 9.938 -0.659 -14.789 1 89.94 272 ASP B N 1
ATOM 4869 C CA . ASP B 1 272 ? 10.664 -0.561 -13.523 1 89.94 272 ASP B CA 1
ATOM 4870 C C . ASP B 1 272 ? 10.062 -1.48 -12.469 1 89.94 272 ASP B C 1
ATOM 4872 O O . ASP B 1 272 ? 8.914 -1.294 -12.055 1 89.94 272 ASP B O 1
ATOM 4876 N N . TRP B 1 273 ? 10.891 -2.426 -11.984 1 93.06 273 TRP B N 1
ATOM 4877 C CA . TRP B 1 273 ? 10.422 -3.4 -11 1 93.06 273 TRP B CA 1
ATOM 4878 C C . TRP B 1 273 ? 11.016 -3.113 -9.625 1 93.06 273 TRP B C 1
ATOM 4880 O O . TRP B 1 273 ? 11 -3.977 -8.742 1 93.06 273 TRP B O 1
ATOM 4890 N N . THR B 1 274 ? 11.523 -1.942 -9.391 1 90.88 274 THR B N 1
ATOM 4891 C CA . THR B 1 274 ? 12.328 -1.62 -8.211 1 90.88 274 THR B CA 1
ATOM 4892 C C . THR B 1 274 ? 11.508 -1.774 -6.938 1 90.88 274 THR B C 1
ATOM 4894 O O . THR B 1 274 ? 12.031 -2.188 -5.898 1 90.88 274 THR B O 1
ATOM 4897 N N . ALA B 1 275 ? 10.234 -1.537 -7.047 1 95.5 275 ALA B N 1
ATOM 4898 C CA . ALA B 1 275 ? 9.398 -1.567 -5.855 1 95.5 275 ALA B CA 1
ATOM 4899 C C . ALA B 1 275 ? 8.547 -2.834 -5.816 1 95.5 275 ALA B C 1
ATOM 4901 O O . ALA B 1 275 ? 7.613 -2.938 -5.016 1 95.5 275 ALA B O 1
ATOM 4902 N N . THR B 1 276 ? 8.875 -3.832 -6.668 1 97.75 276 THR B N 1
ATOM 4903 C CA . THR B 1 276 ? 8.047 -5.02 -6.824 1 97.75 276 THR B CA 1
ATOM 4904 C C . THR B 1 276 ? 8.641 -6.203 -6.07 1 97.75 276 THR B C 1
ATOM 4906 O O . THR B 1 276 ? 9.828 -6.496 -6.211 1 97.75 276 THR B O 1
ATOM 4909 N N . TYR B 1 277 ? 7.777 -6.832 -5.227 1 98.56 277 TYR B N 1
ATOM 4910 C CA . TYR B 1 277 ? 8.172 -8.078 -4.574 1 98.56 277 TYR B CA 1
ATOM 4911 C C . TYR B 1 277 ? 7.781 -9.281 -5.422 1 98.56 277 TYR B C 1
ATOM 4913 O O . TYR B 1 277 ? 8.578 -10.203 -5.605 1 98.56 277 TYR B O 1
ATOM 4921 N N . PHE B 1 278 ? 6.547 -9.234 -5.875 1 98.81 278 PHE B N 1
ATOM 4922 C CA . PHE B 1 278 ? 5.969 -10.289 -6.699 1 98.81 278 PHE B CA 1
ATOM 4923 C C . PHE B 1 278 ? 5.434 -9.727 -8.008 1 98.81 278 PHE B C 1
ATOM 4925 O O . PHE B 1 278 ? 4.797 -8.672 -8.016 1 98.81 278 PHE B O 1
ATOM 4932 N N . LEU B 1 279 ? 5.766 -10.414 -9.094 1 98.81 279 LEU B N 1
ATOM 4933 C CA . LEU B 1 279 ? 5.195 -10.07 -10.391 1 98.81 279 LEU B CA 1
ATOM 4934 C C . LEU B 1 279 ? 4.078 -11.039 -10.766 1 98.81 279 LEU B C 1
ATOM 4936 O O . LEU B 1 279 ? 4.348 -12.148 -11.234 1 98.81 279 LEU B O 1
ATOM 4940 N N . HIS B 1 280 ? 2.822 -10.68 -10.43 1 98.88 280 HIS B N 1
ATOM 4941 C CA . HIS B 1 280 ? 1.699 -11.422 -11 1 98.88 280 HIS B CA 1
ATOM 4942 C C . HIS B 1 280 ? 1.533 -11.109 -12.484 1 98.88 280 HIS B C 1
ATOM 4944 O O . HIS B 1 280 ? 1.118 -10.008 -12.852 1 98.88 280 HIS B O 1
ATOM 4950 N N . ALA B 1 281 ? 1.802 -12.07 -13.297 1 98.56 281 ALA B N 1
ATOM 4951 C CA . ALA B 1 281 ? 1.897 -11.852 -14.734 1 98.56 281 ALA B CA 1
ATOM 4952 C C . ALA B 1 281 ? 0.518 -11.875 -15.391 1 98.56 281 ALA B C 1
ATOM 4954 O O . ALA B 1 281 ? 0.344 -11.391 -16.516 1 98.56 281 ALA B O 1
ATOM 4955 N N . PHE B 1 282 ? -0.433 -12.508 -14.711 1 97.62 282 PHE B N 1
ATOM 4956 C CA . PHE B 1 282 ? -1.759 -12.711 -15.281 1 97.62 282 PHE B CA 1
ATOM 4957 C C . PHE B 1 282 ? -1.657 -13.312 -16.688 1 97.62 282 PHE B C 1
ATOM 4959 O O . PHE B 1 282 ? -2.27 -12.805 -17.625 1 97.62 282 PHE B O 1
ATOM 4966 N N . THR B 1 283 ? -0.911 -14.391 -16.75 1 97 283 THR B N 1
ATOM 4967 C CA . THR B 1 283 ? -0.625 -15.008 -18.047 1 97 283 THR B CA 1
ATOM 4968 C C . THR B 1 283 ? -1.917 -15.43 -18.734 1 97 283 THR B C 1
ATOM 4970 O O . THR B 1 283 ? -2.693 -16.219 -18.188 1 97 283 THR B O 1
ATOM 4973 N N . PRO B 1 284 ? -2.064 -14.938 -19.953 1 95 284 PRO B N 1
ATOM 4974 C CA . PRO B 1 284 ? -3.299 -15.289 -20.656 1 95 284 PRO B CA 1
ATOM 4975 C C . PRO B 1 284 ? -3.184 -16.594 -21.438 1 95 284 PRO B C 1
ATOM 4977 O O . PRO B 1 284 ? -2.111 -17.203 -21.469 1 95 284 PRO B O 1
ATOM 4980 N N . ASP B 1 285 ? -4.383 -17.016 -21.844 1 92.25 285 ASP B N 1
ATOM 4981 C CA . ASP B 1 285 ? -4.387 -18.016 -22.891 1 92.25 285 ASP B CA 1
ATOM 4982 C C . ASP B 1 285 ? -3.877 -17.438 -24.203 1 92.25 285 ASP B C 1
ATOM 4984 O O . ASP B 1 285 ? -4.539 -16.594 -24.828 1 92.25 285 ASP B O 1
ATOM 4988 N N . TRP B 1 286 ? -2.801 -17.906 -24.641 1 92.75 286 TRP B N 1
ATOM 4989 C CA . TRP B 1 286 ? -2.109 -17.312 -25.797 1 92.75 286 TRP B CA 1
ATOM 4990 C C . TRP B 1 286 ? -2.895 -17.531 -27.078 1 92.75 286 TRP B C 1
ATOM 4992 O O . TRP B 1 286 ? -2.641 -16.875 -28.094 1 92.75 286 TRP B O 1
ATOM 5002 N N . LYS B 1 287 ? -3.793 -18.484 -27.125 1 91 287 LYS B N 1
ATOM 5003 C CA . LYS B 1 287 ? -4.68 -18.672 -28.266 1 91 287 LYS B CA 1
ATOM 5004 C C . LYS B 1 287 ? -5.676 -17.516 -28.391 1 91 287 LYS B C 1
ATOM 5006 O O . LYS B 1 287 ? -6.121 -17.188 -29.484 1 91 287 LYS B O 1
ATOM 5011 N N . VAL B 1 288 ? -5.977 -16.953 -27.234 1 91.38 288 VAL B N 1
ATOM 5012 C CA . VAL B 1 288 ? -6.949 -15.859 -27.172 1 91.38 288 VAL B CA 1
ATOM 5013 C C . VAL B 1 288 ? -6.238 -14.523 -27.359 1 91.38 288 VAL B C 1
ATOM 5015 O O . VAL B 1 288 ? -6.762 -13.617 -28.016 1 91.38 288 VAL B O 1
ATOM 5018 N N . ILE B 1 289 ? -5.055 -14.375 -26.75 1 92.88 289 ILE B N 1
ATOM 5019 C CA . ILE B 1 289 ? -4.258 -13.156 -26.859 1 92.88 289 ILE B CA 1
ATOM 5020 C C . ILE B 1 289 ? -2.893 -13.477 -27.453 1 92.88 289 ILE B C 1
ATOM 5022 O O . ILE B 1 289 ? -1.894 -13.555 -26.734 1 92.88 289 ILE B O 1
ATOM 5026 N N . PRO B 1 290 ? -2.926 -13.578 -28.734 1 92 290 PRO B N 1
ATOM 5027 C CA . PRO B 1 290 ? -1.638 -13.883 -29.359 1 92 290 PRO B CA 1
ATOM 5028 C C . PRO B 1 290 ? -0.681 -12.695 -29.359 1 92 290 PRO B C 1
ATOM 5030 O O . PRO B 1 290 ? -1.117 -11.547 -29.469 1 92 290 PRO B O 1
ATOM 5033 N N . ILE B 1 291 ? 0.552 -12.977 -29.109 1 92.5 291 ILE B N 1
ATOM 5034 C CA . ILE B 1 291 ? 1.626 -12 -29.203 1 92.5 291 ILE B CA 1
ATOM 5035 C C . ILE B 1 291 ? 2.59 -12.391 -30.312 1 92.5 291 ILE B C 1
ATOM 5037 O O . ILE B 1 291 ? 3.07 -13.523 -30.359 1 92.5 291 ILE B O 1
ATOM 5041 N N . GLU B 1 292 ? 2.85 -11.445 -31.203 1 90.06 292 GLU B N 1
ATOM 5042 C CA . GLU B 1 292 ? 3.695 -11.711 -32.375 1 90.06 292 GLU B CA 1
ATOM 5043 C C . GLU B 1 292 ? 5.078 -12.195 -31.938 1 90.06 292 GLU B C 1
ATOM 5045 O O . GLU B 1 292 ? 5.746 -11.547 -31.141 1 90.06 292 GLU B O 1
ATOM 5050 N N . GLY B 1 293 ? 5.508 -13.32 -32.438 1 88.94 293 GLY B N 1
ATOM 5051 C CA . GLY B 1 293 ? 6.844 -13.844 -32.219 1 88.94 293 GLY B CA 1
ATOM 5052 C C . GLY B 1 293 ? 7 -14.523 -30.859 1 88.94 293 GLY B C 1
ATOM 5053 O O . GLY B 1 293 ? 8.062 -15.055 -30.547 1 88.94 293 GLY B O 1
ATOM 5054 N N . PHE B 1 294 ? 5.969 -14.461 -30.109 1 92.31 294 PHE B N 1
ATOM 5055 C CA . PHE B 1 294 ? 5.996 -15.055 -28.781 1 92.31 294 PHE B CA 1
ATOM 5056 C C . PHE B 1 294 ? 5.465 -16.484 -28.812 1 92.31 294 PHE B C 1
ATOM 5058 O O . PHE B 1 294 ? 4.348 -16.719 -29.281 1 92.31 294 PHE B O 1
ATOM 5065 N N . GLN B 1 295 ? 6.289 -17.391 -28.344 1 88.44 295 GLN B N 1
ATOM 5066 C CA . GLN B 1 295 ? 5.902 -18.797 -28.391 1 88.44 295 GLN B CA 1
ATOM 5067 C C . GLN B 1 295 ? 5.715 -19.375 -27 1 88.44 295 GLN B C 1
ATOM 5069 O O . GLN B 1 295 ? 5.672 -20.594 -26.812 1 88.44 295 GLN B O 1
ATOM 5074 N N . GLY B 1 296 ? 5.719 -18.516 -26.016 1 93.06 296 GLY B N 1
ATOM 5075 C CA . GLY B 1 296 ? 5.566 -18.969 -24.641 1 93.06 296 GLY B CA 1
ATOM 5076 C C . GLY B 1 296 ? 6.766 -18.641 -23.781 1 93.06 296 GLY B C 1
ATOM 5077 O O . GLY B 1 296 ? 7.797 -18.188 -24.281 1 93.06 296 GLY B O 1
ATOM 5078 N N . VAL B 1 297 ? 6.617 -18.812 -22.531 1 96.94 297 VAL B N 1
ATOM 5079 C CA . VAL B 1 297 ? 7.695 -18.578 -21.578 1 96.94 297 VAL B CA 1
ATOM 5080 C C . VAL B 1 297 ? 8.656 -19.766 -21.594 1 96.94 297 VAL B C 1
ATOM 5082 O O . VAL B 1 297 ? 8.32 -20.844 -21.094 1 96.94 297 VAL B O 1
ATOM 5085 N N . THR B 1 298 ? 9.773 -19.578 -22.25 1 96.5 298 THR B N 1
ATOM 5086 C CA . THR B 1 298 ? 10.828 -20.578 -22.312 1 96.5 298 THR B CA 1
ATOM 5087 C C . THR B 1 298 ? 12.141 -20.031 -21.781 1 96.5 298 THR B C 1
ATOM 5089 O O . THR B 1 298 ? 12.305 -18.812 -21.656 1 96.5 298 THR B O 1
ATOM 5092 N N . PRO B 1 299 ? 13.078 -20.938 -21.422 1 97.06 299 PRO B N 1
ATOM 5093 C CA . PRO B 1 299 ? 14.391 -20.438 -21.016 1 97.06 299 PRO B CA 1
ATOM 5094 C C . PRO B 1 299 ? 15.023 -19.531 -22.078 1 97.06 299 PRO B C 1
ATOM 5096 O O . PRO B 1 299 ? 15.578 -18.484 -21.75 1 97.06 299 PRO B O 1
ATOM 5099 N N . ARG B 1 300 ? 14.906 -19.859 -23.359 1 94.56 300 ARG B N 1
ATOM 5100 C CA . ARG B 1 300 ? 15.469 -19.047 -24.438 1 94.56 300 ARG B CA 1
ATOM 5101 C C . ARG B 1 300 ? 14.82 -17.656 -24.469 1 94.56 300 ARG B C 1
ATOM 5103 O O . ARG B 1 300 ? 15.508 -16.656 -24.594 1 94.56 300 ARG B O 1
ATOM 5110 N N . TYR B 1 301 ? 13.523 -17.656 -24.312 1 94.69 301 TYR B N 1
ATOM 5111 C CA . TYR B 1 301 ? 12.773 -16.406 -24.281 1 94.69 301 TYR B CA 1
ATOM 5112 C C . TYR B 1 301 ? 13.297 -15.484 -23.188 1 94.69 301 TYR B C 1
ATOM 5114 O O . TYR B 1 301 ? 13.539 -14.297 -23.422 1 94.69 301 TYR B O 1
ATOM 5122 N N . ILE B 1 302 ? 13.539 -16.047 -22.016 1 96.19 302 ILE B N 1
ATOM 5123 C CA . ILE B 1 302 ? 13.969 -15.258 -20.875 1 96.19 302 ILE B CA 1
ATOM 5124 C C . ILE B 1 302 ? 15.43 -14.852 -21.047 1 96.19 302 ILE B C 1
ATOM 5126 O O . ILE B 1 302 ? 15.797 -13.695 -20.828 1 96.19 302 ILE B O 1
ATOM 5130 N N . LEU B 1 303 ? 16.234 -15.75 -21.484 1 93.81 303 LEU B N 1
ATOM 5131 C CA . LEU B 1 303 ? 17.672 -15.508 -21.594 1 93.81 303 LEU B CA 1
ATOM 5132 C C . LEU B 1 303 ? 17.969 -14.516 -22.719 1 93.81 303 LEU B C 1
ATOM 5134 O O . LEU B 1 303 ? 19.062 -13.93 -22.75 1 93.81 303 LEU B O 1
ATOM 5138 N N . SER B 1 304 ? 17.016 -14.305 -23.641 1 91.94 304 SER B N 1
ATOM 5139 C CA . SER B 1 304 ? 17.188 -13.328 -24.719 1 91.94 304 SER B CA 1
ATOM 5140 C C . SER B 1 304 ? 17.016 -11.906 -24.203 1 91.94 304 SER B C 1
ATOM 5142 O O . SER B 1 304 ? 17.438 -10.945 -24.859 1 91.94 304 SER B O 1
ATOM 5144 N N . ARG B 1 305 ? 16.281 -11.727 -23.078 1 93.38 305 ARG B N 1
ATOM 5145 C CA . ARG B 1 305 ? 16.125 -10.445 -22.406 1 93.38 305 ARG B CA 1
ATOM 5146 C C . ARG B 1 305 ? 15.508 -9.406 -23.328 1 93.38 305 ARG B C 1
ATOM 5148 O O . ARG B 1 305 ? 15.961 -8.258 -23.375 1 93.38 305 ARG B O 1
ATOM 5155 N N . GLN B 1 306 ? 14.445 -9.82 -24.016 1 93.38 306 GLN B N 1
ATOM 5156 C CA . GLN B 1 306 ? 13.875 -8.914 -25 1 93.38 306 GLN B CA 1
ATOM 5157 C C . GLN B 1 306 ? 12.422 -8.57 -24.672 1 93.38 306 GLN B C 1
ATOM 5159 O O . GLN B 1 306 ? 11.633 -8.25 -25.562 1 93.38 306 GLN B O 1
ATOM 5164 N N . SER B 1 307 ? 12.062 -8.758 -23.469 1 95.5 307 SER B N 1
ATOM 5165 C CA . SER B 1 307 ? 10.742 -8.359 -22.984 1 95.5 307 SER B CA 1
ATOM 5166 C C . SER B 1 307 ? 10.805 -7.93 -21.516 1 95.5 307 SER B C 1
ATOM 5168 O O . SER B 1 307 ? 11.781 -8.219 -20.828 1 95.5 307 SER B O 1
ATOM 5170 N N . ASN B 1 308 ? 9.758 -7.184 -21.062 1 96.44 308 ASN B N 1
ATOM 5171 C CA . ASN B 1 308 ? 9.68 -6.785 -19.656 1 96.44 308 ASN B CA 1
ATOM 5172 C C . ASN B 1 308 ? 9.664 -8 -18.734 1 96.44 308 ASN B C 1
ATOM 5174 O O . ASN B 1 308 ? 10.32 -8 -17.688 1 96.44 308 ASN B O 1
ATOM 5178 N N . TYR B 1 309 ? 8.953 -9.031 -19.203 1 97.31 309 TYR B N 1
ATOM 5179 C CA . TYR B 1 309 ? 8.891 -10.266 -18.438 1 97.31 309 TYR B CA 1
ATOM 5180 C C . TYR B 1 309 ? 10.258 -10.938 -18.359 1 97.31 309 TYR B C 1
ATOM 5182 O O . TYR B 1 309 ? 10.688 -11.359 -17.281 1 97.31 309 TYR B O 1
ATOM 5190 N N . ALA B 1 310 ? 10.875 -10.984 -19.453 1 96.19 310 ALA B N 1
ATOM 5191 C CA . ALA B 1 310 ? 12.18 -11.625 -19.531 1 96.19 310 ALA B CA 1
ATOM 5192 C C . ALA B 1 310 ? 13.203 -10.898 -18.656 1 96.19 310 ALA B C 1
ATOM 5194 O O . ALA B 1 310 ? 13.969 -11.523 -17.938 1 96.19 310 ALA B O 1
ATOM 5195 N N . LEU B 1 311 ? 13.125 -9.617 -18.719 1 94.69 311 LEU B N 1
ATOM 5196 C CA . LEU B 1 311 ? 14.062 -8.836 -17.922 1 94.69 311 LEU B CA 1
ATOM 5197 C C . LEU B 1 311 ? 13.812 -9.047 -16.422 1 94.69 311 LEU B C 1
ATOM 5199 O O . LEU B 1 311 ? 14.766 -9.203 -15.656 1 94.69 311 LEU B O 1
ATOM 5203 N N . ALA B 1 312 ? 12.617 -9.102 -16.031 1 96.88 312 ALA B N 1
ATOM 5204 C CA . ALA B 1 312 ? 12.258 -9.234 -14.625 1 96.88 312 ALA B CA 1
ATOM 5205 C C . ALA B 1 312 ? 12.703 -10.578 -14.07 1 96.88 312 ALA B C 1
ATOM 5207 O O . ALA B 1 312 ? 13.109 -10.68 -12.906 1 96.88 312 ALA B O 1
ATOM 5208 N N . THR B 1 313 ? 12.68 -11.594 -14.898 1 97.94 313 THR B N 1
ATOM 5209 C CA . THR B 1 313 ? 12.891 -12.945 -14.406 1 97.94 313 THR B CA 1
ATOM 5210 C C . THR B 1 313 ? 14.281 -13.445 -14.789 1 97.94 313 THR B C 1
ATOM 5212 O O . THR B 1 313 ? 14.68 -14.555 -14.406 1 97.94 313 THR B O 1
ATOM 5215 N N . TYR B 1 314 ? 15.008 -12.641 -15.484 1 96.06 314 TYR B N 1
ATOM 5216 C CA . TYR B 1 314 ? 16.312 -13.016 -16.031 1 96.06 314 TYR B CA 1
ATOM 5217 C C . TYR B 1 314 ? 17.25 -13.484 -14.914 1 96.06 314 TYR B C 1
ATOM 5219 O O . TYR B 1 314 ? 17.906 -14.516 -15.055 1 96.06 314 TYR B O 1
ATOM 5227 N N . PRO B 1 315 ? 17.312 -12.82 -13.719 1 95.88 315 PRO B N 1
ATOM 5228 C CA . PRO B 1 315 ? 18.266 -13.258 -12.695 1 95.88 315 PRO B CA 1
ATOM 5229 C C . PRO B 1 315 ? 18.016 -14.695 -12.242 1 95.88 315 PRO B C 1
ATOM 5231 O O . PRO B 1 315 ? 18.969 -15.445 -12.039 1 95.88 315 PRO B O 1
ATOM 5234 N N . VAL B 1 316 ? 16.812 -15.062 -12.156 1 98 316 VAL B N 1
ATOM 5235 C CA . VAL B 1 316 ? 16.469 -16.406 -11.695 1 98 316 VAL B CA 1
ATOM 5236 C C . VAL B 1 316 ? 16.828 -17.422 -12.773 1 98 316 VAL B C 1
ATOM 5238 O O . VAL B 1 316 ? 17.453 -18.453 -12.477 1 98 316 VAL B O 1
ATOM 5241 N N . VAL B 1 317 ? 16.484 -17.109 -13.969 1 97.69 317 VAL B N 1
ATOM 5242 C CA . VAL B 1 317 ? 16.719 -18.062 -15.047 1 97.69 317 VAL B CA 1
ATOM 5243 C C . VAL B 1 317 ? 18.203 -18.172 -15.344 1 97.69 317 VAL B C 1
ATOM 5245 O O . VAL B 1 317 ? 18.719 -19.25 -15.664 1 97.69 317 VAL B O 1
ATOM 5248 N N . LYS B 1 318 ? 18.891 -17.062 -15.227 1 96.31 318 LYS B N 1
ATOM 5249 C CA . LYS B 1 318 ? 20.344 -17.109 -15.328 1 96.31 318 LYS B CA 1
ATOM 5250 C C . LYS B 1 318 ? 20.922 -18.094 -14.305 1 96.31 318 LYS B C 1
ATOM 5252 O O . LYS B 1 318 ? 21.797 -18.906 -14.633 1 96.31 318 LYS B O 1
ATOM 5257 N N . HIS B 1 319 ? 20.484 -18.016 -13.094 1 97.25 319 HIS B N 1
ATOM 5258 C CA . HIS B 1 319 ? 20.922 -18.938 -12.055 1 97.25 319 HIS B CA 1
ATOM 5259 C C . HIS B 1 319 ? 20.609 -20.391 -12.422 1 97.25 319 HIS B C 1
ATOM 5261 O O . HIS B 1 319 ? 21.438 -21.266 -12.242 1 97.25 319 HIS B O 1
ATOM 5267 N N . MET B 1 320 ? 19.391 -20.625 -12.969 1 97.38 320 MET B N 1
ATOM 5268 C CA . MET B 1 320 ? 19.016 -21.953 -13.414 1 97.38 320 MET B CA 1
ATOM 5269 C C . MET B 1 320 ? 19.953 -22.469 -14.508 1 97.38 320 MET B C 1
ATOM 5271 O O . MET B 1 320 ? 20.359 -23.625 -14.484 1 97.38 320 MET B O 1
ATOM 5275 N N . TYR B 1 321 ? 20.25 -21.562 -15.391 1 96.5 321 TYR B N 1
ATOM 5276 C CA . TYR B 1 321 ? 21.094 -21.906 -16.531 1 96.5 321 TYR B CA 1
ATOM 5277 C C . TYR B 1 321 ? 22.5 -22.266 -16.078 1 96.5 321 TYR B C 1
ATOM 5279 O O . TYR B 1 321 ? 23.047 -23.297 -16.484 1 96.5 321 TYR B O 1
ATOM 5287 N N . ILE B 1 322 ? 23.047 -21.453 -15.203 1 96.31 322 ILE B N 1
ATOM 5288 C CA . ILE B 1 322 ? 24.406 -21.641 -14.695 1 96.31 322 ILE B CA 1
ATOM 5289 C C . ILE B 1 322 ? 24.484 -22.969 -13.93 1 96.31 322 ILE B C 1
ATOM 5291 O O . ILE B 1 322 ? 25.5 -23.656 -13.992 1 96.31 322 ILE B O 1
ATOM 5295 N N . ASN B 1 323 ? 23.406 -23.406 -13.328 1 96.06 323 ASN B N 1
ATOM 5296 C CA . ASN B 1 323 ? 23.391 -24.609 -12.516 1 96.06 323 ASN B CA 1
ATOM 5297 C C . ASN B 1 323 ? 22.891 -25.812 -13.305 1 96.06 323 ASN B C 1
ATOM 5299 O O . ASN B 1 323 ? 22.609 -26.875 -12.734 1 96.06 323 ASN B O 1
ATOM 5303 N N . GLY B 1 324 ? 22.672 -25.656 -14.625 1 95.31 324 GLY B N 1
ATOM 5304 C CA . GLY B 1 324 ? 22.391 -26.766 -15.523 1 95.31 324 GLY B CA 1
ATOM 5305 C C . GLY B 1 324 ? 20.969 -27.25 -15.445 1 95.31 324 GLY B C 1
ATOM 5306 O O . GLY B 1 324 ? 20.656 -28.375 -15.875 1 95.31 324 GLY B O 1
ATOM 5307 N N . LEU B 1 325 ? 20.125 -26.438 -14.852 1 96.5 325 LEU B N 1
ATOM 5308 C CA . LEU B 1 325 ? 18.734 -26.844 -14.688 1 96.5 325 LEU B CA 1
ATOM 5309 C C . LEU B 1 325 ? 17.938 -26.578 -15.961 1 96.5 325 LEU B C 1
ATOM 5311 O O . LEU B 1 325 ? 16.906 -27.219 -16.188 1 96.5 325 LEU B O 1
ATOM 5315 N N . VAL B 1 326 ? 18.438 -25.562 -16.734 1 96.88 326 VAL B N 1
ATOM 5316 C CA . VAL B 1 326 ? 17.797 -25.266 -18.016 1 96.88 326 VAL B CA 1
ATOM 5317 C C . VAL B 1 326 ? 18.859 -25.078 -19.094 1 96.88 326 VAL B C 1
ATOM 5319 O O . VAL B 1 326 ? 20.031 -24.828 -18.781 1 96.88 326 VAL B O 1
ATOM 5322 N N . THR B 1 327 ? 18.438 -25.281 -20.375 1 94.19 327 THR B N 1
ATOM 5323 C CA . THR B 1 327 ? 19.281 -25.016 -21.531 1 94.19 327 THR B CA 1
ATOM 5324 C C . THR B 1 327 ? 18.547 -24.125 -22.531 1 94.19 327 THR B C 1
ATOM 5326 O O . THR B 1 327 ? 17.328 -23.922 -22.422 1 94.19 327 THR B O 1
ATOM 5329 N N . MET B 1 328 ? 19.234 -23.609 -23.438 1 90.5 328 MET B N 1
ATOM 5330 C CA . MET B 1 328 ? 18.656 -22.766 -24.469 1 90.5 328 MET B CA 1
ATOM 5331 C C . MET B 1 328 ? 17.734 -23.578 -25.391 1 90.5 328 MET B C 1
ATOM 5333 O O . MET B 1 328 ? 16.859 -23.016 -26.047 1 90.5 328 MET B O 1
ATOM 5337 N N . GLU B 1 329 ? 17.859 -24.828 -25.406 1 88.19 329 GLU B N 1
ATOM 5338 C CA . GLU B 1 329 ? 17.109 -25.703 -26.297 1 88.19 329 GLU B CA 1
ATOM 5339 C C . GLU B 1 329 ? 15.82 -26.172 -25.625 1 88.19 329 GLU B C 1
ATOM 5341 O O . GLU B 1 329 ? 14.969 -26.797 -26.281 1 88.19 329 GLU B O 1
ATOM 5346 N N . ASP B 1 330 ? 15.812 -25.797 -24.281 1 86.31 330 ASP B N 1
ATOM 5347 C CA . ASP B 1 330 ? 14.602 -26.188 -23.562 1 86.31 330 ASP B CA 1
ATOM 5348 C C . ASP B 1 330 ? 13.375 -25.469 -24.125 1 86.31 330 ASP B C 1
ATOM 5350 O O . ASP B 1 330 ? 13.352 -24.234 -24.188 1 86.31 330 ASP B O 1
ATOM 5354 N N . GLY B 1 331 ? 12.18 -26.156 -24.562 1 68.44 331 GLY B N 1
ATOM 5355 C CA . GLY B 1 331 ? 10.961 -25.562 -25.078 1 68.44 331 GLY B CA 1
ATOM 5356 C C . GLY B 1 331 ? 10.82 -25.719 -26.578 1 68.44 331 GLY B C 1
ATOM 5357 O O . GLY B 1 331 ? 9.805 -25.328 -27.156 1 68.44 331 GLY B O 1
ATOM 5358 N N . GLU B 1 332 ? 11.961 -25.922 -27.281 1 51.53 332 GLU B N 1
ATOM 5359 C CA . GLU B 1 332 ? 11.867 -26.203 -28.719 1 51.53 332 GLU B CA 1
ATOM 5360 C C . GLU B 1 332 ? 11.156 -27.531 -28.969 1 51.53 332 GLU B C 1
ATOM 5362 O O . GLU B 1 332 ? 11.578 -28.578 -28.484 1 51.53 332 GLU B O 1
ATOM 5367 N N . TYR B 1 333 ? 9.844 -27.547 -28.562 1 42.44 333 TYR B N 1
ATOM 5368 C CA . TYR B 1 333 ? 9.18 -28.766 -29.047 1 42.44 333 TYR B CA 1
ATOM 5369 C C . TYR B 1 333 ? 8.969 -28.703 -30.562 1 42.44 333 TYR B C 1
ATOM 5371 O O . TYR B 1 333 ? 8.812 -27.625 -31.125 1 42.44 333 TYR B O 1
#